Protein AF-A0A0D0V431-F1 (afdb_monomer)

Solvent-accessible surface area (backbone atoms only — not comparable to full-atom values): 23111 Å² total; per-residue (Å²): 105,38,61,81,45,87,90,55,52,66,93,66,70,54,90,31,53,43,36,49,50,66,66,40,48,51,54,52,68,71,40,66,52,34,37,44,30,37,68,58,95,88,39,84,45,76,44,79,44,57,50,37,68,58,91,61,30,42,33,37,67,46,49,50,86,36,69,73,56,52,58,14,60,82,96,27,26,64,36,38,40,39,35,76,47,68,45,21,43,27,37,25,61,48,84,85,36,45,50,62,25,33,44,31,36,43,37,42,48,59,25,31,64,59,79,52,69,65,61,47,50,53,51,56,42,48,43,39,32,70,75,36,73,64,43,50,78,79,41,82,77,80,50,75,65,58,54,67,47,42,38,39,36,39,30,60,71,59,41,42,26,26,42,46,40,80,84,75,52,72,64,57,83,85,47,69,83,51,98,48,79,62,39,66,49,80,42,78,93,74,86,77,76,88,79,81,61,92,89,66,80,72,77,82,57,71,81,77,50,76,93,66,59,76,88,63,55,50,70,72,44,81,55,85,49,26,29,35,38,55,56,58,70,86,47,18,56,50,42,34,66,34,45,64,54,68,80,57,34,75,74,45,74,49,74,72,55,92,46,41,67,50,30,33,51,56,43,48,56,46,52,51,35,30,66,73,61,48,30,29,47,25,33,32,25,31,51,80,80,67,44,52,36,33,36,34,25,43,27,71,61,33,78,92,77,21,31,34,25,54,38,78,65,45,52,14,74,91,56,58,97,49,62,37,64,58,49,51,48,50,53,53,48,48,43,39,44,74,74,67,55,24,53,35,40,33,37,74,43,44,65,85,37,56,68,57,51,57,53,45,46,71,57,62,33,47,79,77,50,72,43,73,65,66,40,66,37,73,86,70,48,72,32,39,28,35,36,31,35,39,39,50,88,52,37,66,63,27,51,54,55,53,54,59,71,66,48,79,74,83,75,78,83,128

Nearest PDB structures (foldseek):
  6rk0-assembly1_B  TM=9.348E-01  e=2.453E-20  Azotobacter vinelandii DJ
  8gxk-assembly2_C  TM=9.310E-01  e=1.494E-16  Pseudomonas jinjuensis
  3tcv-assembly1_A  TM=9.463E-01  e=6.865E-16  Brucella abortus 2308
  8gxf-assembly2_C  TM=9.580E-01  e=4.877E-15  Pseudomonas flexibilis
  8gxj-assembly1_A  TM=9.113E-01  e=2.987E-15  Pseudomonas aeruginosa PAO1

InterPro domains:
  IPR000182 GNAT domain [PF13302] (226-365)
  IPR000182 GNAT domain [PS51186] (226-393)
  IPR012349 FMN-binding split barrel [G3DSA:2.30.110.10] (3-211)
  IPR016181 Acyl-CoA N-acyltransferase [SSF55729] (217-391)
  IPR024747 Pyridoxamine 5'-phosphate oxidase-related [PF12900] (20-163)

Foldseek 3Di:
DFDADPVQQDPPPNVQKDPDPVLQVVQLLPFQWKWKWFDDPNDIDTDIFGWFDDPQKIKTKDFCPDDQNVCQPDPATWIKIKGKDWFWWWDALDPVQTDTWIKMKIATDGWHKDPDPVVLQVRVLRSLVSVPNCRSVVDDRDDPVRSVRMIMIIDGRRHMMMGGDDDHTDDDPVSPPRPDDTTIGTDDDDDAQDDDDPPDPDDDDPRSDDDDDPLLDLDWFDDQFKIWAFQDLVCLQLQLVLAVDQVLCPFPQDHRDPHSVSSSVVSVVQVRCSVVVFKGKTFIATPVPRGGFHIKIWGPRDLPQLEIEIDPDTGRPVCPPHLRVLVVVLRVLCCSCPVSNHFKYKYKGFPVPVVVVVVCVLLVWDWDDWDWQPGAHPVRDGTIITMTMDGSVSNVVSNVSSVVVPDDDDDPDD

Secondary structure (DSSP, 8-state):
-PPP-TTTS-SS-GGGEE--HHHHHHHHHH-SEEEEEEEETTEEEEEEEEEEEETTEEEEEEETTSHHHHHTSSS-EEEEEEEEEEEEEEE-SSGGG-EEEEEEEEEEEEEEE---HHHHHHHHHHHHHHHSTTTTTSSPPPPHHHHHHEEEEEEE-SEEEEEEE-S-----GGGTTSS---EEEE---------PPTT--SPPPGGGSPP--GGG----EE-SSEEEEE--GGGHHHHHHHT--HHHHTTSSSPPPSSHHHHHHHHHHHHHHHHTTSEEEEEEEETTT--EEEEEEEEEEETTTTEEEEEEEEE-GGGTTSSHHHHHHHHHHHIIIIIS--SEEEEEEETT-HHHHHHHHTTTPEEEEEEEEEEE-TTSPEEEEEEEEEETTTHHHHHHHHHHHHSPPPPPP-

Organism: NCBI:txid686309

Radius of gyration: 29.63 Å; Cα contacts (8 Å, |Δi|>4): 752; chains: 1; bounding box: 70×59×83 Å

pLDDT: mean 94.59, std 6.97, range [38.5, 98.81]

Mean predicted aligned error: 6.69 Å

Structure (mmCIF, N/CA/C/O backbone):
data_AF-A0A0D0V431-F1
#
_entry.id   AF-A0A0D0V431-F1
#
loop_
_atom_site.group_PDB
_atom_site.id
_atom_site.type_symbol
_atom_site.label_atom_id
_atom_site.label_alt_id
_atom_site.label_comp_id
_atom_site.label_asym_id
_atom_site.label_entity_id
_atom_site.label_seq_id
_atom_site.pdbx_PDB_ins_code
_atom_site.Cartn_x
_atom_site.Cartn_y
_atom_site.Cartn_z
_atom_site.occupancy
_atom_site.B_iso_or_equiv
_atom_site.auth_seq_id
_atom_site.auth_comp_id
_atom_site.auth_asym_id
_atom_site.auth_atom_id
_atom_site.pdbx_PDB_model_num
ATOM 1 N N . MET A 1 1 ? -31.379 -3.787 16.919 1.00 91.00 1 MET A N 1
ATOM 2 C CA . MET A 1 1 ? -30.887 -2.483 17.415 1.00 91.00 1 MET A CA 1
ATOM 3 C C . MET A 1 1 ? -30.539 -2.607 18.888 1.00 91.00 1 MET A C 1
ATOM 5 O O . MET A 1 1 ? -31.145 -3.436 19.558 1.00 91.00 1 MET A O 1
ATOM 9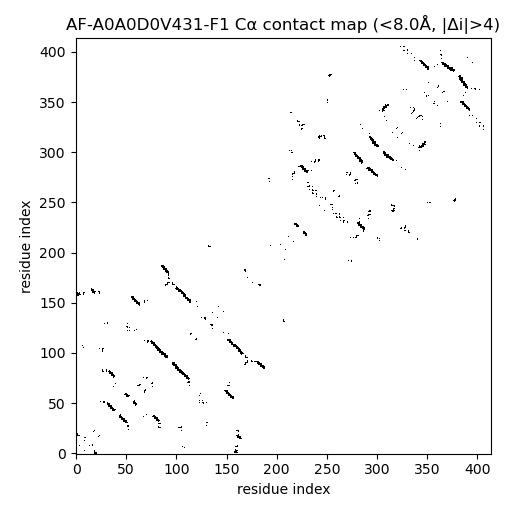 N N . TYR A 1 2 ? -29.579 -1.826 19.379 1.00 95.94 2 TYR A N 1
ATOM 10 C CA . TYR A 1 2 ? -29.318 -1.686 20.812 1.00 95.94 2 TYR A CA 1
ATOM 11 C C . TYR A 1 2 ? -30.394 -0.811 21.471 1.00 95.94 2 TYR A C 1
ATOM 13 O O . TYR A 1 2 ? -30.866 0.137 20.838 1.00 95.94 2 TYR A O 1
ATOM 21 N N . PRO A 1 3 ? -30.805 -1.104 22.715 1.00 94.06 3 PRO A N 1
ATOM 22 C CA . PRO A 1 3 ? -31.742 -0.254 23.436 1.00 94.06 3 PRO A CA 1
ATOM 23 C C . PRO A 1 3 ? -31.058 1.065 23.842 1.00 94.06 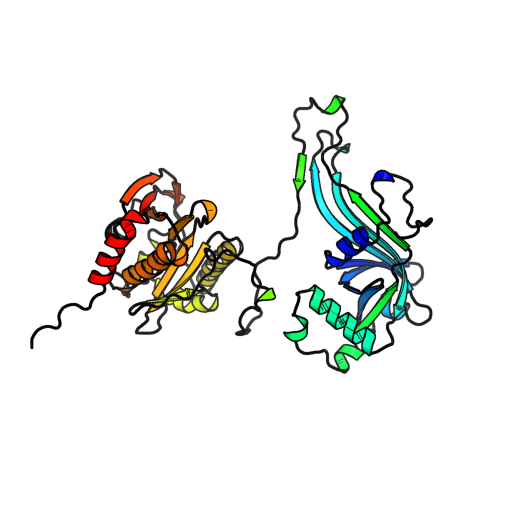3 PRO A C 1
ATOM 25 O O . PRO A 1 3 ? -30.007 1.025 24.486 1.00 94.06 3 PRO A O 1
ATOM 28 N N . PRO A 1 4 ? -31.632 2.237 23.510 1.00 93.81 4 PRO A N 1
ATOM 29 C CA . PRO A 1 4 ? -31.137 3.510 24.017 1.00 93.81 4 PRO A CA 1
ATOM 30 C C . PRO A 1 4 ? -31.278 3.588 25.541 1.00 93.81 4 PRO A C 1
ATOM 32 O O . PRO A 1 4 ? -32.282 3.172 26.116 1.00 93.81 4 PRO A O 1
ATOM 35 N N . THR A 1 5 ? -30.283 4.172 26.196 1.00 95.38 5 THR A N 1
ATOM 36 C CA . THR A 1 5 ? -30.221 4.378 27.650 1.00 95.38 5 THR A CA 1
ATOM 37 C C . THR A 1 5 ? -29.939 5.850 27.960 1.00 95.38 5 THR A C 1
ATOM 39 O O . THR A 1 5 ? -29.529 6.597 27.062 1.00 95.38 5 THR A O 1
ATOM 42 N N . PRO A 1 6 ? -30.066 6.294 29.224 1.00 94.12 6 PRO A N 1
ATOM 43 C CA . PRO A 1 6 ? -29.651 7.641 29.609 1.00 94.12 6 PRO A CA 1
ATOM 44 C C . PRO A 1 6 ? -28.185 7.967 29.274 1.00 94.12 6 PRO A C 1
ATOM 46 O O . PRO A 1 6 ? -27.893 9.113 28.951 1.00 94.12 6 PRO A O 1
ATOM 49 N N . ARG A 1 7 ? -27.266 6.983 29.296 1.00 93.06 7 ARG A N 1
ATOM 50 C CA . ARG A 1 7 ? -25.840 7.209 28.970 1.00 93.06 7 ARG A CA 1
ATOM 51 C C . ARG A 1 7 ? -25.556 7.238 27.469 1.00 93.06 7 ARG A C 1
ATOM 53 O O . ARG A 1 7 ? -24.603 7.879 27.045 1.00 93.06 7 ARG A O 1
ATOM 60 N N . THR A 1 8 ? -26.376 6.564 26.665 1.00 93.75 8 THR A N 1
ATOM 61 C CA . THR A 1 8 ? -26.176 6.437 25.209 1.00 93.75 8 THR A CA 1
ATOM 62 C C . THR A 1 8 ? -27.062 7.370 24.382 1.00 93.75 8 THR A C 1
ATOM 64 O O . THR A 1 8 ? -26.904 7.460 23.163 1.00 93.75 8 THR A O 1
ATOM 67 N N . THR A 1 9 ? -28.002 8.080 25.012 1.00 92.75 9 THR A N 1
ATOM 68 C CA . THR A 1 9 ? -28.903 9.023 24.337 1.00 92.75 9 THR A CA 1
ATOM 69 C C . THR A 1 9 ? -28.322 10.431 24.337 1.00 92.75 9 THR A C 1
ATOM 71 O O . THR A 1 9 ? -28.214 11.076 25.377 1.00 92.75 9 THR A O 1
ATOM 74 N N . ALA A 1 10 ? -27.978 10.944 23.154 1.00 89.19 10 ALA A N 1
ATOM 75 C CA . ALA A 1 10 ? -27.425 12.288 23.026 1.00 89.19 10 ALA A CA 1
ATOM 76 C C . ALA A 1 10 ? -28.473 13.382 23.305 1.00 89.19 10 ALA A C 1
ATOM 78 O O . ALA A 1 10 ? -29.624 13.322 22.861 1.00 89.19 10 ALA A O 1
ATOM 79 N N . THR A 1 11 ? -28.057 14.452 23.980 1.00 90.06 11 THR A N 1
ATOM 80 C CA . THR A 1 11 ? -28.893 15.644 24.201 1.00 90.06 11 THR A CA 1
ATOM 81 C C . THR A 1 11 ? -28.865 16.617 23.017 1.00 90.06 11 THR A C 1
ATOM 83 O O . THR A 1 11 ? -29.824 17.358 22.826 1.00 90.06 11 THR A O 1
ATOM 86 N N . ARG A 1 12 ? -27.816 16.587 22.180 1.00 86.69 12 ARG A N 1
ATOM 87 C CA . ARG A 1 12 ? -27.648 17.428 20.975 1.00 86.69 12 ARG A CA 1
ATOM 88 C C . ARG A 1 12 ? -27.281 16.579 19.756 1.00 86.69 12 ARG A C 1
ATOM 90 O O . ARG A 1 12 ? -26.637 15.543 19.899 1.00 86.69 12 ARG A O 1
ATOM 97 N N . SER A 1 13 ? -27.650 17.051 18.562 1.00 85.00 13 SER A N 1
ATOM 98 C CA . SER A 1 13 ? -27.398 16.372 17.275 1.00 85.00 13 SER A CA 1
ATOM 99 C C . SER A 1 13 ? -27.880 14.915 17.250 1.00 85.00 13 SER A C 1
ATOM 101 O O . SER A 1 13 ? -27.138 14.011 16.865 1.00 85.00 13 SER A O 1
ATOM 103 N N . ARG A 1 14 ? -29.116 14.685 17.713 1.00 88.50 14 ARG A N 1
ATOM 104 C CA . ARG A 1 14 ? -29.741 13.351 17.772 1.00 88.50 14 ARG A CA 1
ATOM 105 C C . ARG A 1 14 ? -29.864 12.697 16.397 1.00 88.50 14 ARG A C 1
ATOM 107 O O . ARG A 1 14 ? -29.797 11.481 16.310 1.00 88.50 14 ARG A O 1
ATOM 114 N N . ASP A 1 15 ? -29.953 13.507 15.346 1.00 90.19 15 ASP A N 1
ATOM 115 C CA . ASP A 1 15 ? -29.922 13.103 13.936 1.00 90.19 15 ASP A CA 1
ATOM 116 C C . ASP A 1 15 ? -28.649 12.333 13.547 1.00 90.19 15 ASP A C 1
ATOM 118 O O . ASP A 1 15 ? -28.644 11.605 12.562 1.00 90.19 15 ASP A O 1
ATOM 122 N N . ARG A 1 16 ? -27.569 12.477 14.325 1.00 92.00 16 ARG A N 1
ATOM 123 C CA . ARG A 1 16 ? -26.289 11.786 14.109 1.00 92.00 16 ARG A CA 1
ATOM 124 C C . ARG A 1 16 ? -26.169 10.474 14.875 1.00 92.00 16 ARG A C 1
ATOM 126 O O . ARG A 1 16 ? -25.158 9.789 14.724 1.00 92.00 16 ARG A O 1
ATOM 133 N N . MET A 1 17 ? -27.133 10.167 15.742 1.00 96.31 17 MET A N 1
ATOM 134 C CA . MET A 1 17 ? -27.103 8.973 16.577 1.00 96.31 17 MET A CA 1
ATOM 135 C C . MET A 1 17 ? -27.781 7.810 15.861 1.00 96.31 17 MET A C 1
ATOM 137 O O . MET A 1 17 ? -28.864 7.954 15.302 1.00 96.31 17 MET A O 1
ATOM 141 N N . SER A 1 18 ? -27.159 6.642 15.931 1.00 96.25 18 SER A N 1
ATOM 142 C CA . SER A 1 18 ? -27.737 5.374 15.508 1.00 96.25 18 SER A CA 1
ATOM 143 C C . SER A 1 18 ? -27.533 4.331 16.602 1.00 96.25 18 SER A C 1
ATOM 145 O O . SER A 1 18 ? -26.538 4.342 17.328 1.00 96.25 18 SER A O 1
ATOM 147 N N . TYR A 1 19 ? -28.493 3.421 16.710 1.00 96.75 19 TYR A N 1
ATOM 148 C CA . TYR A 1 19 ? -28.442 2.252 17.591 1.00 96.75 19 TYR A CA 1
ATOM 149 C C . TYR A 1 19 ? -28.487 0.958 16.774 1.00 96.75 19 TYR A C 1
ATOM 151 O O . TYR A 1 19 ? -28.797 -0.122 17.287 1.00 96.75 19 TYR A O 1
ATOM 159 N N . ASP A 1 20 ? -28.212 1.063 15.475 1.00 97.38 20 ASP A N 1
ATOM 160 C CA . ASP A 1 20 ? -28.136 -0.090 14.604 1.00 97.38 20 ASP A CA 1
ATOM 161 C C . ASP A 1 20 ? -26.921 -0.959 14.955 1.00 97.38 20 ASP A C 1
ATOM 163 O O . ASP A 1 20 ? -25.795 -0.481 15.122 1.00 97.38 20 ASP A O 1
ATOM 167 N N . ARG A 1 21 ? -27.171 -2.264 15.095 1.00 97.50 21 ARG A N 1
ATOM 168 C CA . ARG A 1 21 ? -26.154 -3.218 15.544 1.00 97.50 21 ARG A CA 1
ATOM 169 C C . ARG A 1 21 ? -25.123 -3.475 14.452 1.00 97.50 21 ARG A C 1
ATOM 171 O O . ARG A 1 21 ? -23.941 -3.555 14.772 1.00 97.50 21 ARG A O 1
ATOM 178 N N . ALA A 1 22 ? -25.551 -3.545 13.192 1.00 97.81 22 ALA A N 1
ATOM 179 C CA . ALA A 1 22 ? -24.646 -3.748 12.069 1.00 97.81 22 ALA A CA 1
ATOM 180 C C . ALA A 1 22 ? -23.731 -2.530 11.877 1.00 97.81 22 ALA A C 1
ATOM 182 O O . ALA A 1 22 ? -22.528 -2.701 11.710 1.00 97.81 22 ALA A O 1
ATOM 183 N N . ALA A 1 23 ? -24.261 -1.310 12.008 1.00 97.31 23 ALA A N 1
ATOM 184 C CA . ALA A 1 23 ? -23.470 -0.083 11.957 1.00 97.31 23 ALA A CA 1
ATOM 185 C C . ALA A 1 23 ? -22.407 -0.023 13.068 1.00 97.31 23 ALA A C 1
ATOM 187 O O . ALA A 1 23 ? -21.259 0.331 12.804 1.00 97.31 23 ALA A O 1
ATOM 188 N N . ALA A 1 24 ? -22.763 -0.398 14.302 1.00 98.25 24 ALA A N 1
ATOM 189 C CA . ALA A 1 24 ? -21.804 -0.452 15.404 1.00 98.25 24 ALA A CA 1
ATOM 190 C C . ALA A 1 24 ? -20.726 -1.520 15.172 1.00 98.25 24 ALA A C 1
ATOM 192 O O . ALA A 1 24 ? -19.539 -1.254 15.346 1.00 98.25 24 ALA A O 1
ATOM 193 N N . HIS A 1 25 ? -21.136 -2.727 14.771 1.00 98.50 25 HIS A N 1
ATOM 194 C CA . HIS A 1 25 ? -20.22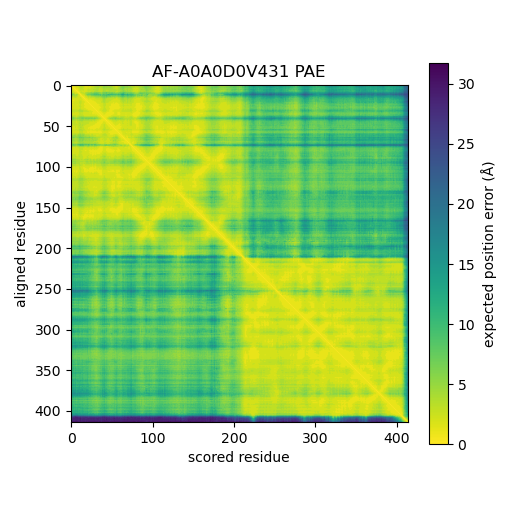3 -3.840 14.510 1.00 98.50 25 HIS A CA 1
ATOM 195 C C . HIS A 1 25 ? -19.251 -3.510 13.376 1.00 98.50 25 HIS A C 1
ATOM 197 O O . HIS A 1 25 ? -18.058 -3.703 13.564 1.00 98.50 25 HIS A O 1
ATOM 203 N N . ALA A 1 26 ? -19.715 -2.892 12.287 1.00 98.00 26 ALA A N 1
ATOM 204 C CA . ALA A 1 26 ? -18.856 -2.476 11.178 1.00 98.00 26 ALA A CA 1
ATOM 205 C C . ALA A 1 26 ? -17.727 -1.527 11.620 1.00 98.00 26 ALA A C 1
ATOM 207 O O . ALA A 1 26 ? -16.576 -1.720 11.241 1.00 98.00 26 ALA A O 1
ATOM 208 N N . VAL A 1 27 ? -18.023 -0.538 12.472 1.00 98.31 27 VAL A N 1
ATOM 209 C CA . VAL A 1 27 ? -16.994 0.376 13.006 1.00 98.31 27 VAL A CA 1
ATOM 210 C C . VAL A 1 27 ? -16.007 -0.361 13.917 1.00 98.31 27 VAL A C 1
ATOM 212 O O . VAL A 1 27 ? -14.803 -0.122 13.840 1.00 98.31 27 VAL A O 1
ATOM 215 N N . LEU A 1 28 ? -16.498 -1.259 14.779 1.00 98.44 28 LEU A N 1
ATOM 216 C CA . LEU A 1 28 ? -15.648 -2.052 15.674 1.00 98.44 28 LEU A CA 1
ATOM 217 C C . LEU A 1 28 ? -14.754 -3.041 14.912 1.00 98.44 28 LEU A C 1
ATOM 219 O O . LEU A 1 28 ? -13.643 -3.323 15.367 1.00 98.44 28 LEU A O 1
ATOM 223 N N . ASP A 1 29 ? -15.224 -3.568 13.787 1.00 97.88 29 ASP A N 1
ATOM 224 C CA . ASP A 1 29 ? -14.480 -4.522 12.967 1.00 97.88 29 ASP A CA 1
ATOM 225 C C . ASP A 1 29 ? -13.410 -3.824 12.123 1.00 97.88 29 ASP A C 1
ATOM 227 O O . ASP A 1 29 ? -12.290 -4.321 12.041 1.00 97.88 29 ASP A O 1
ATOM 231 N N . GLU A 1 30 ? -13.722 -2.648 11.567 1.00 96.94 30 GLU A N 1
ATOM 232 C CA . GLU A 1 30 ? -12.792 -1.841 10.765 1.00 96.94 30 GLU A CA 1
ATOM 233 C C . GLU A 1 30 ? -11.672 -1.214 11.613 1.00 96.94 30 GLU A C 1
ATOM 235 O O . GLU A 1 30 ? -10.516 -1.168 11.196 1.00 96.94 30 GLU A O 1
ATOM 240 N N . ALA A 1 31 ? -11.982 -0.727 12.817 1.00 96.88 31 ALA A N 1
ATOM 241 C CA . ALA A 1 31 ? -10.993 -0.057 13.656 1.00 96.88 31 ALA A CA 1
ATOM 242 C C . ALA A 1 31 ? -10.046 -1.045 14.351 1.00 96.88 31 ALA A C 1
ATOM 244 O O . ALA A 1 31 ? -10.490 -1.935 15.074 1.00 96.88 31 ALA A O 1
ATOM 245 N N . TYR A 1 32 ? -8.732 -0.833 14.244 1.00 95.38 32 TYR A N 1
ATOM 246 C CA . TYR A 1 32 ? -7.735 -1.651 14.952 1.00 95.38 32 TYR A CA 1
ATOM 247 C C . TYR A 1 32 ? -7.638 -1.364 16.457 1.00 95.38 32 TYR A C 1
ATOM 249 O O . TYR A 1 32 ? -7.293 -2.257 17.229 1.00 95.38 32 TYR A O 1
ATOM 257 N N . HIS A 1 33 ? -7.923 -0.130 16.875 1.00 96.50 33 HIS A N 1
ATOM 258 C CA . HIS A 1 33 ? -7.717 0.331 18.246 1.00 96.50 33 HIS A CA 1
ATOM 259 C C . HIS A 1 33 ? -8.959 1.016 18.818 1.00 96.50 33 HIS A C 1
ATOM 261 O O . HIS A 1 33 ? -9.848 1.468 18.092 1.00 96.50 33 HIS A O 1
ATOM 267 N N . CYS A 1 34 ? -8.977 1.127 20.141 1.00 98.31 34 CYS A N 1
ATOM 268 C CA . CYS A 1 34 ? -9.995 1.816 20.917 1.00 98.31 34 CYS A CA 1
ATOM 269 C C . CYS A 1 34 ? -9.362 2.605 22.072 1.00 98.31 34 CYS A C 1
ATOM 271 O O . CYS A 1 34 ? -8.199 2.393 22.427 1.00 98.31 34 CYS A O 1
ATOM 273 N N . ALA A 1 35 ? -10.149 3.485 22.684 1.00 98.62 35 ALA A N 1
ATOM 274 C CA . ALA A 1 35 ? -9.853 4.105 23.966 1.00 98.62 35 ALA A CA 1
ATOM 275 C C . ALA A 1 35 ? -10.718 3.456 25.056 1.00 98.62 35 ALA A C 1
ATOM 277 O O . ALA A 1 35 ? -11.939 3.624 25.074 1.00 98.62 35 ALA A O 1
ATOM 278 N N . LEU A 1 36 ? -10.081 2.724 25.969 1.00 98.44 36 LEU A N 1
ATOM 279 C CA . LEU A 1 36 ? -10.713 2.135 27.146 1.00 98.44 36 LEU A CA 1
ATOM 280 C C . LEU A 1 36 ? -10.677 3.139 28.302 1.00 98.44 36 LEU A C 1
ATOM 282 O O . LEU A 1 36 ? -9.613 3.396 28.866 1.00 98.44 36 LEU A O 1
ATOM 286 N N . ALA A 1 37 ? -11.831 3.681 28.673 1.00 98.38 37 ALA A N 1
ATOM 287 C CA . ALA A 1 37 ? -11.999 4.540 29.835 1.00 98.38 37 ALA A CA 1
ATOM 288 C C . ALA A 1 37 ? -12.545 3.754 31.036 1.00 98.38 37 ALA A C 1
ATOM 290 O O . ALA A 1 37 ? -13.488 2.972 30.908 1.00 98.38 37 ALA A O 1
ATOM 291 N N . PHE A 1 38 ? -11.950 3.970 32.206 1.00 97.00 38 PHE A N 1
ATOM 292 C CA . PHE A 1 38 ? -12.283 3.292 33.463 1.00 97.00 38 PHE A CA 1
ATOM 293 C C . PHE A 1 38 ? -11.855 4.152 34.656 1.00 97.00 38 PHE A C 1
ATOM 295 O O . PHE A 1 38 ? -11.142 5.140 34.485 1.00 97.00 38 PHE A O 1
ATOM 302 N N . THR A 1 39 ? -12.276 3.787 35.865 1.00 95.12 39 THR A N 1
ATOM 303 C CA . THR A 1 39 ? -11.891 4.488 37.099 1.00 95.12 39 THR A CA 1
ATOM 304 C C . THR A 1 39 ? -11.039 3.601 37.995 1.00 95.12 39 THR A C 1
ATOM 306 O O . THR A 1 39 ? -11.365 2.432 38.187 1.00 95.12 39 THR A O 1
ATOM 309 N N . VAL A 1 40 ? -9.981 4.161 38.577 1.00 88.19 40 VAL A N 1
ATOM 310 C CA . VAL A 1 40 ? -9.166 3.524 39.625 1.00 88.19 40 VAL A CA 1
ATOM 311 C C . VAL A 1 40 ? -8.969 4.549 40.730 1.00 88.19 40 VAL A C 1
ATOM 313 O O . VAL A 1 40 ? -8.614 5.686 40.429 1.00 88.19 40 VAL A O 1
ATOM 316 N N . ASP A 1 41 ? -9.237 4.161 41.977 1.00 88.00 41 ASP A N 1
ATOM 317 C CA . ASP A 1 41 ? -9.163 5.044 43.152 1.00 88.00 41 ASP A CA 1
ATOM 318 C C . ASP A 1 41 ? -9.996 6.333 42.992 1.00 88.00 41 ASP A C 1
ATOM 320 O O . ASP A 1 41 ? -9.603 7.416 43.408 1.00 88.00 41 ASP A O 1
ATOM 324 N N . GLY A 1 42 ? -11.152 6.221 42.326 1.00 90.75 42 GLY A N 1
ATOM 325 C CA . GLY A 1 42 ? -12.042 7.351 42.031 1.00 90.75 42 GLY A CA 1
ATOM 326 C C . GLY A 1 42 ? -11.582 8.259 40.884 1.00 90.75 42 GLY A C 1
ATOM 327 O O . GLY A 1 42 ? -12.334 9.141 40.477 1.00 90.75 42 GLY A O 1
ATOM 328 N N . GLU A 1 43 ? -10.398 8.034 40.309 1.00 94.75 43 GLU A N 1
ATOM 329 C CA . GLU A 1 43 ? -9.865 8.859 39.225 1.00 94.75 43 GLU A CA 1
ATOM 330 C C . GLU A 1 43 ? -10.107 8.239 37.841 1.00 94.75 43 GLU A C 1
ATOM 332 O O . GLU A 1 43 ? -9.868 7.039 37.647 1.00 94.75 43 GLU A O 1
ATOM 337 N N . PRO A 1 44 ? -10.519 9.038 36.837 1.00 97.12 44 PRO A N 1
ATOM 338 C CA . PRO A 1 44 ? -10.674 8.555 35.475 1.00 97.12 44 PRO A CA 1
ATOM 339 C C . PRO A 1 44 ? -9.315 8.264 34.831 1.00 97.12 44 PRO A C 1
ATOM 341 O O . PRO A 1 44 ? -8.341 9.009 34.969 1.00 97.12 44 PRO A O 1
ATOM 344 N N . ARG A 1 45 ? -9.268 7.173 34.072 1.00 96.81 45 ARG A N 1
ATOM 345 C CA . ARG A 1 45 ? -8.133 6.733 33.261 1.00 96.81 45 ARG A CA 1
ATOM 346 C C . ARG A 1 45 ? -8.616 6.447 31.848 1.00 96.81 45 ARG A C 1
ATOM 348 O O . ARG A 1 45 ? -9.747 6.004 31.664 1.00 96.81 45 ARG A O 1
ATOM 355 N N . VAL A 1 46 ? -7.746 6.667 30.866 1.00 97.81 46 VAL A N 1
ATOM 356 C CA . VAL A 1 46 ? -7.978 6.292 29.466 1.00 97.81 46 VAL A CA 1
ATOM 357 C C . VAL A 1 46 ? -6.755 5.542 28.958 1.00 97.81 46 VAL A C 1
ATOM 359 O O . VAL A 1 46 ? -5.635 6.037 29.066 1.00 97.81 46 VAL A O 1
ATOM 362 N N . LEU A 1 47 ? -6.976 4.348 28.417 1.00 97.06 47 LEU A N 1
ATOM 363 C CA . LEU A 1 47 ? -5.945 3.489 27.850 1.00 97.06 47 LEU A CA 1
ATOM 364 C C . LEU A 1 47 ? -6.231 3.245 26.361 1.00 97.06 47 LEU A C 1
ATOM 366 O O . LEU A 1 47 ? -7.212 2.568 26.042 1.00 97.06 47 LEU A O 1
ATOM 370 N N . PRO A 1 48 ? -5.387 3.746 25.445 1.00 97.69 48 PRO A N 1
ATOM 371 C CA . PRO A 1 48 ? -5.387 3.302 24.058 1.00 97.69 48 PRO A CA 1
ATOM 372 C C . PRO A 1 48 ? -4.930 1.842 23.980 1.00 97.69 48 PRO A C 1
ATOM 374 O O . PRO A 1 48 ? -3.882 1.494 24.521 1.00 97.69 48 PRO A O 1
ATOM 377 N N . THR A 1 49 ? -5.708 0.981 23.330 1.00 97.25 49 THR A N 1
ATOM 378 C CA . THR A 1 49 ? -5.358 -0.439 23.171 1.00 97.25 49 THR A CA 1
ATOM 379 C C . THR A 1 49 ? -6.030 -1.058 21.946 1.00 97.25 49 THR A C 1
ATOM 381 O O . THR A 1 49 ? -6.984 -0.497 21.402 1.00 97.25 49 THR A O 1
ATOM 384 N N . LEU A 1 50 ? -5.534 -2.218 21.515 1.00 97.62 50 LEU A N 1
ATOM 385 C CA . LEU A 1 50 ? -6.161 -3.031 20.474 1.00 97.62 50 LEU A CA 1
ATOM 386 C C . LEU A 1 50 ? -7.399 -3.749 21.018 1.00 97.62 50 LEU A C 1
ATOM 388 O O . LEU A 1 50 ? -7.448 -4.144 22.187 1.00 97.62 50 LEU A O 1
ATOM 392 N N . HIS A 1 51 ? -8.370 -3.985 20.143 1.00 98.19 51 HIS A N 1
ATOM 393 C CA . HIS A 1 51 ? -9.573 -4.746 20.468 1.00 98.19 51 HIS A CA 1
ATOM 394 C C . HIS A 1 51 ? -9.959 -5.696 19.343 1.00 98.19 51 HIS A C 1
ATOM 396 O O . HIS A 1 51 ? -9.680 -5.458 18.164 1.00 98.19 51 HIS A O 1
ATOM 402 N N . VAL A 1 52 ? -10.717 -6.724 19.700 1.00 98.38 52 VAL A N 1
ATOM 403 C CA . VAL A 1 52 ? -11.417 -7.580 18.742 1.00 98.38 52 VAL A CA 1
ATOM 404 C C . VAL A 1 52 ? -12.858 -7.767 19.190 1.00 98.38 52 VAL A C 1
ATOM 406 O O . VAL A 1 52 ? -13.138 -7.870 20.382 1.00 98.38 52 VAL A O 1
ATOM 409 N N . ARG A 1 53 ? -13.789 -7.783 18.239 1.00 98.31 53 ARG A N 1
ATOM 410 C CA . ARG A 1 53 ? -15.177 -8.157 18.495 1.00 98.31 53 ARG A CA 1
ATOM 411 C C . ARG A 1 53 ? -15.371 -9.603 18.059 1.00 98.31 53 ARG A C 1
ATOM 413 O O . ARG A 1 53 ? -15.027 -9.952 16.935 1.00 98.31 53 ARG A O 1
ATOM 420 N N . VAL A 1 54 ? -15.957 -10.424 18.924 1.00 98.12 54 VAL A N 1
ATOM 421 C CA . VAL A 1 54 ? -16.399 -11.781 18.577 1.00 98.12 54 VAL A CA 1
ATOM 422 C C . VAL A 1 54 ? -17.874 -11.883 18.943 1.00 98.12 54 VAL A C 1
ATOM 424 O O . VAL A 1 54 ? -18.244 -11.779 20.112 1.00 98.12 54 VAL A O 1
ATOM 427 N N . GLY A 1 55 ? -18.736 -12.007 17.930 1.00 96.94 55 GLY A N 1
ATOM 428 C CA . GLY A 1 55 ? -20.187 -11.955 18.122 1.00 96.94 55 GLY A CA 1
ATOM 429 C C . GLY A 1 55 ? -20.635 -10.644 18.781 1.00 96.94 55 GLY A C 1
ATOM 430 O O . GLY A 1 55 ? -20.422 -9.560 18.238 1.00 96.94 55 GLY A O 1
ATOM 431 N N . ASP A 1 56 ? -21.250 -10.745 19.956 1.00 97.56 56 ASP A N 1
ATOM 432 C CA . ASP A 1 56 ? -21.747 -9.607 20.744 1.00 97.56 56 ASP A CA 1
ATOM 433 C C . ASP A 1 56 ? -20.812 -9.133 21.846 1.00 97.56 56 ASP A C 1
ATOM 435 O O . ASP A 1 56 ? -21.218 -8.347 22.699 1.00 97.56 56 ASP A O 1
ATOM 439 N N . THR A 1 57 ? -19.567 -9.586 21.853 1.00 98.62 57 THR A N 1
ATOM 440 C CA . THR A 1 57 ? -18.635 -9.246 22.922 1.00 98.62 57 THR A CA 1
ATOM 441 C C . THR A 1 57 ? -17.426 -8.540 22.340 1.00 98.62 57 THR A C 1
ATOM 443 O O . THR A 1 57 ? -16.840 -8.971 21.344 1.00 98.62 57 THR A O 1
ATOM 446 N N . LEU A 1 58 ? -17.067 -7.422 22.963 1.00 98.62 58 LEU A N 1
ATOM 447 C CA . LEU A 1 58 ? -15.836 -6.706 22.688 1.00 98.62 58 LEU A CA 1
ATOM 448 C C . LEU A 1 58 ? -14.763 -7.188 23.657 1.00 98.62 58 LEU A C 1
ATOM 450 O O . LEU A 1 58 ? -14.954 -7.125 24.870 1.00 98.62 58 LEU A O 1
ATOM 454 N N . TYR A 1 59 ? -13.639 -7.640 23.122 1.00 98.69 59 TYR A N 1
ATOM 455 C CA . TYR A 1 59 ? -12.528 -8.141 23.906 1.00 98.69 59 TYR A CA 1
ATOM 456 C C . TYR A 1 59 ? -11.321 -7.218 23.818 1.00 98.69 59 TYR A C 1
ATOM 458 O O . TYR A 1 59 ? -10.960 -6.734 22.741 1.00 98.69 59 TYR A O 1
ATOM 466 N N . LEU A 1 60 ? -10.677 -7.010 24.964 1.00 97.75 60 LEU A N 1
ATOM 467 C CA . LEU A 1 60 ? -9.427 -6.264 25.095 1.00 97.75 60 LEU A CA 1
ATOM 468 C C . LEU A 1 60 ? -8.425 -7.130 25.853 1.00 97.75 60 LEU A C 1
ATOM 470 O O . LEU A 1 60 ? -8.808 -7.817 26.796 1.00 97.75 60 LEU A O 1
ATOM 474 N N . HIS A 1 61 ? -7.150 -7.095 25.483 1.00 96.44 61 HIS A N 1
ATOM 475 C CA . HIS A 1 61 ? -6.114 -7.873 26.164 1.00 96.44 61 HIS A CA 1
ATOM 476 C C . HIS A 1 61 ? -5.031 -6.965 26.751 1.00 96.44 61 HIS A C 1
ATOM 478 O O . HIS A 1 61 ? -4.894 -5.799 26.375 1.00 96.44 61 HIS A O 1
ATOM 484 N N . GLY A 1 62 ? -4.257 -7.508 27.684 1.00 95.12 62 GLY A N 1
ATOM 485 C CA . GLY A 1 62 ? -3.094 -6.840 28.253 1.00 95.12 62 GLY A CA 1
ATOM 486 C C . GLY A 1 62 ? -2.349 -7.741 29.228 1.00 95.12 62 GLY A C 1
ATOM 487 O O . GLY A 1 62 ? -2.747 -8.879 29.472 1.00 95.12 62 GLY A O 1
ATOM 488 N N . SER A 1 63 ? -1.270 -7.227 29.817 1.00 95.56 63 SER A N 1
ATOM 489 C CA . SER A 1 63 ? -0.562 -7.937 30.888 1.00 95.56 63 SER A CA 1
ATOM 490 C C . SER A 1 63 ? -1.489 -8.181 32.085 1.00 95.56 63 SER A C 1
ATOM 492 O O . SER A 1 63 ? -2.240 -7.284 32.484 1.00 95.56 63 SER A O 1
ATOM 494 N N . THR A 1 64 ? -1.386 -9.352 32.716 1.00 93.69 64 THR A N 1
ATOM 495 C CA . THR A 1 64 ? -2.084 -9.679 33.977 1.00 93.69 64 THR A CA 1
ATOM 496 C C . THR A 1 64 ? -1.795 -8.703 35.121 1.00 93.69 64 THR A C 1
ATOM 498 O O . THR A 1 64 ? -2.606 -8.598 36.043 1.00 93.69 64 THR A O 1
ATOM 501 N N . GLY A 1 65 ? -0.660 -7.997 35.073 1.00 92.75 65 GLY A N 1
ATOM 502 C CA . GLY A 1 65 ? -0.263 -6.978 36.049 1.00 92.75 65 GLY A CA 1
ATOM 503 C C . GLY A 1 65 ? -0.700 -5.554 35.698 1.00 92.75 65 GLY A C 1
ATOM 504 O O . GLY A 1 65 ? -0.430 -4.625 36.456 1.00 92.75 65 GLY A O 1
ATOM 505 N N . SER A 1 66 ? -1.351 -5.341 34.553 1.00 93.19 66 SER A N 1
ATOM 506 C CA . SER A 1 66 ? -1.783 -4.000 34.154 1.00 93.19 66 SER A CA 1
ATOM 507 C C . SER A 1 66 ? -2.996 -3.527 34.964 1.00 93.19 66 SER A C 1
ATOM 509 O O . SER A 1 66 ? -3.869 -4.310 35.338 1.00 93.19 66 SER A O 1
ATOM 511 N N . ARG A 1 67 ? -3.065 -2.216 35.229 1.00 92.00 67 ARG A N 1
ATOM 512 C CA . ARG A 1 67 ? -4.092 -1.604 36.094 1.00 92.00 67 ARG A CA 1
ATOM 513 C C . ARG A 1 67 ? -5.543 -1.992 35.758 1.00 92.00 67 ARG A C 1
ATOM 515 O O . ARG A 1 67 ? -6.230 -2.401 36.689 1.00 92.00 67 ARG A O 1
ATOM 522 N N . PRO A 1 68 ? -6.033 -1.910 34.502 1.00 91.00 68 PRO A N 1
ATOM 523 C CA . PRO A 1 68 ? -7.422 -2.282 34.216 1.00 91.00 68 PRO A CA 1
ATOM 524 C C . PRO A 1 68 ? -7.687 -3.776 34.446 1.00 91.00 68 PRO A C 1
ATOM 526 O O . PRO A 1 68 ? -8.768 -4.149 34.887 1.00 91.00 68 PRO A O 1
ATOM 529 N N . LEU A 1 69 ? -6.692 -4.635 34.216 1.00 92.38 69 LEU A N 1
ATOM 530 C CA . LEU A 1 69 ? -6.821 -6.080 34.402 1.00 92.38 69 LEU A CA 1
ATOM 531 C C . LEU A 1 69 ? -6.815 -6.463 35.887 1.00 92.38 69 LEU A C 1
ATOM 533 O O . LEU A 1 69 ? -7.546 -7.362 36.294 1.00 92.38 69 LEU A O 1
ATOM 537 N N . LEU A 1 70 ? -6.036 -5.756 36.710 1.00 92.81 70 LEU A N 1
ATOM 538 C CA . LEU A 1 70 ? -6.085 -5.885 38.167 1.00 92.81 70 LEU A CA 1
ATOM 539 C C . LEU A 1 70 ? -7.418 -5.383 38.734 1.00 92.81 70 LEU A C 1
ATOM 541 O O . LEU A 1 70 ? -8.013 -6.065 39.563 1.00 92.81 70 LEU A O 1
ATOM 545 N N . ALA A 1 71 ? -7.899 -4.229 38.261 1.00 91.75 71 ALA A N 1
ATOM 546 C CA . ALA A 1 71 ? -9.144 -3.615 38.722 1.00 91.75 71 ALA A CA 1
ATOM 547 C C . ALA A 1 71 ? -10.400 -4.414 38.333 1.00 91.75 71 ALA A C 1
ATOM 549 O O . ALA A 1 71 ? -11.427 -4.287 38.985 1.00 91.75 71 ALA A O 1
ATOM 550 N N . ALA A 1 72 ? -10.322 -5.253 37.297 1.00 93.81 72 ALA A N 1
ATOM 551 C CA . ALA A 1 72 ? -11.412 -6.138 36.888 1.00 93.81 72 ALA A CA 1
ATOM 552 C C . ALA A 1 72 ? -11.495 -7.452 37.690 1.00 93.81 72 ALA A C 1
ATOM 554 O O . ALA A 1 72 ? -12.376 -8.270 37.419 1.00 93.81 72 ALA A O 1
ATOM 555 N N . ARG A 1 73 ? -10.585 -7.700 38.646 1.00 91.38 73 ARG A N 1
ATOM 556 C CA . ARG A 1 73 ? -10.659 -8.878 39.526 1.00 91.38 73 ARG A CA 1
ATOM 557 C C . ARG A 1 73 ? -11.864 -8.746 40.464 1.00 91.38 73 ARG A C 1
ATOM 559 O O . ARG A 1 73 ? -12.018 -7.723 41.118 1.00 91.38 73 ARG A O 1
ATOM 566 N N . GLY A 1 74 ? -12.683 -9.794 40.561 1.00 89.94 74 GLY A N 1
ATOM 567 C CA . GLY A 1 74 ? -13.931 -9.784 41.333 1.00 89.94 74 GLY A CA 1
ATOM 568 C C . GLY A 1 74 ? -15.143 -9.570 40.427 1.00 89.94 74 GLY A C 1
ATOM 569 O O . GLY A 1 74 ? -15.298 -10.289 39.441 1.00 89.94 74 GLY A O 1
ATOM 570 N N . ASP A 1 75 ? -15.968 -8.568 40.733 1.00 90.81 75 ASP A N 1
ATOM 571 C CA . ASP A 1 75 ? -17.257 -8.319 40.061 1.00 90.81 75 ASP A CA 1
ATOM 572 C C . ASP A 1 75 ? -17.133 -7.663 38.669 1.00 90.81 75 ASP A C 1
ATOM 574 O O . ASP A 1 75 ? -18.134 -7.340 38.027 1.00 90.81 75 ASP A O 1
ATOM 578 N N . GLY A 1 76 ? -15.906 -7.491 38.170 1.00 95.31 76 GLY A N 1
ATOM 579 C CA . GLY A 1 76 ? -15.596 -6.817 36.912 1.00 95.31 76 GLY A CA 1
ATOM 580 C C . GLY A 1 76 ? -15.335 -5.318 37.070 1.00 95.31 76 GLY A C 1
ATOM 581 O O . GLY A 1 76 ? -15.370 -4.754 38.160 1.00 95.31 76 GLY A O 1
ATOM 582 N N . LEU A 1 77 ? -15.038 -4.667 35.948 1.00 96.75 77 LEU A N 1
ATOM 583 C CA . LEU A 1 77 ? -14.656 -3.261 35.874 1.00 96.75 77 LEU A CA 1
ATOM 584 C C . LEU A 1 77 ? -15.706 -2.474 35.084 1.00 96.75 77 LEU A C 1
ATOM 586 O O . LEU A 1 77 ? -15.890 -2.753 33.898 1.00 96.75 77 LEU A O 1
ATOM 590 N N . PRO A 1 78 ? -16.379 -1.475 35.675 1.00 97.62 78 PRO A N 1
ATOM 591 C CA . PRO A 1 78 ? -17.174 -0.522 34.914 1.00 97.62 78 PRO A CA 1
ATOM 592 C C . PRO A 1 78 ? -16.295 0.243 33.919 1.00 97.62 78 PRO A C 1
ATOM 594 O O . PRO A 1 78 ? -15.295 0.859 34.293 1.00 97.62 78 PRO A O 1
ATOM 597 N N . VAL A 1 79 ? -16.671 0.203 32.644 1.00 98.25 79 VAL A N 1
ATOM 598 C CA . VAL A 1 79 ? -15.896 0.769 31.538 1.00 98.25 79 VAL A CA 1
ATOM 599 C C . VAL A 1 79 ? -16.769 1.563 30.570 1.00 98.25 79 VAL A C 1
ATOM 601 O O . VAL A 1 79 ? -17.983 1.366 30.450 1.00 98.25 79 VAL A O 1
ATOM 604 N N . CYS A 1 80 ? -16.109 2.452 29.839 1.00 98.38 80 CYS A N 1
ATOM 605 C CA . CYS A 1 80 ? -16.593 3.074 28.617 1.00 98.38 80 CYS A CA 1
ATOM 606 C C . CYS A 1 80 ? -15.535 2.845 27.535 1.00 98.38 80 CYS A C 1
ATOM 608 O O . CYS A 1 80 ? -14.384 3.230 27.715 1.00 98.38 80 CYS A O 1
ATOM 610 N N . VAL A 1 81 ? -15.900 2.210 26.426 1.00 98.69 81 VAL A N 1
ATOM 611 C CA . VAL A 1 81 ? -14.998 2.004 25.291 1.00 98.69 81 VAL A CA 1
ATOM 612 C C . VAL A 1 81 ? -15.440 2.888 24.140 1.00 98.69 81 VAL A C 1
ATOM 614 O O . VAL A 1 81 ? -16.586 2.799 23.700 1.00 98.69 81 VAL A O 1
ATOM 617 N N . ALA A 1 82 ? -14.525 3.723 23.651 1.00 98.62 82 ALA A N 1
ATOM 618 C CA . ALA A 1 82 ? -14.742 4.584 22.498 1.00 98.62 82 ALA A CA 1
ATOM 619 C C . ALA A 1 82 ? -13.863 4.150 21.318 1.00 98.62 82 ALA A C 1
ATOM 621 O O . ALA A 1 82 ? -12.659 3.942 21.463 1.00 98.62 82 ALA A O 1
ATOM 622 N N . VAL A 1 83 ? -14.466 4.049 20.138 1.00 98.56 83 VAL A N 1
ATOM 623 C CA . VAL A 1 83 ? -13.797 3.773 18.861 1.00 98.56 83 VAL A CA 1
ATOM 624 C C . VAL A 1 83 ? -14.203 4.860 17.880 1.00 98.56 83 VAL A C 1
ATOM 626 O O . VAL A 1 83 ? -15.386 5.176 17.792 1.00 98.56 83 VAL A O 1
ATOM 629 N N . THR A 1 84 ? -13.252 5.434 17.142 1.00 97.94 84 THR A N 1
ATOM 630 C CA . THR A 1 84 ? -13.528 6.513 16.183 1.00 97.94 84 THR A CA 1
ATOM 631 C C . THR A 1 84 ? -12.709 6.332 14.913 1.00 97.94 84 THR A C 1
ATOM 633 O O . THR A 1 84 ? -11.496 6.157 14.971 1.00 97.94 84 THR A O 1
ATOM 636 N N . LEU A 1 85 ? -13.382 6.436 13.771 1.00 98.25 85 LEU A N 1
ATOM 637 C CA . LEU A 1 85 ? -12.806 6.490 12.433 1.00 98.25 85 LEU A CA 1
ATOM 638 C C . LEU A 1 85 ? -13.063 7.885 11.857 1.00 98.25 85 LEU A C 1
ATOM 640 O O . LEU A 1 85 ? -14.206 8.351 11.841 1.00 98.25 85 LEU A O 1
ATOM 644 N N . LEU A 1 86 ? -12.000 8.566 11.428 1.00 98.00 86 LEU A N 1
ATOM 645 C CA . LEU A 1 86 ? -12.073 9.884 10.801 1.00 98.00 86 LEU A CA 1
ATOM 646 C C . LEU A 1 86 ? -12.114 9.717 9.279 1.00 98.00 86 LEU A C 1
ATOM 648 O O . LEU A 1 86 ? -11.129 9.304 8.676 1.00 98.00 86 LEU A O 1
ATOM 652 N N . ASP A 1 87 ? -13.243 10.075 8.672 1.00 97.94 87 ASP A N 1
ATOM 653 C CA . ASP A 1 87 ? -13.517 9.835 7.250 1.00 97.94 87 ASP A CA 1
ATOM 654 C C . ASP A 1 87 ? -13.309 11.092 6.380 1.00 97.94 87 ASP A C 1
ATOM 656 O O . ASP A 1 87 ? -13.272 11.018 5.150 1.00 97.94 87 ASP A O 1
ATOM 660 N N . GLY A 1 88 ? -13.185 12.278 6.984 1.00 98.19 88 GLY A N 1
ATOM 661 C CA . GLY A 1 88 ? -12.864 13.500 6.248 1.00 98.19 88 GLY A CA 1
ATOM 662 C C . GLY A 1 88 ? -12.896 14.774 7.081 1.00 98.19 88 GLY A C 1
ATOM 663 O O . GLY A 1 88 ? -13.553 14.834 8.119 1.00 98.19 88 GLY A O 1
ATOM 664 N N . LEU A 1 89 ? -12.223 15.814 6.599 1.00 98.50 89 LEU A N 1
ATOM 665 C CA . LEU A 1 89 ? -12.269 17.164 7.160 1.00 98.50 89 LEU A CA 1
ATOM 666 C C . LEU A 1 89 ? -13.210 18.037 6.338 1.00 98.50 89 LEU A C 1
ATOM 668 O O . LEU A 1 89 ? -13.221 17.968 5.111 1.00 98.50 89 LEU A O 1
ATOM 672 N N . ILE A 1 90 ? -14.005 18.858 7.015 1.00 98.44 90 ILE A N 1
ATOM 673 C CA . ILE A 1 90 ? -14.941 19.787 6.385 1.00 98.44 90 ILE A CA 1
ATOM 674 C C . ILE A 1 90 ? -14.403 21.199 6.535 1.00 98.44 90 ILE A C 1
ATOM 676 O O . ILE A 1 90 ? -14.174 21.677 7.648 1.00 98.44 90 ILE A O 1
ATOM 680 N N . TYR A 1 91 ? -14.256 21.865 5.398 1.00 98.25 91 TYR A N 1
ATOM 681 C CA . TYR A 1 91 ? -13.810 23.240 5.292 1.00 98.25 91 TYR A CA 1
ATOM 682 C C . TYR A 1 91 ? -15.012 24.132 5.000 1.00 98.25 91 TYR A C 1
ATOM 684 O O . TYR A 1 91 ? -15.514 24.106 3.881 1.00 98.25 91 TYR A O 1
ATOM 692 N N . GLY A 1 92 ? -15.504 24.849 6.015 1.00 97.44 92 GLY A N 1
ATOM 693 C CA . GLY A 1 92 ? -16.568 25.841 5.853 1.00 97.44 92 GLY A CA 1
ATOM 694 C C . GLY A 1 92 ? -16.046 27.174 5.332 1.00 97.44 92 GLY A C 1
ATOM 695 O O . GLY A 1 92 ? -14.843 27.430 5.406 1.00 97.44 92 GLY A O 1
ATOM 696 N N . ARG A 1 93 ? -16.946 28.020 4.819 1.00 98.00 93 ARG A N 1
ATOM 697 C CA . ARG A 1 93 ? -16.593 29.399 4.435 1.00 98.00 93 ARG A CA 1
ATOM 698 C C . ARG A 1 93 ? -16.401 30.284 5.655 1.00 98.00 93 ARG A C 1
ATOM 700 O O . ARG A 1 93 ? -15.541 31.160 5.643 1.00 98.00 93 ARG A O 1
ATOM 707 N N . SER A 1 94 ? -17.167 30.034 6.713 1.00 96.94 94 SER A N 1
ATOM 708 C CA . SER A 1 94 ? -16.965 30.652 8.017 1.00 96.94 94 SER A CA 1
ATOM 709 C C . SER A 1 94 ? -16.333 29.667 8.996 1.00 96.94 94 SER A C 1
ATOM 711 O O . SER A 1 94 ? -16.567 28.455 8.958 1.00 96.94 94 SER A O 1
ATOM 713 N N . GLN A 1 95 ? -15.526 30.205 9.914 1.00 95.62 95 GLN A N 1
ATOM 714 C CA . GLN A 1 95 ? -14.737 29.396 10.847 1.00 95.62 95 GLN A CA 1
ATOM 715 C C . GLN A 1 95 ? -15.601 28.453 11.702 1.00 95.62 95 GLN A C 1
ATOM 717 O O . GLN A 1 95 ? -15.157 27.379 12.104 1.00 95.62 95 GLN A O 1
ATOM 722 N N . PHE A 1 96 ? -16.852 28.839 11.956 1.00 96.06 96 PHE A N 1
ATOM 723 C CA . PHE A 1 96 ? -17.801 28.070 12.751 1.00 96.06 96 PHE A CA 1
ATOM 724 C C . PHE A 1 96 ? -18.276 26.776 12.065 1.00 96.06 96 PHE A C 1
ATOM 726 O O . PHE A 1 96 ? -18.608 25.808 12.750 1.00 96.06 96 PHE A O 1
ATOM 733 N N . HIS A 1 97 ? -18.277 26.724 10.728 1.00 96.31 97 HIS A N 1
ATOM 734 C CA . HIS A 1 97 ? -18.788 25.582 9.959 1.00 96.31 97 HIS A CA 1
ATOM 735 C C . HIS A 1 97 ? -17.708 24.573 9.548 1.00 96.31 97 HIS A C 1
ATOM 737 O O . HIS A 1 97 ? -18.015 23.568 8.893 1.00 96.31 97 HIS A O 1
ATOM 743 N N . HIS A 1 98 ? -16.458 24.773 9.984 1.00 97.31 98 HIS A N 1
ATOM 744 C CA . HIS A 1 98 ? -15.455 23.711 9.950 1.00 97.31 98 HIS A CA 1
ATOM 745 C C . HIS A 1 98 ? -15.906 22.514 10.793 1.00 97.31 98 HIS A C 1
ATOM 747 O O . HIS A 1 98 ? -16.467 22.647 11.881 1.00 97.31 98 HIS A O 1
ATOM 753 N N . SER A 1 99 ? -15.687 21.305 10.281 1.00 96.94 99 SER A N 1
ATOM 754 C CA . SER A 1 99 ? -16.122 20.082 10.958 1.00 96.94 99 SER A CA 1
ATOM 755 C C . SER A 1 99 ? -15.365 18.854 10.452 1.00 96.94 99 SER A C 1
ATOM 757 O O . SER A 1 99 ? -14.339 18.969 9.789 1.00 96.94 99 SER A O 1
ATOM 759 N N . ALA A 1 100 ? -15.887 17.665 10.743 1.00 97.62 100 ALA A N 1
ATOM 760 C CA . ALA A 1 100 ? -15.365 16.404 10.240 1.00 97.62 100 ALA A CA 1
ATOM 761 C C . ALA A 1 100 ? -16.492 15.436 9.874 1.00 97.62 100 ALA A C 1
ATOM 763 O O . ALA A 1 100 ? -17.577 15.461 10.465 1.00 97.62 100 ALA A O 1
ATOM 764 N N . ASN A 1 101 ? -16.226 14.572 8.903 1.00 98.19 101 ASN A N 1
ATOM 765 C CA . ASN A 1 101 ? -16.967 13.337 8.699 1.00 98.19 101 ASN A CA 1
ATOM 766 C C . ASN A 1 101 ? -16.281 12.227 9.495 1.00 98.19 101 ASN A C 1
ATOM 768 O O . ASN A 1 101 ? -15.055 12.137 9.506 1.00 98.19 101 ASN A O 1
ATOM 772 N N . TYR A 1 102 ? -17.066 11.428 10.208 1.00 97.94 102 TYR A N 1
ATOM 773 C CA . TYR A 1 102 ? -16.556 10.394 11.104 1.00 97.94 102 TYR A CA 1
ATOM 774 C C . TYR A 1 102 ? -17.619 9.344 11.399 1.00 97.94 102 TYR A C 1
ATOM 776 O O . TYR A 1 102 ? -18.823 9.607 11.288 1.00 97.94 102 TYR A O 1
ATOM 784 N N . ARG A 1 103 ? -17.164 8.194 11.890 1.00 98.06 103 ARG A N 1
ATOM 785 C CA . ARG A 1 103 ? -17.986 7.148 12.501 1.00 98.06 103 ARG A CA 1
ATOM 786 C C . ARG A 1 103 ? -17.392 6.802 13.858 1.00 98.06 103 ARG A C 1
ATOM 788 O O . ARG A 1 103 ? -16.193 6.571 13.967 1.00 98.06 103 ARG A O 1
ATOM 795 N N . SER A 1 104 ? -18.210 6.798 14.902 1.00 98.19 104 SER A N 1
ATOM 796 C CA . SER A 1 104 ? -17.757 6.524 16.263 1.00 98.19 104 SER A CA 1
ATOM 797 C C . SER A 1 104 ? -18.722 5.601 16.987 1.00 98.19 104 SER A C 1
ATOM 799 O O . SER A 1 104 ? -19.935 5.740 16.840 1.00 98.19 104 SER A O 1
ATOM 801 N N . VAL A 1 105 ? -18.181 4.670 17.765 1.00 98.56 105 VAL A N 1
ATOM 802 C CA . VAL A 1 105 ? -18.924 3.779 18.657 1.00 98.56 105 VAL A CA 1
ATOM 803 C C . VAL A 1 105 ? -18.520 4.082 20.088 1.00 98.56 105 VAL A C 1
ATOM 805 O O . VAL A 1 105 ? -17.331 4.131 20.396 1.00 98.56 105 VAL A O 1
ATOM 808 N N . VAL A 1 106 ? -19.513 4.238 20.961 1.00 98.44 106 VAL A N 1
ATOM 809 C CA . VAL A 1 106 ? -19.322 4.297 22.413 1.00 98.44 106 VAL A CA 1
ATOM 810 C C . VAL A 1 106 ? -20.119 3.167 23.050 1.00 98.44 106 VAL A C 1
ATOM 812 O O . VAL A 1 106 ? -21.341 3.105 22.890 1.00 98.44 106 VAL A O 1
ATOM 815 N N . ALA A 1 107 ? -19.424 2.277 23.756 1.00 98.44 107 ALA A N 1
ATOM 816 C CA . ALA A 1 107 ? -19.997 1.142 24.470 1.00 98.44 107 ALA A CA 1
ATOM 817 C C . ALA A 1 107 ? -19.755 1.281 25.977 1.00 98.44 107 ALA A C 1
ATOM 819 O O . ALA A 1 107 ? -18.619 1.455 26.417 1.00 98.44 107 ALA A O 1
ATOM 820 N N . HIS A 1 108 ? -20.818 1.174 26.769 1.00 98.31 108 HIS A N 1
ATOM 821 C CA . HIS A 1 108 ? -20.757 1.176 28.228 1.00 98.31 108 HIS A CA 1
ATOM 822 C C . HIS A 1 108 ? -21.065 -0.214 28.779 1.00 98.31 108 HIS A C 1
ATOM 824 O O . HIS A 1 108 ? -21.859 -0.962 28.209 1.00 98.31 108 HIS A O 1
ATOM 830 N N . GLY A 1 109 ? -20.489 -0.544 29.930 1.00 97.56 109 GLY A N 1
ATOM 831 C CA . GLY A 1 109 ? -20.852 -1.757 30.654 1.00 97.56 109 GLY A CA 1
ATOM 832 C C . GLY A 1 109 ? -19.851 -2.107 31.740 1.00 97.56 109 GLY A C 1
ATOM 833 O O . GLY A 1 109 ? -19.002 -1.293 32.093 1.00 97.56 109 GLY A O 1
ATOM 834 N N . THR A 1 110 ? -19.964 -3.326 32.251 1.00 98.06 110 THR A N 1
ATOM 835 C CA . THR A 1 110 ? -18.974 -3.923 33.146 1.00 98.06 110 THR A CA 1
ATOM 836 C C . THR A 1 110 ? -18.197 -4.958 32.346 1.00 98.06 110 THR A C 1
ATOM 838 O O . THR A 1 110 ? -18.787 -5.876 31.779 1.00 98.06 110 THR A O 1
ATOM 841 N N . ALA A 1 111 ? -16.885 -4.771 32.240 1.00 98.19 111 ALA A N 1
ATOM 842 C CA . ALA A 1 111 ? -15.988 -5.718 31.604 1.00 98.19 111 ALA A CA 1
ATOM 843 C C . ALA A 1 111 ? -15.508 -6.753 32.625 1.00 98.19 111 ALA A C 1
ATOM 845 O O . ALA A 1 111 ? -15.114 -6.396 33.735 1.00 98.19 111 ALA A O 1
ATOM 846 N N . HIS A 1 112 ? -15.502 -8.026 32.246 1.00 98.06 112 HIS A N 1
ATOM 847 C CA . HIS A 1 112 ? -15.119 -9.131 33.126 1.00 98.06 112 HIS A CA 1
ATOM 848 C C . HIS A 1 112 ? -13.869 -9.834 32.610 1.00 98.06 112 HIS A C 1
ATOM 850 O O . HIS A 1 112 ? -13.625 -9.874 31.405 1.00 98.06 112 HIS A O 1
ATOM 856 N N . LEU A 1 113 ? -13.073 -10.401 33.515 1.00 98.06 113 LEU A N 1
ATOM 857 C CA . LEU A 1 113 ? -11.943 -11.237 33.125 1.00 98.06 113 LEU A CA 1
ATOM 858 C C . LEU A 1 113 ? -12.443 -12.537 32.488 1.00 98.06 113 LEU A C 1
ATOM 860 O O . LEU A 1 113 ? -13.267 -13.239 33.069 1.00 98.06 113 LEU A O 1
ATOM 864 N N . VAL A 1 114 ? -11.893 -12.879 31.324 1.00 97.94 114 VAL A N 1
ATOM 865 C CA . VAL A 1 114 ? -12.096 -14.192 30.704 1.00 97.94 114 VAL A CA 1
ATOM 866 C C . VAL A 1 114 ? -11.294 -15.227 31.489 1.00 97.94 114 VAL A C 1
ATOM 868 O O . VAL A 1 114 ? -10.059 -15.179 31.517 1.00 97.94 114 VAL A O 1
ATOM 871 N N . THR A 1 115 ? -11.997 -16.149 32.144 1.00 95.50 115 THR A N 1
ATOM 872 C CA . THR A 1 115 ? -11.406 -17.214 32.969 1.00 95.50 115 THR A CA 1
ATOM 873 C C . THR A 1 115 ? -11.339 -18.556 32.249 1.00 95.50 115 THR A C 1
ATOM 875 O O . THR A 1 115 ? -10.449 -19.352 32.552 1.00 95.50 115 THR A O 1
ATOM 878 N N . ASP A 1 116 ? -12.225 -18.801 31.279 1.00 96.62 116 ASP A N 1
ATOM 879 C CA . ASP A 1 116 ? -12.174 -20.005 30.455 1.00 96.62 116 ASP A CA 1
ATOM 880 C C . ASP A 1 116 ? -10.959 -19.982 29.514 1.00 96.62 116 ASP A C 1
ATOM 882 O O . ASP A 1 116 ? -10.716 -19.024 28.772 1.00 96.62 116 ASP A O 1
ATOM 886 N N . ALA A 1 117 ? -10.167 -21.055 29.546 1.00 95.06 117 ALA A N 1
ATOM 887 C CA . ALA A 1 117 ? -8.937 -21.148 28.766 1.00 95.06 117 ALA A CA 1
ATOM 888 C C . ALA A 1 117 ? -9.201 -21.290 27.256 1.00 95.06 117 ALA A C 1
ATOM 890 O O . ALA A 1 117 ? -8.390 -20.819 26.448 1.00 95.06 117 ALA A O 1
ATOM 891 N N . GLY A 1 118 ? -10.316 -21.925 26.881 1.00 95.62 118 GLY A N 1
ATOM 892 C CA . GLY A 1 118 ? -10.727 -22.100 25.491 1.00 95.62 118 GLY A CA 1
ATOM 893 C C . GLY A 1 118 ? -11.146 -20.771 24.871 1.00 95.62 118 GLY A C 1
ATOM 894 O O . GLY A 1 118 ? -10.596 -20.377 23.843 1.00 95.62 118 GLY A O 1
ATOM 895 N N . GLU A 1 119 ? -12.033 -20.037 25.544 1.00 97.19 119 GLU A N 1
ATOM 896 C CA . GLU A 1 119 ? -12.482 -18.700 25.150 1.00 97.19 119 GLU A CA 1
ATOM 897 C C . GLU A 1 119 ? -11.296 -17.744 25.025 1.00 97.19 119 GLU A C 1
ATOM 899 O O . GLU A 1 119 ? -11.115 -17.103 23.990 1.00 97.19 119 GLU A O 1
ATOM 904 N N . LYS A 1 120 ? -10.430 -17.698 26.045 1.00 96.88 120 LYS A N 1
ATOM 905 C CA . LYS A 1 120 ? -9.232 -16.854 26.029 1.00 96.88 120 LYS A CA 1
ATOM 906 C C . LYS A 1 120 ? -8.343 -17.136 24.820 1.00 96.88 120 LYS A C 1
ATOM 908 O O . LYS A 1 120 ? -7.888 -16.198 24.169 1.00 96.88 120 LYS A O 1
ATOM 913 N N . SER A 1 121 ? -8.100 -18.410 24.513 1.00 95.69 121 SER A N 1
ATOM 914 C CA . SER A 1 121 ? -7.284 -18.788 23.355 1.00 95.69 121 SER A CA 1
ATOM 915 C C . SER A 1 121 ? -7.962 -18.386 22.044 1.00 95.69 121 SER A C 1
ATOM 917 O O . SER A 1 121 ? -7.321 -17.765 21.202 1.00 95.69 121 SER A O 1
ATOM 919 N N . ALA A 1 122 ? -9.264 -18.652 21.901 1.00 96.12 122 ALA A N 1
ATOM 920 C CA . ALA A 1 122 ? -10.024 -18.301 20.703 1.00 96.12 122 ALA A CA 1
ATOM 921 C C . ALA A 1 122 ? -10.047 -16.785 20.444 1.00 96.12 122 ALA A C 1
ATOM 923 O O . ALA A 1 122 ? -9.889 -16.348 19.306 1.00 96.12 122 ALA A O 1
ATOM 924 N N . VAL A 1 123 ? -10.188 -15.973 21.493 1.00 97.12 123 VAL A N 1
ATOM 925 C CA . VAL A 1 123 ? -10.181 -14.508 21.395 1.00 97.12 123 VAL A CA 1
ATOM 926 C C . VAL A 1 123 ? -8.804 -13.971 21.010 1.00 97.12 123 VAL A C 1
ATOM 928 O O . VAL A 1 123 ? -8.711 -13.079 20.167 1.00 97.12 123 VAL A O 1
ATOM 931 N N . LEU A 1 124 ? -7.726 -14.506 21.592 1.00 96.81 124 LEU A N 1
ATOM 932 C CA . LEU A 1 124 ? -6.367 -14.112 21.211 1.00 96.81 124 LEU A CA 1
ATOM 933 C C . LEU A 1 124 ? -6.068 -14.496 19.755 1.00 96.81 124 LEU A C 1
ATOM 935 O O . LEU A 1 124 ? -5.500 -13.688 19.025 1.00 96.81 124 LEU A O 1
ATOM 939 N N . THR A 1 125 ? -6.526 -15.666 19.300 1.00 96.94 125 THR A N 1
ATOM 940 C CA . THR A 1 125 ? -6.492 -16.042 17.879 1.00 96.94 125 THR A CA 1
ATOM 941 C C . THR A 1 125 ? -7.288 -15.058 17.020 1.00 96.94 125 THR A C 1
ATOM 943 O O . THR A 1 125 ? -6.764 -14.570 16.023 1.00 96.94 125 THR A O 1
ATOM 946 N N . ALA A 1 126 ? -8.511 -14.693 17.418 1.00 97.25 126 ALA A N 1
ATOM 947 C CA . ALA A 1 126 ? -9.335 -13.732 16.684 1.00 97.25 126 ALA A CA 1
ATOM 948 C C . ALA A 1 126 ? -8.673 -12.346 16.579 1.00 97.25 126 ALA A C 1
ATOM 950 O O . ALA A 1 126 ? -8.796 -11.674 15.556 1.00 97.25 126 ALA A O 1
ATOM 951 N N . LEU A 1 127 ? -7.942 -11.914 17.610 1.00 96.06 127 LEU A N 1
ATOM 952 C CA . LEU A 1 127 ? -7.177 -10.669 17.570 1.00 96.06 127 LEU A CA 1
ATOM 953 C C . LEU A 1 127 ? -6.045 -10.725 16.531 1.00 96.06 127 LEU A C 1
ATOM 955 O O . LEU A 1 127 ? -5.816 -9.745 15.825 1.00 96.06 127 LEU A O 1
ATOM 959 N N . VAL A 1 128 ? -5.361 -11.867 16.413 1.00 96.00 128 VAL A N 1
ATOM 960 C CA . VAL A 1 128 ? -4.336 -12.086 15.382 1.00 96.00 128 VAL A CA 1
ATOM 961 C C . VAL A 1 128 ? -4.963 -12.116 13.983 1.00 96.00 128 VAL A C 1
ATOM 963 O O . VAL A 1 128 ? -4.442 -11.475 13.074 1.00 96.00 128 VAL A O 1
ATOM 966 N N . GLU A 1 129 ? -6.110 -12.777 13.819 1.00 95.31 129 GLU A N 1
ATOM 967 C CA . GLU A 1 129 ? -6.868 -12.800 12.557 1.00 95.31 129 GLU A CA 1
ATOM 968 C C . GLU A 1 129 ? -7.365 -11.413 12.137 1.00 95.31 129 GLU A C 1
ATOM 970 O O . GLU A 1 129 ? -7.414 -11.095 10.951 1.00 95.31 129 GLU A O 1
ATOM 975 N N . LYS A 1 130 ? -7.673 -10.541 13.103 1.00 94.88 130 LYS A N 1
ATOM 976 C CA . LYS A 1 130 ? -8.011 -9.145 12.816 1.00 94.88 130 LYS A CA 1
ATOM 977 C C . LYS A 1 130 ? -6.830 -8.364 12.230 1.00 94.88 130 LYS A C 1
ATOM 979 O O . LYS A 1 130 ? -7.052 -7.434 11.459 1.00 94.88 130 LYS A O 1
ATOM 984 N N . ALA A 1 131 ? -5.589 -8.717 12.575 1.00 92.06 131 ALA A N 1
ATOM 985 C CA . ALA A 1 131 ? -4.411 -8.088 11.979 1.00 92.06 131 ALA A CA 1
ATOM 986 C C . ALA A 1 131 ? -4.277 -8.455 10.493 1.00 92.06 131 ALA A C 1
ATOM 988 O O . ALA A 1 131 ? -4.033 -7.578 9.668 1.00 92.06 131 ALA A O 1
ATOM 989 N N . ALA A 1 132 ? -4.464 -9.734 10.160 1.00 91.69 132 ALA A N 1
ATOM 990 C CA . ALA A 1 132 ? -4.660 -10.206 8.795 1.00 91.69 132 ALA A CA 1
ATOM 991 C C . ALA A 1 132 ? -5.283 -11.608 8.805 1.00 91.69 132 ALA A C 1
ATOM 993 O O . ALA A 1 132 ? -4.868 -12.467 9.585 1.00 91.69 132 ALA A O 1
ATOM 994 N N . ALA A 1 133 ? -6.233 -11.852 7.901 1.00 90.75 133 ALA A N 1
ATOM 995 C CA . ALA A 1 133 ? -6.850 -13.165 7.751 1.00 90.75 133 ALA A CA 1
ATOM 996 C C . ALA A 1 133 ? -5.792 -14.226 7.394 1.00 90.75 133 ALA A C 1
ATOM 998 O O . ALA A 1 133 ? -5.017 -14.047 6.453 1.00 90.75 133 ALA A O 1
ATOM 999 N N . GLY A 1 134 ? -5.755 -15.321 8.152 1.00 91.56 134 GLY A N 1
ATOM 1000 C CA . GLY A 1 134 ? -4.762 -16.393 8.052 1.00 91.56 134 GLY A CA 1
ATOM 1001 C C . GLY A 1 134 ? -3.504 -16.181 8.900 1.00 91.56 134 GLY A C 1
ATOM 1002 O O . GLY A 1 134 ? -2.699 -17.105 9.039 1.00 91.56 134 GLY A O 1
ATOM 1003 N N . ARG A 1 135 ? -3.320 -15.007 9.524 1.00 94.88 135 ARG A N 1
ATOM 1004 C CA . ARG A 1 135 ? -2.099 -14.702 10.285 1.00 94.88 135 ARG A CA 1
ATOM 1005 C C . ARG A 1 135 ? -1.886 -15.636 11.474 1.00 94.88 135 ARG A C 1
ATOM 1007 O O . ARG A 1 135 ? -0.735 -15.876 11.851 1.00 94.88 135 ARG A O 1
ATOM 1014 N N . SER A 1 136 ? -2.955 -16.156 12.074 1.00 95.00 136 SER A N 1
ATOM 1015 C CA . SER A 1 136 ? -2.830 -17.059 13.220 1.00 95.00 136 SER A CA 1
ATOM 1016 C C . SER A 1 136 ? -2.263 -18.431 12.845 1.00 95.00 136 SER A C 1
ATOM 1018 O O . SER A 1 136 ? -1.611 -19.048 13.681 1.00 95.00 136 SER A O 1
ATOM 1020 N N . ALA A 1 137 ? -2.443 -18.881 11.599 1.00 93.69 137 ALA A N 1
ATOM 1021 C CA . ALA A 1 137 ? -1.831 -20.106 11.080 1.00 93.69 137 ALA A CA 1
ATOM 1022 C C . ALA A 1 137 ? -0.368 -19.883 10.650 1.00 93.69 137 ALA A C 1
ATOM 1024 O O . ALA A 1 137 ? 0.471 -20.766 10.818 1.00 93.69 137 ALA A O 1
ATOM 1025 N N . ASP A 1 138 ? -0.050 -18.673 10.181 1.00 93.75 138 ASP A N 1
ATOM 1026 C CA . ASP A 1 138 ? 1.295 -18.246 9.762 1.00 93.75 138 ASP A CA 1
ATOM 1027 C C . ASP A 1 138 ? 2.171 -17.747 10.935 1.00 93.75 138 ASP A C 1
ATOM 1029 O O . ASP A 1 138 ? 3.198 -17.079 10.753 1.00 93.75 138 ASP A O 1
ATOM 1033 N N . SER A 1 139 ? 1.768 -18.039 12.172 1.00 93.88 139 SER A N 1
ATOM 1034 C CA . SER A 1 139 ? 2.542 -17.788 13.388 1.00 93.88 139 SER A CA 1
ATOM 1035 C C . SER A 1 139 ? 2.361 -18.933 14.384 1.00 93.88 139 SER A C 1
ATOM 1037 O O . SER A 1 139 ? 1.366 -19.651 14.358 1.00 93.88 139 SER A O 1
ATOM 1039 N N . ARG A 1 140 ? 3.348 -19.155 15.264 1.00 94.56 140 ARG A N 1
ATOM 1040 C CA . ARG A 1 140 ? 3.208 -20.197 16.292 1.00 94.56 140 ARG A CA 1
ATOM 1041 C C . ARG A 1 140 ? 2.109 -19.812 17.295 1.00 94.56 140 ARG A C 1
ATOM 1043 O O . ARG A 1 140 ? 2.008 -18.634 17.645 1.00 94.56 140 ARG A O 1
ATOM 1050 N N . PRO A 1 141 ? 1.360 -20.783 17.844 1.00 92.25 141 PRO A N 1
ATOM 1051 C CA . PRO A 1 141 ? 0.450 -20.507 18.945 1.00 92.25 141 PRO A CA 1
ATOM 1052 C C . PRO A 1 141 ? 1.213 -19.999 20.185 1.00 92.25 141 PRO A C 1
ATOM 1054 O O . PRO A 1 141 ? 2.421 -20.251 20.337 1.00 92.25 141 PRO A O 1
ATOM 1057 N N . PRO A 1 142 ? 0.521 -19.293 21.097 1.00 93.94 142 PRO A N 1
ATOM 1058 C CA . PRO A 1 142 ? 1.124 -18.844 22.340 1.00 93.94 142 PRO A CA 1
ATOM 1059 C C . PRO A 1 142 ? 1.481 -20.042 23.229 1.00 93.94 142 PRO A C 1
ATOM 1061 O O . PRO A 1 142 ? 0.742 -21.020 23.349 1.00 93.94 142 PRO A O 1
ATOM 1064 N N . SER A 1 143 ? 2.633 -19.956 23.883 1.00 95.50 143 SER A N 1
ATOM 1065 C CA . SER A 1 143 ? 3.056 -20.899 24.911 1.00 95.50 143 SER A CA 1
ATOM 1066 C C . SER A 1 143 ? 2.193 -20.764 26.168 1.00 95.50 143 SER A C 1
ATOM 1068 O O . SER A 1 143 ? 1.550 -19.740 26.413 1.00 95.50 143 SER A O 1
ATOM 1070 N N . ARG A 1 144 ? 2.238 -21.779 27.041 1.00 93.88 144 ARG A N 1
ATOM 1071 C CA . ARG A 1 144 ? 1.542 -21.738 28.341 1.00 93.88 144 ARG A CA 1
ATOM 1072 C C . ARG A 1 144 ? 1.956 -20.533 29.189 1.00 93.88 144 ARG A C 1
ATOM 1074 O O . ARG A 1 144 ? 1.116 -19.960 29.874 1.00 93.88 144 ARG A O 1
ATOM 1081 N N . ARG A 1 145 ? 3.235 -20.147 29.130 1.00 95.56 145 ARG A N 1
ATOM 1082 C CA . ARG A 1 145 ? 3.765 -18.989 29.857 1.00 95.56 145 ARG A CA 1
ATOM 1083 C C . ARG A 1 145 ? 3.187 -17.680 29.319 1.00 95.56 145 ARG A C 1
ATOM 1085 O O . ARG A 1 145 ? 2.670 -16.893 30.099 1.00 95.56 145 ARG A O 1
ATOM 1092 N N . GLU A 1 146 ? 3.210 -17.484 28.002 1.00 95.88 146 GLU A N 1
ATOM 1093 C CA . GLU A 1 146 ? 2.655 -16.280 27.361 1.00 95.88 146 GLU A CA 1
ATOM 1094 C C . GLU A 1 146 ? 1.150 -16.135 27.641 1.00 95.88 146 GLU A C 1
ATOM 1096 O O . GLU A 1 146 ? 0.672 -15.046 27.962 1.00 95.88 146 GLU A O 1
ATOM 1101 N N . LEU A 1 147 ? 0.402 -17.247 27.610 1.00 94.69 147 LEU A N 1
ATOM 1102 C CA . LEU A 1 147 ? -1.007 -17.261 28.010 1.00 94.69 147 LEU A CA 1
ATOM 1103 C C . LEU A 1 147 ?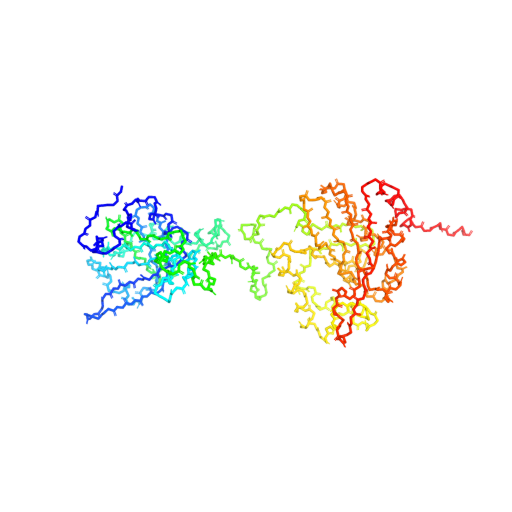 -1.196 -16.903 29.489 1.00 94.69 147 LEU A C 1
ATOM 1105 O O . LEU A 1 147 ? -2.154 -16.207 29.815 1.00 94.69 147 LEU A O 1
ATOM 1109 N N . ALA A 1 148 ? -0.325 -17.364 30.386 1.00 93.50 148 ALA A N 1
ATOM 1110 C CA . ALA A 1 148 ? -0.411 -17.055 31.813 1.00 93.50 148 ALA A CA 1
ATOM 1111 C C . ALA A 1 148 ? -0.087 -15.583 32.128 1.00 93.50 148 ALA A C 1
ATOM 1113 O O . ALA A 1 148 ? -0.652 -15.025 33.064 1.00 93.50 148 ALA A O 1
ATOM 1114 N N . GLU A 1 149 ? 0.780 -14.939 31.344 1.00 96.25 149 GLU A N 1
ATOM 1115 C CA . GLU A 1 149 ? 1.160 -13.525 31.506 1.00 96.25 149 GLU A CA 1
ATOM 1116 C C . GLU A 1 149 ? 0.157 -12.549 30.852 1.00 96.25 149 GLU A C 1
ATOM 1118 O O . GLU A 1 149 ? 0.158 -11.351 31.151 1.00 96.25 149 GLU A O 1
ATOM 1123 N N . THR A 1 150 ? -0.749 -13.062 30.016 1.00 97.06 150 THR A N 1
ATOM 1124 C CA . THR A 1 150 ? -1.777 -12.285 29.308 1.00 97.06 150 THR A CA 1
ATOM 1125 C C . THR A 1 150 ? -3.132 -12.423 29.996 1.00 97.06 150 THR A C 1
ATOM 1127 O O . THR A 1 150 ? -3.543 -13.526 30.336 1.00 97.06 150 THR A O 1
ATOM 1130 N N . ALA A 1 151 ? -3.881 -11.341 30.168 1.00 97.19 151 ALA A N 1
ATOM 1131 C CA . ALA A 1 151 ? -5.280 -11.366 30.587 1.00 97.19 151 ALA A CA 1
ATOM 1132 C C . ALA A 1 151 ? -6.174 -10.724 29.521 1.00 97.19 151 ALA A C 1
ATOM 1134 O O . ALA A 1 151 ? -5.719 -9.894 28.734 1.00 97.19 151 ALA A O 1
ATOM 1135 N N . VAL A 1 152 ? -7.442 -11.132 29.495 1.00 98.19 152 VAL A N 1
ATOM 1136 C CA . VAL A 1 152 ? -8.437 -10.676 28.521 1.00 98.19 152 VAL A CA 1
ATOM 1137 C C . VAL A 1 152 ? -9.669 -10.184 29.275 1.00 98.19 152 VAL A C 1
ATOM 1139 O O . VAL A 1 152 ? -10.162 -10.870 30.168 1.00 98.19 152 VAL A O 1
ATOM 1142 N N . LEU A 1 153 ? -10.144 -8.995 28.916 1.00 98.44 153 LEU A N 1
ATOM 1143 C CA . LEU A 1 153 ? -11.416 -8.427 29.340 1.00 98.44 153 LEU A CA 1
ATOM 1144 C C . LEU A 1 153 ? -12.471 -8.691 28.276 1.00 98.44 153 LEU A C 1
ATOM 1146 O O . LEU A 1 153 ? -12.225 -8.435 27.101 1.00 98.44 153 LEU A O 1
ATOM 1150 N N . ALA A 1 154 ? -13.646 -9.131 28.706 1.00 98.62 154 ALA A N 1
ATOM 1151 C CA . ALA A 1 154 ? -14.844 -9.283 27.901 1.00 98.62 154 ALA A CA 1
ATOM 1152 C C . ALA A 1 154 ? -15.863 -8.210 28.296 1.00 98.62 154 ALA A C 1
ATOM 1154 O O . ALA A 1 154 ? -16.293 -8.154 29.448 1.00 98.62 1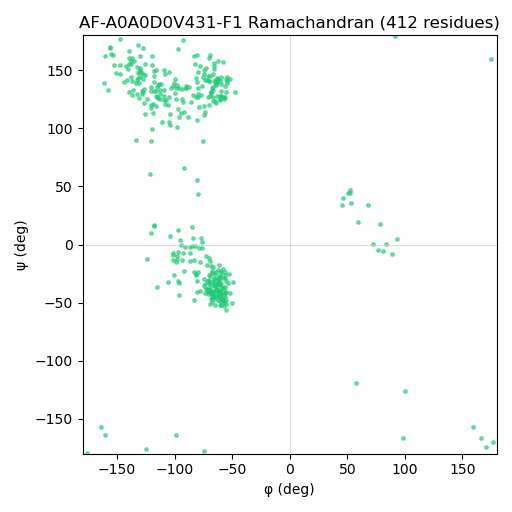54 ALA A O 1
ATOM 1155 N N . LEU A 1 155 ? -16.265 -7.372 27.343 1.00 98.69 155 LEU A N 1
ATOM 1156 C CA . LEU A 1 155 ? -17.345 -6.399 27.484 1.00 98.69 155 LEU A CA 1
ATOM 1157 C C . LEU A 1 155 ? -18.530 -6.831 26.607 1.00 98.69 155 LEU A C 1
ATOM 1159 O O . LEU A 1 155 ? -18.473 -6.659 25.384 1.00 98.69 155 LEU A O 1
ATOM 1163 N N . PRO A 1 156 ? -19.615 -7.365 27.195 1.00 98.25 156 PRO A N 1
ATOM 1164 C CA . PRO A 1 156 ? -20.842 -7.630 26.457 1.00 98.25 156 PRO A CA 1
ATOM 1165 C C . PRO A 1 156 ? -21.413 -6.333 25.874 1.00 98.25 156 PRO A C 1
ATOM 1167 O O . PRO A 1 156 ? -21.699 -5.378 26.600 1.00 98.25 156 PRO A O 1
ATOM 1170 N N . LEU A 1 157 ? -21.622 -6.302 24.561 1.00 98.31 157 LEU A N 1
ATOM 1171 C CA . LEU A 1 157 ? -22.211 -5.169 23.859 1.00 98.31 157 LEU A CA 1
ATOM 1172 C C . LEU A 1 157 ? -23.720 -5.151 24.116 1.00 98.31 157 LEU A C 1
ATOM 1174 O O . LEU A 1 157 ? -24.503 -5.760 23.396 1.00 98.31 157 LEU A O 1
ATOM 1178 N N . ARG A 1 158 ? -24.135 -4.472 25.188 1.00 96.94 158 ARG A N 1
ATOM 1179 C CA . ARG A 1 158 ? -25.555 -4.305 25.555 1.00 96.94 158 ARG A CA 1
ATOM 1180 C C . ARG A 1 158 ? -26.010 -2.854 25.481 1.00 96.94 158 ARG A C 1
ATOM 1182 O O . ARG A 1 158 ? -27.128 -2.582 25.057 1.00 96.94 158 ARG A O 1
ATOM 1189 N N . GLU A 1 159 ? -25.130 -1.934 25.859 1.00 97.88 159 GLU A N 1
ATOM 1190 C CA . GLU A 1 159 ? -25.386 -0.499 25.904 1.00 97.88 159 GLU A CA 1
ATOM 1191 C C . GLU A 1 159 ? -24.392 0.217 24.987 1.00 97.88 159 GLU A C 1
ATOM 1193 O O . GLU A 1 159 ? -23.283 0.576 25.383 1.00 97.88 159 GLU A O 1
ATOM 1198 N N . VAL A 1 160 ? -24.784 0.365 23.722 1.00 98.38 160 VAL A N 1
ATOM 1199 C CA . VAL A 1 160 ? -23.921 0.859 22.646 1.00 98.38 160 VAL A CA 1
ATOM 1200 C C . VAL A 1 160 ? -24.635 1.961 21.880 1.00 98.38 160 VAL A C 1
ATOM 1202 O O . VAL A 1 160 ? -25.822 1.853 21.574 1.00 98.38 160 VAL A O 1
ATOM 1205 N N . SER A 1 161 ? -23.890 3.002 21.529 1.00 98.00 161 SER A N 1
ATOM 1206 C CA . SER A 1 161 ? -24.333 4.039 20.603 1.00 98.00 161 SER A CA 1
ATOM 1207 C C . SER A 1 161 ? -23.343 4.218 19.466 1.00 98.00 161 SER A C 1
ATOM 1209 O O . SER A 1 161 ? -22.133 4.093 19.657 1.00 98.00 161 SER A O 1
ATOM 1211 N N . VAL A 1 162 ? -23.870 4.541 18.291 1.00 98.12 162 VAL A N 1
ATOM 1212 C CA . VAL A 1 162 ? -23.096 4.977 17.134 1.00 98.12 162 VAL A CA 1
ATOM 1213 C C . VAL A 1 162 ? -23.362 6.457 16.929 1.00 98.12 162 VAL A C 1
ATOM 1215 O O . VAL A 1 162 ? -24.515 6.884 16.912 1.00 98.12 162 VAL A O 1
ATOM 1218 N N . ARG A 1 163 ? -22.309 7.244 16.733 1.00 97.31 163 ARG A N 1
ATOM 1219 C CA . ARG A 1 163 ? -22.410 8.624 16.267 1.00 97.31 163 ARG A CA 1
ATOM 1220 C C . ARG A 1 163 ? -21.675 8.752 14.946 1.00 97.31 163 ARG A C 1
ATOM 1222 O O . ARG A 1 163 ? -20.476 8.493 14.886 1.00 97.31 163 ARG A O 1
ATOM 1229 N N . ALA A 1 164 ? -22.381 9.169 13.903 1.00 96.88 164 ALA A N 1
ATOM 1230 C CA . ALA A 1 164 ? -21.801 9.326 12.578 1.00 96.88 164 ALA A CA 1
ATOM 1231 C C . ALA A 1 164 ? -22.142 10.685 11.968 1.00 96.88 164 ALA A C 1
ATOM 1233 O O . ALA A 1 164 ? -23.205 11.261 12.208 1.00 96.88 164 ALA A O 1
ATOM 1234 N N . ARG A 1 165 ? -21.225 11.203 11.155 1.00 95.88 165 ARG A N 1
ATOM 1235 C CA . ARG A 1 165 ? -21.453 12.383 10.327 1.00 95.88 165 ARG A CA 1
ATOM 1236 C C . ARG A 1 165 ? -20.874 12.140 8.943 1.00 95.88 165 ARG A C 1
ATOM 1238 O O . ARG A 1 165 ? -19.707 11.789 8.812 1.00 95.88 165 ARG A O 1
ATOM 1245 N N . THR A 1 166 ? -21.698 12.371 7.933 1.00 94.56 166 THR A N 1
ATOM 1246 C CA . THR A 1 166 ? -21.325 12.366 6.519 1.00 94.56 166 THR A CA 1
ATOM 1247 C C . THR A 1 166 ? -21.872 13.629 5.849 1.00 94.56 166 THR A C 1
ATOM 1249 O O . THR A 1 166 ? -22.642 14.390 6.450 1.00 94.56 166 THR A O 1
ATOM 1252 N N . GLY A 1 167 ? -21.479 13.862 4.597 1.00 93.81 167 GLY A N 1
ATOM 1253 C CA . GLY A 1 167 ? -21.942 14.993 3.795 1.00 93.81 167 GLY A CA 1
ATOM 1254 C C . GLY A 1 167 ? -20.968 16.170 3.778 1.00 93.81 167 GLY A C 1
ATOM 1255 O O . GLY A 1 167 ? -19.795 16.027 4.124 1.00 93.81 167 GLY A O 1
ATOM 1256 N N . GLY A 1 168 ? -21.459 17.314 3.303 1.00 95.81 168 GLY A N 1
ATOM 1257 C CA . GLY A 1 168 ? -20.657 18.501 3.023 1.00 95.81 168 GLY A CA 1
ATOM 1258 C C . GLY A 1 168 ? -20.673 19.569 4.114 1.00 95.81 168 GLY A C 1
ATOM 1259 O O . GLY A 1 168 ? -21.053 19.348 5.272 1.00 95.81 168 GLY A O 1
ATOM 1260 N N . VAL A 1 169 ? -20.234 20.751 3.697 1.00 96.25 169 VAL A N 1
ATOM 1261 C CA . VAL A 1 169 ? -20.308 21.996 4.460 1.00 96.25 169 VAL A CA 1
ATOM 1262 C C . VAL A 1 169 ? -21.773 22.357 4.714 1.00 96.25 169 VAL A C 1
ATOM 1264 O O . VAL A 1 169 ? -22.627 22.120 3.862 1.00 96.25 169 VAL A O 1
ATOM 1267 N N . ARG A 1 170 ? -22.067 22.899 5.897 1.00 94.94 170 ARG A N 1
ATOM 1268 C CA . ARG A 1 170 ? -23.393 23.419 6.264 1.00 94.94 170 ARG A CA 1
ATOM 1269 C C . ARG A 1 170 ? -23.257 24.897 6.633 1.00 94.94 170 ARG A C 1
ATOM 1271 O O . ARG A 1 170 ? -23.459 25.231 7.790 1.00 94.94 170 ARG A O 1
ATOM 1278 N N . ASP A 1 171 ? -22.800 25.704 5.678 1.00 95.81 171 ASP A N 1
ATOM 1279 C CA . ASP A 1 171 ? -22.708 27.160 5.831 1.00 95.81 171 ASP A CA 1
ATOM 1280 C C . ASP A 1 171 ? -24.120 27.760 5.951 1.00 95.81 171 ASP A C 1
ATOM 1282 O O . ASP A 1 171 ? -25.096 27.174 5.469 1.00 95.81 171 ASP A O 1
ATOM 1286 N N . GLU A 1 172 ? -24.227 28.934 6.570 1.00 96.38 172 GLU A N 1
ATOM 1287 C CA . GLU A 1 172 ? -25.473 29.702 6.557 1.00 96.38 172 GLU A CA 1
ATOM 1288 C C . GLU A 1 172 ? -25.703 30.317 5.164 1.00 96.38 172 GLU A C 1
ATOM 1290 O O . GLU A 1 172 ? -24.733 30.636 4.472 1.00 96.38 172 GLU A O 1
ATOM 1295 N N . PRO A 1 173 ? -26.957 30.565 4.738 1.00 96.62 173 PRO A N 1
ATOM 1296 C CA . PRO A 1 173 ? -27.235 31.131 3.416 1.00 96.62 173 PRO A CA 1
ATOM 1297 C C . PRO A 1 173 ? -26.477 32.433 3.113 1.00 96.62 173 PRO A C 1
ATOM 1299 O O . PRO A 1 173 ? -26.090 32.655 1.969 1.00 96.62 173 PRO A O 1
ATOM 1302 N N . GLY A 1 174 ? -26.233 33.270 4.130 1.00 96.38 174 GLY A N 1
ATOM 1303 C CA . GLY A 1 174 ? -25.472 34.518 3.994 1.00 96.38 174 GLY A CA 1
ATOM 1304 C C . GLY A 1 174 ? -23.965 34.334 3.779 1.00 96.38 174 GLY A C 1
ATOM 1305 O O . GLY A 1 174 ? -23.308 35.255 3.305 1.00 96.38 174 GLY A O 1
ATOM 1306 N N . ASP A 1 175 ? -23.420 33.153 4.078 1.00 97.06 175 ASP A N 1
ATOM 1307 C CA . ASP A 1 175 ? -22.000 32.845 3.890 1.00 97.06 175 ASP A CA 1
ATOM 1308 C C . ASP A 1 175 ? -21.698 32.349 2.464 1.00 97.06 175 ASP A C 1
ATOM 1310 O O . ASP A 1 175 ? -20.534 32.286 2.073 1.00 97.06 175 ASP A O 1
ATOM 1314 N N . HIS A 1 176 ? -22.711 31.979 1.670 1.00 95.62 176 HIS A N 1
ATOM 1315 C CA . HIS A 1 176 ? -22.518 31.320 0.371 1.00 95.62 176 HIS A CA 1
ATOM 1316 C C . HIS A 1 176 ? -21.751 32.164 -0.656 1.00 95.62 176 HIS A C 1
ATOM 1318 O O . HIS A 1 176 ? -20.984 31.598 -1.440 1.00 95.62 176 HIS A O 1
ATOM 1324 N N . ASP A 1 177 ? -21.923 33.487 -0.613 1.00 95.94 177 ASP A N 1
ATOM 1325 C CA . ASP A 1 177 ? -21.276 34.435 -1.528 1.00 95.94 177 ASP A CA 1
ATOM 1326 C C . ASP A 1 177 ? -19.881 34.878 -1.048 1.00 95.94 177 ASP A C 1
ATOM 1328 O O . ASP A 1 177 ? -19.191 35.629 -1.743 1.00 95.94 177 ASP A O 1
ATOM 1332 N N . LEU A 1 178 ? -19.428 34.419 0.129 1.00 96.75 178 LEU A N 1
ATOM 1333 C CA . LEU A 1 178 ? -18.082 34.720 0.613 1.00 96.75 178 LEU A CA 1
ATOM 1334 C C . LEU A 1 178 ? -17.024 34.110 -0.326 1.00 96.75 178 LEU A C 1
ATOM 1336 O O . LEU A 1 178 ? -17.158 32.955 -0.744 1.00 96.75 178 LEU A O 1
ATOM 1340 N N . PRO A 1 179 ? -15.917 34.824 -0.610 1.00 97.00 179 PRO A N 1
ATOM 1341 C CA . PRO A 1 179 ? -14.884 34.385 -1.549 1.00 97.00 179 PRO A CA 1
ATOM 1342 C C . PRO A 1 179 ? -13.918 33.357 -0.924 1.00 97.00 179 PRO A C 1
ATOM 1344 O O . PRO A 1 179 ? -12.700 33.443 -1.085 1.00 97.00 179 PRO A O 1
ATOM 1347 N N . HIS A 1 180 ? -14.446 32.385 -0.178 1.00 97.75 180 HIS A N 1
ATOM 1348 C CA . HIS A 1 180 ? -13.681 31.333 0.487 1.00 97.75 180 HIS A CA 1
ATOM 1349 C C . HIS A 1 180 ? -14.001 29.966 -0.121 1.00 97.75 180 HIS A C 1
ATOM 1351 O O . HIS A 1 180 ? -15.154 29.645 -0.407 1.00 97.75 180 HIS A O 1
ATOM 1357 N N . TRP A 1 181 ? -12.969 29.142 -0.319 1.00 97.62 181 TRP A N 1
ATOM 1358 C CA . TRP A 1 181 ? -13.167 27.758 -0.737 1.00 97.62 181 TRP A CA 1
ATOM 1359 C C . TRP A 1 181 ? -13.831 26.965 0.391 1.00 97.62 181 TRP A C 1
ATOM 1361 O O . TRP A 1 181 ? -13.410 27.050 1.543 1.00 97.62 181 TRP A O 1
ATOM 1371 N N . ALA A 1 182 ? -14.836 26.167 0.041 1.00 97.94 182 ALA A N 1
ATOM 1372 C CA . ALA A 1 182 ? -15.538 25.290 0.963 1.00 97.94 182 ALA A CA 1
ATOM 1373 C C . ALA A 1 182 ? -15.687 23.900 0.350 1.00 97.94 182 ALA A C 1
ATOM 1375 O O . ALA A 1 182 ? -15.985 23.754 -0.837 1.00 97.94 182 ALA A O 1
ATOM 1376 N N . GLY A 1 183 ? -15.498 22.868 1.163 1.00 97.94 183 GLY A N 1
ATOM 1377 C CA . GLY A 1 183 ? -15.519 21.500 0.673 1.00 97.94 183 GLY A CA 1
ATOM 1378 C C . GLY A 1 183 ? -15.207 20.461 1.734 1.00 97.94 183 GLY A C 1
ATOM 1379 O O . GLY A 1 183 ? -15.144 20.740 2.932 1.00 97.94 183 GLY A O 1
ATOM 1380 N N . VAL A 1 184 ? -15.023 19.231 1.268 1.00 98.50 184 VAL A N 1
ATOM 1381 C CA . VAL A 1 184 ? -14.621 18.093 2.094 1.00 98.50 184 VAL A CA 1
ATOM 1382 C C . VAL A 1 184 ? -13.284 17.588 1.586 1.00 98.50 184 VAL A C 1
ATOM 1384 O O . VAL A 1 184 ? -13.133 17.370 0.388 1.00 98.50 184 VAL A O 1
ATOM 1387 N N . LEU A 1 185 ? -12.344 17.373 2.499 1.00 98.12 185 LEU A N 1
ATOM 1388 C CA . LEU A 1 185 ? -11.131 16.601 2.272 1.00 98.12 185 LEU A CA 1
ATOM 1389 C C . LEU A 1 185 ? -11.369 15.185 2.814 1.00 98.12 185 LEU A C 1
ATOM 1391 O O . LEU A 1 185 ? -11.332 15.008 4.035 1.00 98.12 185 LEU A O 1
ATOM 1395 N N . PRO A 1 186 ? -11.663 14.183 1.967 1.00 97.75 186 PRO A N 1
ATOM 1396 C CA . PRO A 1 186 ? -11.833 12.810 2.425 1.00 97.75 186 PRO A CA 1
ATOM 1397 C C . PRO A 1 186 ? -10.524 12.271 3.003 1.00 97.75 186 PRO A C 1
ATOM 1399 O O . PRO A 1 186 ? -9.456 12.500 2.436 1.00 97.75 186 PRO A O 1
ATOM 1402 N N . LEU A 1 187 ? -10.613 11.526 4.101 1.00 97.31 187 LEU A N 1
ATOM 1403 C CA . LEU A 1 187 ? -9.482 10.854 4.734 1.00 97.31 187 LEU A CA 1
ATOM 1404 C C . LEU A 1 187 ? -9.720 9.345 4.717 1.00 97.31 187 LEU A C 1
ATOM 1406 O O . LEU A 1 187 ? -10.841 8.879 4.909 1.00 97.31 187 LEU A O 1
ATOM 1410 N N . ARG A 1 188 ? -8.663 8.578 4.445 1.00 93.00 188 ARG A N 1
ATOM 1411 C CA . ARG A 1 188 ? -8.690 7.111 4.436 1.00 93.00 188 ARG A CA 1
ATOM 1412 C C . ARG A 1 188 ? -7.396 6.583 5.032 1.00 93.00 188 ARG A C 1
ATOM 1414 O O . ARG A 1 188 ? -6.330 7.131 4.760 1.00 93.00 188 ARG A O 1
ATOM 1421 N N . LEU A 1 189 ? -7.491 5.507 5.807 1.00 91.31 189 LEU A N 1
ATOM 1422 C CA . LEU A 1 189 ? -6.324 4.737 6.217 1.00 91.31 189 LEU A CA 1
ATOM 1423 C C . LEU A 1 189 ? -5.948 3.779 5.083 1.00 91.31 189 LEU A C 1
ATOM 1425 O O . LEU A 1 189 ? -6.785 3.011 4.616 1.00 91.31 189 LEU A O 1
ATOM 1429 N N . THR A 1 190 ? -4.692 3.814 4.656 1.00 87.56 190 THR A N 1
ATOM 1430 C CA . THR A 1 190 ? -4.145 2.884 3.663 1.00 87.56 190 THR A CA 1
ATOM 1431 C C . THR A 1 190 ? -2.869 2.268 4.209 1.00 87.56 190 THR A C 1
ATOM 1433 O O . THR A 1 190 ? -2.005 2.992 4.703 1.00 87.56 190 THR A O 1
ATOM 1436 N N . ALA A 1 191 ? -2.738 0.945 4.113 1.00 87.06 191 ALA A N 1
ATOM 1437 C CA . ALA A 1 191 ? -1.527 0.256 4.537 1.00 87.06 191 ALA A CA 1
ATOM 1438 C C . ALA A 1 191 ? -0.314 0.681 3.686 1.00 87.06 191 ALA A C 1
ATOM 1440 O O . ALA A 1 191 ? -0.398 0.787 2.457 1.00 87.06 191 ALA A O 1
ATOM 1441 N N . GLY A 1 192 ? 0.820 0.909 4.348 1.00 87.31 192 GLY A N 1
ATOM 1442 C CA . GLY A 1 192 ? 2.115 1.095 3.693 1.00 87.31 192 GLY A CA 1
ATOM 1443 C C . GLY A 1 192 ? 2.691 -0.220 3.158 1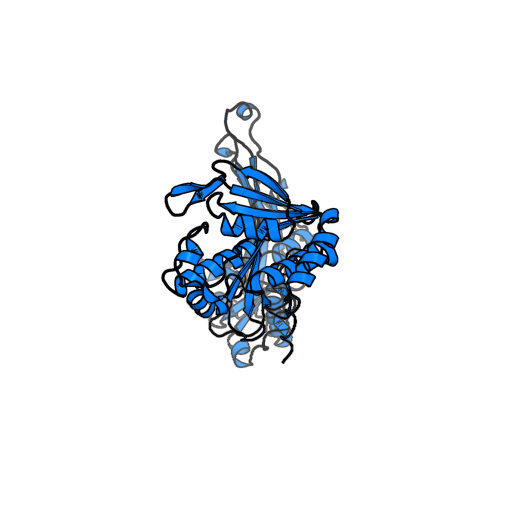.00 87.31 192 GLY A C 1
ATOM 1444 O O . GLY A 1 192 ? 2.068 -1.279 3.260 1.00 87.31 192 GLY A O 1
ATOM 1445 N N . ARG A 1 193 ? 3.897 -0.153 2.584 1.00 86.88 193 ARG A N 1
ATOM 1446 C CA . ARG A 1 193 ? 4.649 -1.349 2.190 1.00 86.88 193 ARG A CA 1
ATOM 1447 C C . ARG A 1 193 ? 5.047 -2.130 3.453 1.00 86.88 193 ARG A C 1
ATOM 1449 O O . ARG A 1 193 ? 5.519 -1.502 4.396 1.00 86.88 193 ARG A O 1
ATOM 1456 N N . PRO A 1 194 ? 4.906 -3.466 3.488 1.00 89.31 194 PRO A N 1
ATOM 1457 C CA . PRO A 1 194 ? 5.432 -4.259 4.593 1.00 89.31 194 PRO A CA 1
ATOM 1458 C C . PRO A 1 194 ? 6.950 -4.101 4.728 1.00 89.31 194 PRO A C 1
ATOM 1460 O O . PRO A 1 194 ? 7.690 -4.223 3.748 1.00 89.31 194 PRO A O 1
ATOM 1463 N N . GLU A 1 195 ? 7.404 -3.850 5.951 1.00 89.38 195 GLU A N 1
ATOM 1464 C CA . GLU A 1 195 ? 8.816 -3.711 6.302 1.00 89.38 195 GLU A CA 1
ATOM 1465 C C . GLU A 1 195 ? 9.269 -4.989 7.026 1.00 89.38 195 GLU A C 1
ATOM 1467 O O . GLU A 1 195 ? 8.850 -5.218 8.163 1.00 89.38 195 GLU A O 1
ATOM 1472 N N . PRO A 1 196 ? 10.048 -5.875 6.376 1.00 89.19 196 PRO A N 1
ATOM 1473 C CA . PRO A 1 196 ? 10.542 -7.083 7.027 1.00 89.19 196 PRO A CA 1
ATOM 1474 C C . PRO A 1 196 ? 11.586 -6.741 8.098 1.00 89.19 196 PRO A C 1
ATOM 1476 O O . PRO A 1 196 ? 12.389 -5.824 7.922 1.00 89.19 196 PRO A O 1
ATOM 1479 N N . ASP A 1 197 ? 11.592 -7.509 9.189 1.00 91.50 197 ASP A N 1
ATOM 1480 C CA . ASP A 1 197 ? 12.612 -7.396 10.236 1.00 91.50 197 ASP A CA 1
ATOM 1481 C C . ASP A 1 197 ? 13.985 -7.898 9.745 1.00 91.50 197 ASP A C 1
ATOM 1483 O O . ASP A 1 197 ? 14.099 -8.656 8.773 1.00 91.50 197 ASP A O 1
ATOM 1487 N N . THR A 1 198 ? 15.046 -7.484 10.431 1.00 89.06 198 THR A N 1
ATOM 1488 C CA . THR A 1 198 ? 16.427 -7.842 10.097 1.00 89.06 198 THR A CA 1
ATOM 1489 C C . THR A 1 198 ? 16.621 -9.359 10.140 1.00 89.06 198 THR A C 1
ATOM 1491 O O . THR A 1 198 ? 16.331 -10.013 11.137 1.00 89.06 198 THR A O 1
ATOM 1494 N N . GLY A 1 199 ? 17.156 -9.930 9.056 1.00 87.25 199 GLY A N 1
ATOM 1495 C CA . GLY A 1 199 ? 17.443 -11.366 8.954 1.00 87.25 199 GLY A CA 1
ATOM 1496 C C . GLY A 1 199 ? 16.251 -12.240 8.549 1.00 87.25 199 GLY A C 1
ATOM 1497 O O . GLY A 1 199 ? 16.418 -13.452 8.404 1.00 87.25 199 GLY A O 1
ATOM 1498 N N . VAL A 1 200 ? 15.067 -11.664 8.314 1.00 87.75 200 VAL A N 1
ATOM 1499 C CA . VAL A 1 200 ? 13.924 -12.409 7.770 1.00 87.75 200 VAL A CA 1
ATOM 1500 C C . VAL A 1 200 ? 14.149 -12.684 6.283 1.00 87.75 200 VAL A C 1
ATOM 1502 O O . VAL A 1 200 ? 14.107 -11.779 5.457 1.00 87.75 200 VAL A O 1
ATOM 1505 N N . THR A 1 201 ? 14.359 -13.955 5.938 1.00 84.56 201 THR A N 1
ATOM 1506 C CA . THR A 1 201 ? 14.498 -14.433 4.547 1.00 84.56 201 THR A CA 1
ATOM 1507 C C . THR A 1 201 ? 13.228 -15.088 4.004 1.00 84.56 201 THR A C 1
ATOM 1509 O O . THR A 1 201 ? 13.145 -15.402 2.817 1.00 84.56 201 THR A O 1
ATOM 1512 N N . ALA A 1 202 ? 12.235 -15.318 4.867 1.00 87.62 202 ALA A N 1
ATOM 1513 C CA . ALA A 1 202 ? 10.952 -15.875 4.467 1.00 87.62 202 ALA A CA 1
ATOM 1514 C C . ALA A 1 202 ? 10.215 -14.909 3.518 1.00 87.62 202 ALA A C 1
ATOM 1516 O O . ALA A 1 202 ? 10.260 -13.694 3.726 1.00 87.62 202 ALA A O 1
ATOM 1517 N N . PRO A 1 203 ? 9.514 -15.421 2.489 1.00 85.38 203 PRO A N 1
ATOM 1518 C CA . PRO A 1 203 ? 8.780 -14.572 1.563 1.00 85.38 203 PRO A CA 1
ATOM 1519 C C . PRO A 1 203 ? 7.618 -13.862 2.266 1.00 85.38 203 PRO A C 1
ATOM 1521 O O . PRO A 1 203 ? 7.006 -14.407 3.185 1.00 85.38 203 PRO A O 1
ATOM 1524 N N . LEU A 1 204 ? 7.256 -12.672 1.775 1.00 87.06 204 LEU A N 1
ATOM 1525 C CA . LEU A 1 204 ? 6.085 -11.944 2.263 1.00 87.06 204 LEU A CA 1
ATOM 1526 C C . LEU A 1 204 ? 4.815 -12.814 2.108 1.00 87.06 204 LEU A C 1
ATOM 1528 O O . LEU A 1 204 ? 4.539 -13.242 0.973 1.00 87.06 204 LEU A O 1
ATOM 1532 N N . PRO A 1 205 ? 4.037 -13.052 3.186 1.00 90.19 205 PRO A N 1
ATOM 1533 C CA . PRO A 1 205 ? 2.802 -13.829 3.127 1.00 90.19 205 PRO A CA 1
ATOM 1534 C C . PRO A 1 205 ? 1.810 -13.280 2.104 1.00 90.19 205 PRO A C 1
ATOM 1536 O O . PRO A 1 205 ? 1.673 -12.065 1.953 1.00 90.19 205 PRO A O 1
ATOM 1539 N N . ALA A 1 206 ? 1.096 -14.172 1.414 1.00 86.50 206 ALA A N 1
ATOM 1540 C CA . ALA A 1 206 ? 0.192 -13.799 0.325 1.00 86.50 206 ALA A CA 1
ATOM 1541 C C . ALA A 1 206 ? -0.914 -12.828 0.774 1.00 86.50 206 ALA A C 1
ATOM 1543 O O . ALA A 1 206 ? -1.218 -11.892 0.048 1.00 86.50 206 ALA A O 1
ATOM 1544 N N . TYR A 1 207 ? -1.443 -12.980 1.992 1.00 86.75 207 TYR A N 1
ATOM 1545 C CA . TYR A 1 207 ? -2.485 -12.102 2.542 1.00 86.75 207 TYR A CA 1
ATOM 1546 C C . TYR A 1 207 ? -1.998 -10.680 2.889 1.00 86.75 207 TYR A C 1
ATOM 1548 O O . TYR A 1 207 ? -2.817 -9.810 3.169 1.00 86.75 207 TYR A O 1
ATOM 1556 N N . LEU A 1 208 ? -0.682 -10.425 2.898 1.00 88.25 208 LEU A N 1
ATOM 1557 C CA . LEU A 1 208 ? -0.109 -9.075 3.022 1.00 88.25 208 LEU A CA 1
ATOM 1558 C C . LEU A 1 208 ? 0.260 -8.474 1.665 1.00 88.25 208 LEU A C 1
ATOM 1560 O O . LEU A 1 208 ? 0.668 -7.312 1.595 1.00 88.25 208 LEU A O 1
ATOM 1564 N N . ARG A 1 209 ? 0.158 -9.257 0.586 1.00 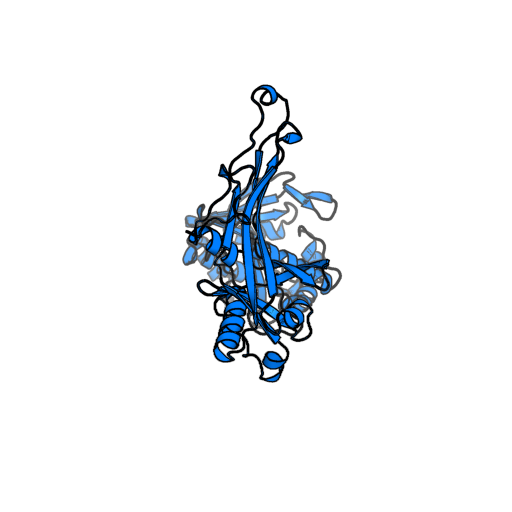80.31 209 ARG A N 1
ATOM 1565 C CA . ARG A 1 209 ? 0.361 -8.750 -0.764 1.00 80.31 209 ARG A CA 1
ATOM 1566 C C . ARG A 1 209 ? -0.927 -8.048 -1.184 1.00 80.31 209 ARG A C 1
ATOM 1568 O O . ARG A 1 209 ? -1.998 -8.641 -1.078 1.00 80.31 209 ARG A O 1
ATOM 1575 N N . PRO A 1 210 ? -0.855 -6.790 -1.630 1.00 76.88 210 PRO A N 1
ATOM 1576 C CA . PRO A 1 210 ? -2.031 -6.122 -2.160 1.00 76.88 210 PRO A CA 1
ATOM 1577 C C . PRO A 1 210 ? -2.524 -6.868 -3.400 1.00 76.88 210 PRO A C 1
ATOM 1579 O O . PRO A 1 210 ? -1.713 -7.336 -4.201 1.00 76.88 210 PRO A O 1
ATOM 1582 N N . ASP A 1 211 ? -3.842 -6.950 -3.555 1.00 74.06 211 ASP A N 1
ATOM 1583 C CA . ASP A 1 211 ? -4.448 -7.432 -4.791 1.00 74.06 211 ASP A CA 1
ATOM 1584 C C . ASP A 1 211 ? -4.098 -6.451 -5.918 1.00 74.06 211 ASP A C 1
ATOM 1586 O O . ASP A 1 211 ? -4.315 -5.239 -5.804 1.00 74.06 211 ASP A O 1
ATOM 1590 N N . ARG A 1 212 ? -3.450 -6.954 -6.968 1.00 78.19 212 ARG A N 1
ATOM 1591 C CA . ARG A 1 212 ? -2.874 -6.140 -8.040 1.00 78.19 212 ARG A CA 1
ATOM 1592 C C . ARG A 1 212 ? -3.274 -6.702 -9.390 1.00 78.19 212 ARG A C 1
ATOM 1594 O O . ARG A 1 212 ? -3.277 -7.908 -9.613 1.00 78.19 212 ARG A O 1
ATOM 1601 N N . SER A 1 213 ? -3.515 -5.790 -10.330 1.00 88.06 213 SER A N 1
ATOM 1602 C CA . SER A 1 213 ? -3.592 -6.131 -11.750 1.00 88.06 213 SER A CA 1
ATOM 1603 C C . SER A 1 213 ? -2.344 -6.925 -12.177 1.00 88.06 213 SER A C 1
ATOM 1605 O O . SER A 1 213 ? -1.243 -6.558 -11.756 1.00 88.06 213 SER A O 1
ATOM 1607 N N . PRO A 1 214 ? -2.457 -7.930 -13.070 1.00 92.75 214 PRO A N 1
ATOM 1608 C CA . PRO A 1 214 ? -1.304 -8.652 -13.628 1.00 92.75 214 PRO A CA 1
ATOM 1609 C C . PRO A 1 214 ? -0.233 -7.737 -14.243 1.00 92.75 214 PRO A C 1
ATOM 1611 O O . PRO A 1 214 ? 0.953 -8.073 -14.274 1.00 92.75 214 PRO A O 1
ATOM 1614 N N . TRP A 1 215 ? -0.642 -6.546 -14.688 1.00 95.50 215 TRP A N 1
ATOM 1615 C CA . TRP A 1 215 ? 0.230 -5.492 -15.204 1.00 95.50 215 TRP A CA 1
ATOM 1616 C C . TRP A 1 215 ? 1.208 -4.931 -14.168 1.00 95.50 215 TRP A C 1
ATOM 1618 O O . TRP A 1 215 ? 2.247 -4.380 -14.530 1.00 95.50 215 TRP A O 1
ATOM 1628 N N . LEU A 1 216 ? 0.872 -5.070 -12.887 1.00 94.69 216 LEU A N 1
ATOM 1629 C CA . LEU A 1 216 ? 1.669 -4.644 -11.747 1.00 94.69 216 LEU A CA 1
ATOM 1630 C C . LEU A 1 216 ? 2.367 -5.817 -11.052 1.00 94.69 216 LEU A C 1
ATOM 1632 O O . LEU A 1 216 ? 2.962 -5.600 -10.008 1.00 94.69 216 LEU A O 1
ATOM 1636 N N . GLU A 1 217 ? 2.324 -7.034 -11.596 1.00 91.88 217 GLU A N 1
ATOM 1637 C CA . GLU A 1 217 ? 3.021 -8.187 -11.016 1.00 91.88 217 GLU A CA 1
ATOM 1638 C C . GLU A 1 217 ? 4.481 -8.237 -11.511 1.00 91.88 217 GLU A C 1
ATOM 1640 O O . GLU A 1 217 ? 4.706 -8.321 -12.729 1.00 91.88 217 GLU A O 1
ATOM 1645 N N . PRO A 1 218 ? 5.492 -8.224 -10.616 1.00 91.00 218 PRO A N 1
ATOM 1646 C CA . PRO A 1 218 ? 6.904 -8.285 -10.986 1.00 91.00 218 PRO A CA 1
ATOM 1647 C C . PRO A 1 218 ? 7.348 -9.725 -11.292 1.00 91.00 218 PRO A C 1
ATOM 1649 O O . PRO A 1 218 ? 8.301 -10.227 -10.707 1.00 91.00 218 PRO A O 1
ATOM 1652 N N . ALA A 1 219 ? 6.671 -10.404 -12.221 1.00 92.56 219 ALA A N 1
ATOM 1653 C CA . ALA A 1 219 ? 6.962 -11.796 -12.565 1.00 92.56 219 ALA A CA 1
ATOM 1654 C C . ALA A 1 219 ? 8.436 -12.002 -12.959 1.00 92.56 219 ALA A C 1
ATOM 1656 O O . ALA A 1 219 ? 9.020 -11.173 -13.661 1.00 92.56 219 ALA A O 1
ATOM 1657 N N . THR A 1 220 ? 9.034 -13.120 -12.537 1.00 97.69 220 THR A N 1
ATOM 1658 C CA . THR A 1 220 ? 10.391 -13.486 -12.959 1.00 97.69 220 THR A CA 1
ATOM 1659 C C . THR A 1 220 ? 10.391 -13.883 -14.434 1.00 97.69 220 THR A C 1
ATOM 1661 O O . THR A 1 220 ? 9.745 -14.862 -14.806 1.00 97.69 220 THR A O 1
ATOM 1664 N N . LEU A 1 221 ? 11.153 -13.171 -15.267 1.00 98.44 221 LEU A N 1
ATOM 1665 C CA . LEU A 1 221 ? 11.272 -13.441 -16.706 1.00 98.44 221 LEU A CA 1
ATOM 1666 C C . LEU A 1 221 ? 12.658 -14.011 -17.014 1.00 98.44 221 LEU A C 1
ATOM 1668 O O . LEU A 1 221 ? 13.672 -13.433 -16.625 1.00 98.44 221 LEU A O 1
ATOM 1672 N N . ARG A 1 222 ? 12.719 -15.153 -17.705 1.00 98.44 222 ARG A N 1
ATOM 1673 C CA . ARG A 1 222 ? 13.965 -15.902 -17.937 1.00 98.44 222 ARG A CA 1
ATOM 1674 C C . ARG A 1 222 ? 14.321 -15.944 -19.421 1.00 98.44 222 ARG A C 1
ATOM 1676 O O . ARG A 1 222 ? 13.506 -16.370 -20.233 1.00 98.44 222 ARG A O 1
ATOM 1683 N N . GLY A 1 223 ? 15.546 -15.543 -19.744 1.00 97.31 223 GLY A N 1
ATOM 1684 C CA . GLY A 1 223 ? 16.178 -15.693 -21.054 1.00 97.31 223 GLY A CA 1
ATOM 1685 C C . GLY A 1 223 ? 17.520 -16.429 -20.964 1.00 97.31 223 GLY A C 1
ATOM 1686 O O . GLY A 1 223 ? 17.921 -16.891 -19.895 1.00 97.31 223 GLY A O 1
ATOM 1687 N N . ALA A 1 224 ? 18.217 -16.548 -22.093 1.00 96.50 224 ALA A N 1
ATOM 1688 C CA . ALA A 1 224 ? 19.509 -17.225 -22.209 1.00 96.50 224 ALA A CA 1
ATOM 1689 C C . ALA A 1 224 ? 20.704 -16.354 -21.773 1.00 96.50 224 ALA A C 1
ATOM 1691 O O . ALA A 1 224 ? 21.742 -16.873 -21.366 1.00 96.50 224 ALA A O 1
ATOM 1692 N N . HIS A 1 225 ? 20.577 -15.030 -21.849 1.00 96.50 225 HIS A N 1
ATOM 1693 C CA . HIS A 1 225 ? 21.579 -14.042 -21.446 1.00 96.50 225 HIS A CA 1
ATOM 1694 C C . HIS A 1 225 ? 21.221 -13.338 -20.133 1.00 96.50 225 HIS A C 1
ATOM 1696 O O . HIS A 1 225 ? 22.129 -12.960 -19.385 1.00 96.50 225 HIS A O 1
ATOM 1702 N N . VAL A 1 226 ? 19.931 -13.143 -19.844 1.00 98.38 226 VAL A N 1
ATOM 1703 C CA . VAL A 1 226 ? 19.453 -12.395 -18.675 1.00 98.38 226 VAL A CA 1
ATOM 1704 C C . VAL A 1 226 ? 18.258 -13.058 -17.990 1.00 98.38 226 VAL A C 1
ATOM 1706 O O . VAL A 1 226 ? 17.362 -13.602 -18.631 1.00 98.38 226 VAL A O 1
ATOM 1709 N N . VAL A 1 227 ? 18.224 -12.957 -16.665 1.00 98.62 227 VAL A N 1
ATOM 1710 C CA . VAL A 1 227 ? 17.038 -13.200 -15.842 1.00 98.62 227 VAL A CA 1
ATOM 1711 C C . VAL A 1 227 ? 16.608 -11.872 -15.224 1.00 98.62 227 VAL A C 1
ATOM 1713 O O . VAL A 1 227 ? 17.429 -11.154 -14.651 1.00 98.62 227 VAL A O 1
ATOM 1716 N N . LEU A 1 228 ? 15.329 -11.533 -15.367 1.00 98.69 228 LEU A N 1
ATOM 1717 C CA . LEU A 1 228 ? 14.692 -10.404 -14.699 1.00 98.69 228 LEU A CA 1
ATOM 1718 C C . LEU A 1 228 ? 13.998 -10.936 -13.450 1.00 98.69 228 LEU A C 1
ATOM 1720 O O . LEU A 1 228 ? 13.014 -11.661 -13.564 1.00 98.69 228 LEU A O 1
ATOM 1724 N N . GLU A 1 229 ? 14.520 -10.604 -12.275 1.00 97.25 229 GLU A N 1
ATOM 1725 C CA . GLU A 1 229 ? 13.957 -11.016 -10.981 1.00 97.25 229 GLU A CA 1
ATOM 1726 C C . GLU A 1 229 ? 13.321 -9.794 -10.305 1.00 97.25 229 GLU A C 1
ATOM 1728 O O . GLU A 1 229 ? 13.818 -8.679 -10.518 1.00 97.25 229 GLU A O 1
ATOM 1733 N N . PRO A 1 230 ? 12.224 -9.952 -9.536 1.00 96.88 230 PRO A N 1
ATOM 1734 C CA . PRO A 1 230 ? 11.674 -8.855 -8.751 1.00 96.88 230 PRO A CA 1
ATOM 1735 C C . PRO A 1 230 ? 12.784 -8.137 -7.977 1.00 96.88 230 PRO A C 1
ATOM 1737 O O . PRO A 1 230 ? 13.629 -8.776 -7.347 1.00 96.88 230 PRO A O 1
ATOM 1740 N N . LEU A 1 231 ? 12.812 -6.806 -8.056 1.00 97.12 231 LEU A N 1
ATOM 1741 C CA . LEU A 1 231 ? 13.775 -6.029 -7.285 1.00 97.12 231 LEU A CA 1
ATOM 1742 C C . LEU A 1 231 ? 13.517 -6.238 -5.783 1.00 97.12 231 LEU A C 1
ATOM 1744 O O . LEU A 1 231 ? 12.374 -6.319 -5.348 1.00 97.12 231 LEU A O 1
ATOM 1748 N N . ASP A 1 232 ? 14.590 -6.281 -5.002 1.00 93.75 232 ASP A N 1
ATOM 1749 C CA . ASP A 1 232 ? 14.572 -6.533 -3.556 1.00 93.75 232 ASP A CA 1
ATOM 1750 C C . ASP A 1 232 ? 15.719 -5.768 -2.888 1.00 93.75 232 ASP A C 1
ATOM 1752 O O . ASP A 1 232 ? 16.725 -5.481 -3.547 1.00 93.75 232 ASP A O 1
ATOM 1756 N N . LEU A 1 233 ? 15.577 -5.436 -1.602 1.00 93.06 233 LEU A N 1
ATOM 1757 C CA . LEU A 1 233 ? 16.597 -4.713 -0.839 1.00 93.06 233 LEU A CA 1
ATOM 1758 C C . LEU A 1 233 ? 17.919 -5.475 -0.721 1.00 93.06 233 LEU A C 1
ATOM 1760 O O . LEU A 1 233 ? 18.968 -4.834 -0.701 1.00 93.06 233 LEU A O 1
ATOM 1764 N N . ALA A 1 234 ? 17.891 -6.808 -0.726 1.00 93.25 234 ALA A N 1
ATOM 1765 C CA . ALA A 1 234 ? 19.090 -7.641 -0.709 1.00 93.25 234 ALA A CA 1
ATOM 1766 C C . ALA A 1 234 ? 19.995 -7.428 -1.938 1.00 93.25 234 ALA A C 1
ATOM 1768 O O . ALA A 1 234 ? 21.176 -7.754 -1.895 1.00 93.25 234 ALA A O 1
ATOM 1769 N N . HIS A 1 235 ? 19.483 -6.835 -3.023 1.00 95.88 235 HIS A N 1
ATOM 1770 C CA . HIS A 1 235 ? 20.283 -6.525 -4.210 1.00 95.88 235 HIS A CA 1
ATOM 1771 C C . HIS A 1 235 ? 21.150 -5.265 -4.067 1.00 95.88 235 HIS A C 1
ATOM 1773 O O . HIS A 1 235 ? 21.855 -4.928 -5.017 1.00 95.88 235 HIS A O 1
ATOM 1779 N N . ALA A 1 236 ? 21.084 -4.532 -2.948 1.00 96.25 236 ALA A N 1
ATOM 1780 C CA . ALA A 1 236 ? 21.748 -3.235 -2.804 1.00 96.25 236 ALA A CA 1
ATOM 1781 C C . ALA A 1 236 ? 23.264 -3.298 -3.046 1.00 96.25 236 ALA A C 1
ATOM 1783 O O . ALA A 1 236 ? 23.772 -2.519 -3.855 1.00 96.25 236 ALA A O 1
ATOM 1784 N N . ASP A 1 237 ? 23.963 -4.240 -2.407 1.00 96.56 237 ASP A N 1
ATOM 1785 C CA . ASP A 1 237 ? 25.421 -4.377 -2.513 1.00 96.56 237 ASP A CA 1
ATOM 1786 C C . ASP A 1 237 ? 25.849 -4.758 -3.937 1.00 96.56 237 ASP A C 1
ATOM 1788 O O . ASP A 1 237 ? 26.657 -4.068 -4.567 1.00 96.56 237 ASP A O 1
ATOM 1792 N N . ASP A 1 238 ? 25.241 -5.811 -4.484 1.00 97.25 238 ASP A N 1
ATOM 1793 C CA . ASP A 1 238 ? 25.547 -6.315 -5.823 1.00 97.25 238 ASP A CA 1
ATOM 1794 C C . ASP A 1 238 ? 25.233 -5.279 -6.914 1.00 97.25 238 ASP A C 1
ATOM 1796 O O . ASP A 1 238 ? 26.011 -5.079 -7.852 1.00 97.25 238 ASP A O 1
ATOM 1800 N N . LEU A 1 239 ? 24.097 -4.583 -6.799 1.00 97.50 239 LEU A N 1
ATOM 1801 C CA . LEU A 1 239 ? 23.694 -3.557 -7.757 1.00 97.50 239 LEU A CA 1
ATOM 1802 C C . LEU A 1 239 ? 24.593 -2.320 -7.663 1.00 97.50 239 LEU A C 1
ATOM 1804 O O . LEU A 1 239 ? 24.922 -1.734 -8.701 1.00 97.50 239 LEU A O 1
ATOM 1808 N N . HIS A 1 240 ? 25.016 -1.939 -6.452 1.00 97.56 240 HIS A N 1
ATOM 1809 C CA . HIS A 1 240 ? 25.984 -0.865 -6.244 1.00 97.56 240 HIS A CA 1
ATOM 1810 C C . HIS A 1 240 ? 27.309 -1.195 -6.937 1.00 97.56 240 HIS A C 1
ATOM 1812 O O . HIS A 1 240 ? 27.777 -0.420 -7.776 1.00 97.56 240 HIS A O 1
ATOM 1818 N N . ALA A 1 241 ? 27.864 -2.382 -6.673 1.00 96.81 241 ALA A N 1
ATOM 1819 C CA . ALA A 1 241 ? 29.111 -2.842 -7.275 1.00 96.81 241 ALA A CA 1
ATOM 1820 C C . ALA A 1 241 ? 29.022 -2.908 -8.811 1.00 96.81 241 ALA A C 1
ATOM 1822 O O . ALA A 1 241 ? 29.888 -2.382 -9.515 1.00 96.81 241 ALA A O 1
ATOM 1823 N N . ALA A 1 242 ? 27.939 -3.478 -9.350 1.00 96.62 242 ALA A N 1
ATOM 1824 C CA . ALA A 1 242 ? 27.743 -3.627 -10.791 1.00 96.62 242 ALA A CA 1
ATOM 1825 C C . ALA A 1 242 ? 27.620 -2.286 -11.535 1.00 96.62 242 ALA A C 1
ATOM 1827 O O . ALA A 1 242 ? 27.918 -2.209 -12.730 1.00 96.62 242 ALA A O 1
ATOM 1828 N N . THR A 1 243 ? 27.171 -1.227 -10.857 1.00 96.06 243 THR A N 1
ATOM 1829 C CA . THR A 1 243 ? 26.832 0.065 -11.477 1.00 96.06 243 THR A CA 1
ATOM 1830 C C . THR A 1 243 ? 27.683 1.229 -10.973 1.00 96.06 243 THR A C 1
ATOM 1832 O O . THR A 1 243 ? 27.365 2.387 -11.242 1.00 96.06 243 THR A O 1
ATOM 1835 N N . ALA A 1 244 ? 28.810 0.938 -10.316 1.00 93.94 244 ALA A N 1
ATOM 1836 C CA . ALA A 1 244 ? 29.704 1.934 -9.730 1.00 93.94 244 ALA A CA 1
ATOM 1837 C C . ALA A 1 244 ? 30.327 2.901 -10.755 1.00 93.94 244 ALA A C 1
ATOM 1839 O O . ALA A 1 244 ? 30.741 4.002 -10.396 1.00 93.94 244 ALA A O 1
ATOM 1840 N N . ASP A 1 245 ? 30.398 2.540 -12.036 1.00 94.75 245 ASP A N 1
ATOM 1841 C CA . ASP A 1 245 ? 31.012 3.382 -13.063 1.00 94.75 245 ASP A CA 1
ATOM 1842 C C . ASP A 1 245 ? 30.207 4.686 -13.313 1.00 94.75 245 ASP A C 1
ATOM 1844 O O . ASP A 1 245 ? 29.030 4.615 -13.682 1.00 94.75 245 ASP A O 1
ATOM 1848 N N . PRO A 1 246 ? 30.809 5.891 -13.184 1.00 92.62 246 PRO A N 1
ATOM 1849 C CA . PRO A 1 246 ? 30.103 7.169 -13.356 1.00 92.62 246 PRO A CA 1
ATOM 1850 C C . PRO A 1 246 ? 29.394 7.331 -14.707 1.00 92.62 246 PRO A C 1
ATOM 1852 O O . PRO A 1 246 ? 28.362 7.998 -14.796 1.00 92.62 246 PRO A O 1
ATOM 1855 N N . GLN A 1 247 ? 29.905 6.696 -15.764 1.00 93.50 247 GLN A N 1
ATOM 1856 C CA . GLN A 1 247 ? 29.323 6.779 -17.102 1.00 93.50 247 GLN A CA 1
ATOM 1857 C C . GLN A 1 247 ? 27.960 6.068 -17.192 1.00 93.50 247 GLN A C 1
ATOM 1859 O O . GLN A 1 247 ? 27.181 6.336 -18.107 1.00 93.50 247 GLN A O 1
ATOM 1864 N N . VAL A 1 248 ? 27.634 5.178 -16.247 1.00 94.38 248 VAL A N 1
ATOM 1865 C CA . VAL A 1 248 ? 26.293 4.579 -16.124 1.00 94.38 248 VAL A CA 1
ATOM 1866 C C . VAL A 1 248 ? 25.248 5.637 -15.760 1.00 94.38 248 VAL A C 1
ATOM 1868 O O . VAL A 1 248 ? 24.128 5.589 -16.268 1.00 94.38 248 VAL A O 1
ATOM 1871 N N . TRP A 1 249 ? 25.634 6.632 -14.961 1.00 93.38 249 TRP A N 1
ATOM 1872 C CA . TRP A 1 249 ? 24.729 7.610 -14.354 1.00 93.38 249 TRP A CA 1
ATOM 1873 C C . TRP A 1 249 ? 24.640 8.935 -15.114 1.00 93.38 249 TRP A C 1
ATOM 1875 O O . TRP A 1 249 ? 23.739 9.724 -14.850 1.00 93.38 249 TRP A O 1
ATOM 1885 N N . GLN A 1 250 ? 25.513 9.157 -16.103 1.00 91.31 250 GLN A N 1
ATOM 1886 C CA . GLN A 1 250 ? 25.650 10.414 -16.856 1.00 91.31 250 GLN A CA 1
ATOM 1887 C C . GLN A 1 250 ? 24.327 10.996 -17.398 1.00 91.31 250 GLN A C 1
ATOM 1889 O O . GLN A 1 250 ? 24.192 12.211 -17.520 1.00 91.31 250 GLN A O 1
ATOM 1894 N N . HIS A 1 251 ? 23.362 10.144 -17.752 1.00 90.06 251 HIS A N 1
ATOM 1895 C CA . HIS A 1 251 ? 22.080 10.557 -18.339 1.00 90.06 251 HIS A CA 1
ATOM 1896 C C . HIS A 1 251 ? 20.857 10.128 -17.518 1.00 90.06 251 HIS A C 1
ATOM 1898 O O . HIS A 1 251 ? 19.726 10.206 -18.008 1.00 90.06 251 HIS A O 1
ATOM 1904 N N . LEU A 1 252 ? 21.067 9.621 -16.302 1.00 89.31 252 LEU A N 1
ATOM 1905 C CA . LEU A 1 252 ? 19.977 9.228 -15.417 1.00 89.31 252 LEU A CA 1
ATOM 1906 C C . LEU A 1 252 ? 19.426 10.453 -14.680 1.00 89.31 252 LEU A C 1
ATOM 1908 O O . LEU A 1 252 ? 20.098 11.468 -14.517 1.00 89.31 252 LEU A O 1
ATOM 1912 N N . GLY A 1 253 ? 18.164 10.365 -14.259 1.00 83.88 253 GLY A N 1
ATOM 1913 C CA . GLY A 1 253 ? 17.482 11.444 -13.534 1.00 83.88 253 GLY A CA 1
ATOM 1914 C C . GLY A 1 253 ? 17.896 11.571 -12.065 1.00 83.88 253 GLY A C 1
ATOM 1915 O O . GLY A 1 253 ? 17.341 12.402 -11.361 1.00 83.88 253 GLY A O 1
ATOM 1916 N N . SER A 1 254 ? 18.835 10.747 -11.603 1.00 85.69 254 SER A N 1
ATOM 1917 C CA . SER A 1 254 ? 19.311 10.692 -10.223 1.00 85.69 254 SER A CA 1
ATOM 1918 C C . SER A 1 254 ? 20.836 10.674 -10.187 1.00 85.69 254 SER A C 1
ATOM 1920 O O . SER A 1 254 ? 21.486 10.190 -11.118 1.00 85.69 254 SER A O 1
ATOM 1922 N N . HIS A 1 255 ? 21.410 11.170 -9.092 1.00 87.88 255 HIS A N 1
ATOM 1923 C CA . HIS A 1 255 ? 22.838 11.024 -8.834 1.00 87.88 255 HIS A CA 1
ATOM 1924 C C . HIS A 1 255 ? 23.207 9.554 -8.613 1.00 87.88 255 HIS A C 1
ATOM 1926 O O . HIS A 1 255 ? 22.385 8.752 -8.166 1.00 87.88 255 HIS A O 1
ATOM 1932 N N . ARG A 1 256 ? 24.467 9.219 -8.905 1.00 92.19 256 ARG A N 1
ATOM 1933 C CA . ARG A 1 256 ? 25.051 7.934 -8.522 1.00 92.19 256 ARG A CA 1
ATOM 1934 C C . ARG A 1 256 ? 25.079 7.831 -6.990 1.00 92.19 256 ARG A C 1
ATOM 1936 O O . ARG A 1 256 ? 25.647 8.732 -6.369 1.00 92.19 256 ARG A O 1
ATOM 1943 N N . PRO A 1 257 ? 24.556 6.750 -6.391 1.00 93.19 257 PRO A N 1
ATOM 1944 C CA . PRO A 1 257 ? 24.748 6.478 -4.973 1.00 93.19 257 PRO A CA 1
ATOM 1945 C C . PRO A 1 257 ? 26.233 6.423 -4.601 1.00 93.19 257 PRO A C 1
ATOM 1947 O O . PRO A 1 257 ? 27.035 5.836 -5.329 1.00 93.19 257 PRO A O 1
ATOM 1950 N N . ALA A 1 258 ? 26.604 7.043 -3.481 1.00 93.19 258 ALA A N 1
ATOM 1951 C CA . ALA A 1 258 ? 27.992 7.057 -3.017 1.00 93.19 258 ALA A CA 1
ATOM 1952 C C . ALA A 1 258 ? 28.444 5.688 -2.485 1.00 93.19 258 ALA A C 1
ATOM 1954 O O . ALA A 1 258 ? 29.611 5.336 -2.627 1.00 93.19 258 ALA A O 1
ATOM 1955 N N . ASP A 1 259 ? 27.509 4.930 -1.918 1.00 94.69 259 ASP A N 1
ATOM 1956 C CA . ASP A 1 259 ? 27.736 3.671 -1.220 1.00 94.69 259 ASP A CA 1
ATOM 1957 C C . ASP A 1 259 ? 26.531 2.711 -1.400 1.00 94.69 259 ASP A C 1
ATOM 1959 O O . ASP A 1 259 ? 25.515 3.066 -2.032 1.00 94.69 259 ASP A O 1
ATOM 1963 N N . PRO A 1 260 ? 26.613 1.475 -0.872 1.00 94.00 260 PRO A N 1
ATOM 1964 C CA . PRO A 1 260 ? 25.486 0.552 -0.904 1.00 94.00 260 PRO A CA 1
ATOM 1965 C C . PRO A 1 260 ? 24.248 1.049 -0.148 1.00 94.00 260 PRO A C 1
ATOM 1967 O O . PRO A 1 260 ? 23.130 0.778 -0.584 1.00 94.00 260 PRO A O 1
ATOM 1970 N N . ALA A 1 261 ? 24.408 1.846 0.915 1.00 93.81 261 ALA A N 1
ATOM 1971 C CA . ALA A 1 261 ? 23.282 2.404 1.666 1.00 93.81 261 ALA A CA 1
ATOM 1972 C C . ALA A 1 261 ? 22.431 3.357 0.805 1.00 93.81 261 ALA A C 1
ATOM 1974 O O . ALA A 1 261 ? 21.208 3.230 0.758 1.00 93.81 261 ALA A O 1
ATOM 1975 N N . GLY A 1 262 ? 23.056 4.243 0.025 1.00 95.62 262 GLY A N 1
ATOM 1976 C CA . GLY A 1 262 ? 22.352 5.086 -0.947 1.00 95.62 262 GLY A CA 1
ATOM 1977 C C . GLY A 1 262 ? 21.716 4.285 -2.092 1.00 95.62 262 GLY A C 1
ATOM 1978 O O . GLY A 1 262 ? 20.685 4.679 -2.650 1.00 95.62 262 GLY A O 1
ATOM 1979 N N . THR A 1 263 ? 22.296 3.133 -2.440 1.00 96.12 263 THR A N 1
ATOM 1980 C CA . THR A 1 263 ? 21.693 2.209 -3.414 1.00 96.12 263 THR A CA 1
ATOM 1981 C C . THR A 1 263 ? 20.449 1.548 -2.821 1.00 96.12 263 THR A C 1
ATOM 1983 O O . THR A 1 263 ? 19.424 1.476 -3.500 1.00 96.12 263 THR A O 1
ATOM 1986 N N . ALA A 1 264 ? 20.487 1.169 -1.540 1.00 95.62 264 ALA A N 1
ATOM 1987 C CA . ALA A 1 264 ? 19.323 0.684 -0.809 1.00 95.62 264 ALA A CA 1
ATOM 1988 C C . ALA A 1 264 ? 18.203 1.738 -0.759 1.00 95.62 264 ALA A C 1
ATOM 1990 O O . ALA A 1 264 ? 17.054 1.382 -1.004 1.00 95.62 264 ALA A O 1
ATOM 1991 N N . GLU A 1 265 ? 18.506 3.031 -0.568 1.00 95.19 265 GLU A N 1
ATOM 1992 C CA . GLU A 1 265 ? 17.487 4.099 -0.659 1.00 95.19 265 GLU A CA 1
ATOM 1993 C C . GLU A 1 265 ? 16.841 4.174 -2.047 1.00 95.19 265 GLU A C 1
ATOM 1995 O O . GLU A 1 265 ? 15.621 4.288 -2.178 1.00 95.19 265 GLU A O 1
ATOM 2000 N N . THR A 1 266 ? 17.644 4.042 -3.104 1.00 94.69 266 THR A N 1
ATOM 2001 C CA . THR A 1 266 ? 17.134 4.019 -4.484 1.00 94.69 266 THR A CA 1
ATOM 2002 C C . THR A 1 266 ? 16.214 2.814 -4.719 1.00 94.69 266 THR A C 1
ATOM 2004 O O . THR A 1 266 ? 15.187 2.936 -5.395 1.00 94.69 266 THR A O 1
ATOM 2007 N N . ILE A 1 267 ? 16.555 1.656 -4.145 1.00 96.44 267 ILE A N 1
ATOM 2008 C CA . ILE A 1 267 ? 15.719 0.453 -4.185 1.00 96.44 267 ILE A CA 1
ATOM 2009 C C . ILE A 1 267 ? 14.431 0.663 -3.378 1.00 96.44 267 ILE A C 1
ATOM 2011 O O . ILE A 1 267 ? 13.360 0.384 -3.913 1.00 96.44 267 ILE A O 1
ATOM 2015 N N . ARG A 1 268 ? 14.485 1.216 -2.155 1.00 95.06 268 ARG A N 1
ATOM 2016 C CA . ARG A 1 268 ? 13.282 1.530 -1.355 1.00 95.06 268 ARG A CA 1
ATOM 2017 C C . ARG A 1 268 ? 12.326 2.429 -2.127 1.00 95.06 268 ARG A C 1
ATOM 2019 O O . ARG A 1 268 ? 11.165 2.071 -2.279 1.00 95.06 268 ARG A O 1
ATOM 2026 N N . ALA A 1 269 ? 12.827 3.505 -2.732 1.00 94.94 269 ALA A N 1
ATOM 2027 C CA . ALA A 1 269 ? 12.007 4.395 -3.552 1.00 94.94 269 ALA A CA 1
ATOM 2028 C C . ALA A 1 269 ? 11.339 3.667 -4.738 1.00 94.94 269 ALA A C 1
ATOM 2030 O O . ALA A 1 269 ? 10.189 3.951 -5.080 1.00 94.94 269 ALA A O 1
ATOM 2031 N N . ALA A 1 270 ? 12.033 2.708 -5.364 1.00 96.06 270 ALA A N 1
ATOM 2032 C CA . ALA A 1 270 ? 11.468 1.877 -6.427 1.00 96.06 270 ALA A CA 1
ATOM 2033 C C . ALA A 1 270 ? 10.374 0.924 -5.914 1.00 96.06 270 ALA A C 1
ATOM 2035 O O . ALA A 1 270 ? 9.347 0.773 -6.576 1.00 96.06 270 ALA A O 1
ATOM 2036 N N . LEU A 1 271 ? 10.586 0.309 -4.748 1.00 94.94 271 LEU A N 1
ATOM 2037 C CA . LEU A 1 271 ? 9.632 -0.590 -4.097 1.00 94.94 271 LEU A CA 1
ATOM 2038 C C . LEU A 1 271 ? 8.406 0.156 -3.562 1.00 94.94 271 LEU A C 1
ATOM 2040 O O . LEU A 1 271 ? 7.299 -0.367 -3.630 1.00 94.94 271 LEU A O 1
ATOM 2044 N N . ASP A 1 272 ? 8.564 1.392 -3.098 1.00 93.00 272 ASP A N 1
ATOM 2045 C CA . ASP A 1 272 ? 7.446 2.226 -2.660 1.00 93.00 272 ASP A CA 1
ATOM 2046 C C . ASP A 1 272 ? 6.616 2.711 -3.857 1.00 93.00 272 ASP A C 1
ATOM 2048 O O . ASP A 1 272 ? 5.387 2.714 -3.798 1.00 93.00 272 ASP A O 1
ATOM 2052 N N . ALA A 1 273 ? 7.261 3.058 -4.979 1.00 94.12 273 ALA A N 1
ATOM 2053 C CA . ALA A 1 273 ? 6.561 3.335 -6.239 1.00 94.12 273 ALA A CA 1
ATOM 2054 C C . ALA A 1 273 ? 5.808 2.097 -6.747 1.00 94.12 273 ALA A C 1
ATOM 2056 O O . ALA A 1 273 ? 4.673 2.200 -7.211 1.00 94.12 273 ALA A O 1
ATOM 2057 N N . HIS A 1 274 ? 6.400 0.910 -6.603 1.00 93.69 274 HIS A N 1
ATOM 2058 C CA . HIS A 1 274 ? 5.700 -0.341 -6.861 1.00 93.69 274 HIS A CA 1
ATOM 2059 C C . HIS A 1 274 ? 4.509 -0.538 -5.930 1.00 93.69 274 HIS A C 1
ATOM 2061 O O . HIS A 1 274 ? 3.418 -0.854 -6.401 1.00 93.69 274 HIS A O 1
ATOM 2067 N N . HIS A 1 275 ? 4.676 -0.252 -4.634 1.00 88.12 275 HIS A N 1
ATOM 2068 C CA . HIS A 1 275 ? 3.595 -0.335 -3.659 1.00 88.12 275 HIS A CA 1
ATOM 2069 C C . HIS A 1 275 ? 2.395 0.532 -4.066 1.00 88.12 275 HIS A C 1
ATOM 2071 O O . HIS A 1 275 ? 1.256 0.069 -4.035 1.00 88.12 275 HIS A O 1
ATOM 2077 N N . ARG A 1 276 ? 2.657 1.745 -4.563 1.00 88.69 276 ARG A N 1
ATOM 2078 C CA . ARG A 1 276 ? 1.637 2.674 -5.078 1.00 88.69 276 ARG A CA 1
ATOM 2079 C C . ARG A 1 276 ? 1.087 2.326 -6.469 1.00 88.69 276 ARG A C 1
ATOM 2081 O O . ARG A 1 276 ? 0.180 3.000 -6.937 1.00 88.69 276 ARG A O 1
ATOM 2088 N N . GLY A 1 277 ? 1.598 1.280 -7.124 1.00 90.81 277 GLY A N 1
ATOM 2089 C CA . GLY A 1 277 ? 1.159 0.865 -8.463 1.00 90.81 277 GLY A CA 1
ATOM 2090 C C . GLY A 1 277 ? 1.734 1.709 -9.606 1.00 90.81 277 GLY A C 1
ATOM 2091 O O . GLY A 1 277 ? 1.218 1.676 -10.714 1.00 90.81 277 GLY A O 1
ATOM 2092 N N . GLU A 1 278 ? 2.807 2.460 -9.360 1.00 93.62 278 GLU A N 1
ATOM 2093 C CA . GLU A 1 278 ? 3.401 3.393 -10.330 1.00 93.62 278 GLU A CA 1
ATOM 2094 C C . GLU A 1 278 ? 4.519 2.749 -11.171 1.00 93.62 278 GLU A C 1
ATOM 2096 O O . GLU A 1 278 ? 4.860 3.235 -12.253 1.00 93.62 278 GLU A O 1
ATOM 2101 N N . ARG A 1 279 ? 5.137 1.676 -10.657 1.00 96.06 279 ARG A N 1
ATOM 2102 C CA . ARG A 1 279 ? 6.342 1.050 -11.223 1.00 96.06 279 ARG A CA 1
ATOM 2103 C C . ARG A 1 279 ? 6.350 -0.461 -10.991 1.00 96.06 279 ARG A C 1
ATOM 2105 O O . ARG A 1 279 ? 5.932 -0.927 -9.942 1.00 96.06 279 ARG A O 1
ATOM 2112 N N . VAL A 1 280 ? 6.913 -1.235 -11.914 1.00 97.88 280 VAL A N 1
ATOM 2113 C CA . VAL A 1 280 ? 7.237 -2.658 -11.707 1.00 97.88 280 VAL A CA 1
ATOM 2114 C C . VAL A 1 280 ? 8.741 -2.833 -11.891 1.00 97.88 280 VAL A C 1
ATOM 2116 O O . VAL A 1 280 ? 9.215 -2.783 -13.028 1.00 97.88 280 VAL A O 1
ATOM 2119 N N . PRO A 1 281 ? 9.526 -2.899 -10.801 1.00 98.19 281 PRO A N 1
ATOM 2120 C CA . PRO A 1 281 ? 10.977 -2.929 -10.881 1.00 98.19 281 PRO A CA 1
ATOM 2121 C C . PRO A 1 281 ? 11.547 -4.349 -10.886 1.00 98.19 281 PRO A C 1
ATOM 2123 O O . PRO A 1 281 ? 11.223 -5.166 -10.028 1.00 98.19 281 PRO A O 1
ATOM 2126 N N . TRP A 1 282 ? 12.490 -4.590 -11.797 1.00 98.69 282 TRP A N 1
ATOM 2127 C CA . TRP A 1 282 ? 13.307 -5.799 -11.825 1.00 98.69 282 TRP A CA 1
ATOM 2128 C C . TRP A 1 282 ? 14.785 -5.472 -11.632 1.00 98.69 282 TRP A C 1
ATOM 2130 O O . TRP A 1 282 ? 15.296 -4.461 -12.140 1.00 98.69 282 TRP A O 1
ATOM 2140 N N . VAL A 1 283 ? 15.488 -6.367 -10.946 1.00 98.50 283 VAL A N 1
ATOM 2141 C CA . VAL A 1 283 ? 16.935 -6.502 -11.091 1.00 98.50 283 VAL A CA 1
ATOM 2142 C C . VAL A 1 283 ? 17.222 -7.339 -12.341 1.00 98.50 283 VAL A C 1
ATOM 2144 O O . VAL A 1 283 ? 16.484 -8.265 -12.673 1.00 98.50 283 VAL A O 1
ATOM 2147 N N . GLN A 1 284 ? 18.280 -6.994 -13.068 1.00 98.62 284 GLN A N 1
ATOM 2148 C CA . GLN A 1 284 ? 18.779 -7.791 -14.184 1.00 98.62 284 GLN A CA 1
ATOM 2149 C C . GLN A 1 284 ? 19.959 -8.624 -13.692 1.00 98.62 284 GLN A C 1
ATOM 2151 O O . GLN A 1 284 ? 20.935 -8.061 -13.189 1.00 98.62 284 GLN A O 1
ATOM 2156 N N . ARG A 1 285 ? 19.894 -9.943 -13.873 1.00 98.38 285 ARG A N 1
ATOM 2157 C CA . ARG A 1 285 ? 20.961 -10.895 -13.554 1.00 98.38 285 ARG A CA 1
ATOM 2158 C C . ARG A 1 285 ? 21.472 -11.550 -14.831 1.00 98.38 285 ARG A C 1
ATOM 2160 O O . ARG A 1 285 ? 20.672 -11.962 -15.664 1.00 98.38 285 ARG A O 1
ATOM 2167 N N . CYS A 1 286 ? 22.783 -11.673 -15.008 1.00 97.62 286 CYS A N 1
ATOM 2168 C CA . CYS A 1 286 ? 23.339 -12.452 -16.110 1.00 97.62 286 CYS A CA 1
ATOM 2169 C C . CYS A 1 286 ? 22.968 -13.928 -15.927 1.00 97.62 286 CYS A C 1
ATOM 2171 O O . CYS A 1 286 ? 23.313 -14.528 -14.911 1.00 97.62 286 CYS A O 1
ATOM 2173 N N . ALA A 1 287 ? 22.306 -14.524 -16.919 1.00 96.25 287 ALA A N 1
ATOM 2174 C CA . ALA A 1 287 ? 21.879 -15.921 -16.853 1.00 96.25 287 ALA A CA 1
ATOM 2175 C C . ALA A 1 287 ? 23.062 -16.909 -16.838 1.00 96.25 287 ALA A C 1
ATOM 2177 O O . ALA A 1 287 ? 22.928 -18.012 -16.321 1.00 96.25 287 ALA A O 1
ATOM 2178 N N . VAL A 1 288 ? 24.222 -16.507 -17.373 1.00 93.88 288 VAL A N 1
ATOM 2179 C CA . VAL A 1 288 ? 25.426 -17.352 -17.445 1.00 93.88 288 VAL A CA 1
ATOM 2180 C C . VAL A 1 288 ? 26.219 -17.321 -16.140 1.00 93.88 288 VAL A C 1
ATOM 2182 O O . VAL A 1 288 ? 26.625 -18.364 -15.644 1.00 93.88 288 VAL A O 1
ATOM 2185 N N . THR A 1 289 ? 26.469 -16.130 -15.589 1.00 95.50 289 THR A N 1
ATOM 2186 C CA . THR A 1 289 ? 27.348 -15.972 -14.416 1.00 95.50 289 THR A CA 1
ATOM 2187 C C . THR A 1 289 ? 26.593 -15.858 -13.097 1.00 95.50 289 THR A C 1
ATOM 2189 O O . THR A 1 289 ? 27.208 -15.936 -12.040 1.00 95.50 289 THR A O 1
ATOM 2192 N N . GLY A 1 290 ? 25.283 -15.605 -13.133 1.00 95.81 290 GLY A N 1
ATOM 2193 C CA . GLY A 1 290 ? 24.487 -15.303 -11.944 1.00 95.81 290 GLY A CA 1
ATOM 2194 C C . GLY A 1 290 ? 24.736 -13.910 -11.351 1.00 95.81 290 GLY A C 1
ATOM 2195 O O . GLY A 1 290 ? 24.100 -13.562 -10.359 1.00 95.81 290 GLY A O 1
ATOM 2196 N N . ALA A 1 291 ? 25.611 -13.087 -11.939 1.00 96.88 291 ALA A N 1
ATOM 2197 C CA . ALA A 1 291 ? 25.915 -11.751 -11.424 1.00 96.88 291 ALA A CA 1
ATOM 2198 C C . ALA A 1 291 ? 24.749 -10.775 -11.645 1.00 96.88 291 ALA A C 1
ATOM 2200 O O . ALA A 1 291 ? 24.138 -10.782 -12.715 1.00 96.88 291 ALA A O 1
ATOM 2201 N N . VAL A 1 292 ? 24.471 -9.891 -10.683 1.00 98.25 292 VAL A N 1
ATOM 2202 C CA . VAL A 1 292 ? 23.619 -8.713 -10.916 1.00 98.25 292 VAL A CA 1
ATOM 2203 C C . VAL A 1 292 ? 24.338 -7.767 -11.876 1.00 98.25 292 VAL A C 1
ATOM 2205 O O . VAL A 1 292 ? 25.526 -7.489 -11.724 1.00 98.25 292 VAL A O 1
ATOM 2208 N N . VAL A 1 293 ? 23.625 -7.274 -12.888 1.00 98.12 293 VAL A N 1
ATOM 2209 C CA . VAL A 1 293 ? 24.208 -6.465 -13.972 1.00 98.12 293 VAL A CA 1
ATOM 2210 C C . VAL A 1 293 ? 23.545 -5.103 -14.144 1.00 98.12 293 VAL A C 1
ATOM 2212 O O . VAL A 1 293 ? 24.084 -4.246 -14.846 1.00 98.12 293 VAL A O 1
ATOM 2215 N N . GLY A 1 294 ? 22.394 -4.879 -13.509 1.00 97.94 294 GLY A N 1
ATOM 2216 C CA . GLY A 1 294 ? 21.683 -3.606 -13.538 1.00 97.94 294 GLY A CA 1
ATOM 2217 C C . GLY A 1 294 ? 20.206 -3.736 -13.178 1.00 97.94 294 GLY A C 1
ATOM 2218 O O . GLY A 1 294 ? 19.800 -4.695 -12.530 1.00 97.94 294 GLY A O 1
ATOM 2219 N N . SER A 1 295 ? 19.390 -2.778 -13.613 1.00 98.12 295 SER A N 1
ATOM 2220 C CA . SER A 1 295 ? 17.943 -2.753 -13.353 1.00 98.12 295 SER A CA 1
ATOM 2221 C C . SER A 1 295 ? 17.164 -2.301 -14.588 1.00 98.12 295 SER A C 1
ATOM 2223 O O . SER A 1 295 ? 17.732 -1.748 -15.533 1.00 98.12 295 SER A O 1
ATOM 2225 N N . THR A 1 296 ? 15.870 -2.610 -14.630 1.00 98.50 296 THR A N 1
ATOM 2226 C CA . THR A 1 296 ? 14.893 -2.112 -15.608 1.00 98.50 296 THR A CA 1
ATOM 2227 C C . THR A 1 296 ? 13.503 -2.142 -14.980 1.00 98.50 296 THR A C 1
ATOM 2229 O O . THR A 1 296 ? 13.299 -2.751 -13.927 1.00 98.50 296 THR A O 1
ATOM 2232 N N . SER A 1 297 ? 12.532 -1.436 -15.552 1.00 98.69 297 SER A N 1
ATOM 2233 C CA . SER A 1 297 ? 11.179 -1.403 -14.994 1.00 98.69 297 SER A CA 1
ATOM 2234 C C . SER A 1 297 ? 10.116 -1.142 -16.043 1.00 98.69 297 SER A C 1
ATOM 2236 O O . SER A 1 297 ? 10.387 -0.449 -17.029 1.00 98.69 297 SER A O 1
ATOM 2238 N N . TYR A 1 298 ? 8.901 -1.601 -15.755 1.00 98.75 298 TYR A N 1
ATOM 2239 C CA . TYR A 1 298 ? 7.699 -0.936 -16.241 1.00 98.75 298 TYR A CA 1
ATOM 2240 C C . TYR A 1 298 ? 7.385 0.278 -15.367 1.00 98.75 298 TYR A C 1
ATOM 2242 O O . TYR A 1 298 ? 7.680 0.282 -14.172 1.00 98.75 298 TYR A O 1
ATOM 2250 N N . TYR A 1 299 ? 6.805 1.311 -15.961 1.00 98.19 299 TYR A N 1
ATOM 2251 C CA . TYR A 1 299 ? 6.262 2.497 -15.298 1.00 98.19 299 TYR A CA 1
ATOM 2252 C C . TYR A 1 299 ? 5.208 3.124 -16.214 1.00 98.19 299 TYR A C 1
ATOM 2254 O O . TYR A 1 299 ? 5.092 2.698 -17.363 1.00 98.19 299 TYR A O 1
ATOM 2262 N N . GLU A 1 300 ? 4.436 4.097 -15.717 1.00 97.06 300 GLU A N 1
ATOM 2263 C CA . GLU A 1 300 ? 3.272 4.626 -16.459 1.00 97.06 300 GLU A CA 1
ATOM 2264 C C . GLU A 1 300 ? 2.362 3.471 -16.929 1.00 97.06 300 GLU A C 1
ATOM 2266 O O . GLU A 1 300 ? 1.969 3.385 -18.090 1.00 97.06 300 GLU A O 1
ATOM 2271 N N . VAL A 1 301 ? 2.123 2.518 -16.020 1.00 96.62 301 VAL A N 1
ATOM 2272 C CA . VAL A 1 301 ? 1.323 1.318 -16.275 1.00 96.62 301 VAL A CA 1
ATOM 2273 C C . VAL A 1 301 ? -0.147 1.718 -16.318 1.00 96.62 301 VAL A C 1
ATOM 2275 O O . VAL A 1 301 ? -0.679 2.206 -15.323 1.00 96.62 301 VAL A O 1
ATOM 2278 N N . ASP A 1 302 ? -0.799 1.492 -17.452 1.00 96.38 302 ASP A N 1
ATOM 2279 C CA . ASP A 1 302 ? -2.198 1.849 -17.669 1.00 96.38 302 ASP A CA 1
ATOM 2280 C C . ASP A 1 302 ? -2.947 0.666 -18.305 1.00 96.38 302 ASP A C 1
ATOM 2282 O O . ASP A 1 302 ? -2.979 0.535 -19.534 1.00 96.38 302 ASP A O 1
ATOM 2286 N N . PRO A 1 303 ? -3.522 -0.232 -17.481 1.00 95.19 303 PRO A N 1
ATOM 2287 C CA . PRO A 1 303 ? -4.271 -1.385 -17.973 1.00 95.19 303 PRO A CA 1
ATOM 2288 C C . PRO A 1 303 ? -5.515 -0.990 -18.778 1.00 95.19 303 PRO A C 1
ATOM 2290 O O . PRO A 1 303 ? -5.826 -1.655 -19.765 1.00 95.19 303 PRO A O 1
ATOM 2293 N N . ASP A 1 304 ? -6.185 0.109 -18.411 1.00 95.50 304 ASP A N 1
ATOM 2294 C CA . ASP A 1 304 ? -7.406 0.584 -19.077 1.00 95.50 304 ASP A CA 1
ATOM 2295 C C . ASP A 1 304 ? -7.107 1.071 -20.499 1.00 95.50 304 ASP A C 1
ATOM 2297 O O . ASP A 1 304 ? -7.839 0.768 -21.443 1.00 95.50 304 ASP A O 1
ATOM 2301 N N . ARG A 1 305 ? -5.989 1.787 -20.681 1.00 97.44 305 ARG A N 1
ATOM 2302 C CA . ARG A 1 305 ? -5.484 2.192 -22.005 1.00 97.44 305 ARG A CA 1
ATOM 2303 C C . ARG A 1 305 ? -4.628 1.122 -22.680 1.00 97.44 305 ARG A C 1
ATOM 2305 O O . ARG A 1 305 ? -4.166 1.345 -23.799 1.00 97.44 305 ARG A O 1
ATOM 2312 N N . ARG A 1 306 ? -4.408 -0.020 -22.019 1.00 98.31 306 ARG A N 1
ATOM 2313 C CA . ARG A 1 306 ? -3.558 -1.128 -22.479 1.00 98.31 306 ARG A CA 1
ATOM 2314 C C . ARG A 1 306 ? -2.157 -0.645 -22.880 1.00 98.31 306 ARG A C 1
ATOM 2316 O O . ARG A 1 306 ? -1.626 -1.047 -23.918 1.00 98.31 306 ARG A O 1
ATOM 2323 N N . ALA A 1 307 ? -1.559 0.228 -22.071 1.00 98.38 307 ALA A N 1
ATOM 2324 C CA . ALA A 1 307 ? -0.273 0.857 -22.353 1.00 98.38 307 ALA A CA 1
ATOM 2325 C C . ALA A 1 307 ? 0.702 0.755 -21.173 1.00 98.38 307 ALA A C 1
ATOM 2327 O O . ALA A 1 307 ? 0.307 0.722 -20.008 1.00 98.38 307 ALA A O 1
ATOM 2328 N N . VAL A 1 308 ? 2.000 0.711 -21.477 1.00 98.62 308 VAL A N 1
ATOM 2329 C CA . VAL A 1 308 ? 3.061 0.706 -20.460 1.00 98.62 308 VAL A CA 1
ATOM 2330 C C . VAL A 1 308 ? 4.341 1.339 -20.990 1.00 98.62 308 VAL A C 1
ATOM 2332 O O . VAL A 1 308 ? 4.668 1.203 -22.166 1.00 98.62 308 VAL A O 1
ATOM 2335 N N . ALA A 1 309 ? 5.117 2.002 -20.138 1.00 98.75 309 ALA A N 1
ATOM 2336 C CA . ALA A 1 309 ? 6.452 2.456 -20.496 1.00 98.75 309 ALA A CA 1
ATOM 2337 C C . ALA A 1 309 ? 7.536 1.515 -19.949 1.00 98.75 309 ALA A C 1
ATOM 2339 O O . ALA A 1 309 ? 7.446 1.024 -18.826 1.00 98.75 309 ALA A O 1
ATOM 2340 N N . ILE A 1 310 ? 8.610 1.296 -20.714 1.00 98.75 310 ILE A N 1
ATOM 2341 C CA . ILE A 1 310 ? 9.810 0.585 -20.249 1.00 98.75 310 ILE A CA 1
ATOM 2342 C C . ILE A 1 310 ? 10.931 1.592 -20.001 1.00 98.75 310 ILE A C 1
ATOM 2344 O O . ILE A 1 310 ? 11.286 2.408 -20.854 1.00 98.75 310 ILE A O 1
ATOM 2348 N N . GLY A 1 311 ? 11.513 1.558 -18.807 1.00 97.31 311 GLY A N 1
ATOM 2349 C CA . GLY A 1 311 ? 12.445 2.589 -18.367 1.00 97.31 311 GLY A CA 1
ATOM 2350 C C . GLY A 1 311 ? 13.263 2.164 -17.170 1.00 97.31 311 GLY A C 1
ATOM 2351 O O . GLY A 1 311 ? 13.525 0.973 -16.991 1.00 97.31 311 GLY A O 1
ATOM 2352 N N . TYR A 1 312 ? 13.758 3.160 -16.428 1.00 96.62 312 TYR A N 1
ATOM 2353 C CA . TYR A 1 312 ? 14.662 2.969 -15.286 1.00 96.62 312 TYR A CA 1
ATOM 2354 C C . TYR A 1 312 ? 15.783 1.963 -15.590 1.00 96.62 312 TYR A C 1
ATOM 2356 O O . TYR A 1 312 ? 16.183 1.171 -14.746 1.00 96.62 312 TYR A O 1
ATOM 2364 N N . THR A 1 313 ? 16.231 1.950 -16.851 1.00 96.75 313 THR A N 1
ATOM 2365 C CA . THR A 1 313 ? 17.134 0.929 -17.366 1.00 96.75 313 THR A CA 1
ATOM 2366 C C . THR A 1 313 ? 18.551 1.453 -17.300 1.00 96.75 313 THR A C 1
ATOM 2368 O O . THR A 1 313 ? 18.894 2.413 -17.989 1.00 96.75 313 THR A O 1
ATOM 2371 N N . TYR A 1 314 ? 19.372 0.793 -16.500 1.00 96.12 314 TYR A N 1
ATOM 2372 C CA . TYR A 1 314 ? 20.800 1.044 -16.422 1.00 96.12 314 TYR A CA 1
ATOM 2373 C C . TYR A 1 314 ? 21.515 -0.281 -16.199 1.00 96.12 314 TYR A C 1
ATOM 2375 O O . TYR A 1 314 ? 21.028 -1.147 -15.477 1.00 96.12 314 TYR A O 1
ATOM 2383 N N . LEU A 1 315 ? 22.646 -0.441 -16.876 1.00 97.00 315 LEU A N 1
ATOM 2384 C CA . LEU A 1 315 ? 23.490 -1.627 -16.818 1.00 97.00 315 LEU A CA 1
ATOM 2385 C C . LEU A 1 315 ? 24.915 -1.200 -16.503 1.00 97.00 315 LEU A C 1
ATOM 2387 O O . LEU A 1 315 ? 25.354 -0.151 -16.986 1.00 97.00 315 LEU A O 1
ATOM 2391 N N . GLY A 1 316 ? 25.641 -2.041 -15.775 1.00 96.81 316 GLY A N 1
ATOM 2392 C CA . GLY A 1 316 ? 27.080 -1.902 -15.597 1.00 96.81 316 GLY A CA 1
ATOM 2393 C C . GLY A 1 316 ? 27.812 -1.830 -16.936 1.00 96.81 316 GLY A C 1
ATOM 2394 O O . GLY A 1 316 ? 27.433 -2.502 -17.899 1.00 96.81 316 GLY A O 1
ATOM 2395 N N . ARG A 1 317 ? 28.877 -1.021 -17.003 1.00 95.38 317 ARG A N 1
ATOM 2396 C CA . ARG A 1 317 ? 29.653 -0.791 -18.236 1.00 95.38 317 ARG A CA 1
ATOM 2397 C C . ARG A 1 317 ? 30.113 -2.088 -18.937 1.00 95.38 317 ARG A C 1
ATOM 2399 O O . ARG A 1 317 ? 29.973 -2.131 -20.160 1.00 95.38 317 ARG A O 1
ATOM 2406 N N . PRO A 1 318 ? 30.586 -3.146 -18.237 1.00 95.25 318 PRO A N 1
ATOM 2407 C CA . PRO A 1 318 ? 31.003 -4.400 -18.882 1.00 95.25 318 PRO A CA 1
ATOM 2408 C C . PRO A 1 318 ? 29.898 -5.098 -19.686 1.00 95.25 318 PRO A C 1
ATOM 2410 O O . PRO A 1 318 ? 30.182 -5.863 -20.601 1.00 95.25 318 PRO A O 1
ATOM 2413 N N . TRP A 1 319 ? 28.633 -4.814 -19.371 1.00 95.00 319 TRP A N 1
ATOM 2414 C CA . TRP A 1 319 ? 27.467 -5.440 -19.992 1.00 95.00 319 TRP A CA 1
ATOM 2415 C C . TRP A 1 319 ? 26.903 -4.627 -21.161 1.00 95.00 319 TRP A C 1
ATOM 2417 O O . TRP A 1 319 ? 25.931 -5.034 -21.803 1.00 95.00 319 TRP A O 1
ATOM 2427 N N . TRP A 1 320 ? 27.490 -3.472 -21.478 1.00 93.06 320 TRP A N 1
ATOM 2428 C CA . TRP A 1 320 ? 27.087 -2.690 -22.642 1.00 93.06 320 TRP A CA 1
ATOM 2429 C C . TRP A 1 320 ? 27.498 -3.374 -23.938 1.00 93.06 320 TRP A C 1
ATOM 2431 O O . TRP A 1 320 ? 28.567 -3.962 -24.035 1.00 93.06 320 TRP A O 1
ATOM 2441 N N . ARG A 1 321 ? 26.652 -3.239 -24.968 1.00 89.00 321 ARG A N 1
ATOM 2442 C CA . ARG A 1 321 ? 26.845 -3.886 -26.281 1.00 89.00 321 ARG A CA 1
ATOM 2443 C C . ARG A 1 321 ? 26.908 -5.422 -26.210 1.00 89.00 321 ARG A C 1
ATOM 2445 O O . ARG A 1 321 ? 27.354 -6.049 -27.161 1.00 89.00 321 ARG A O 1
ATOM 2452 N N . THR A 1 322 ? 26.413 -6.013 -25.123 1.00 92.06 322 THR A N 1
ATOM 2453 C CA . THR A 1 322 ? 26.127 -7.450 -25.019 1.00 92.06 322 THR A CA 1
ATOM 2454 C C . THR A 1 322 ? 24.669 -7.744 -25.404 1.00 92.06 322 THR A C 1
ATOM 2456 O O . THR A 1 322 ? 23.879 -6.821 -25.633 1.00 92.06 322 THR A O 1
ATOM 2459 N N . GLY A 1 323 ? 24.289 -9.028 -25.433 1.00 93.00 323 GLY A N 1
ATOM 2460 C CA . GLY A 1 323 ? 22.903 -9.469 -25.639 1.00 93.00 323 GLY A CA 1
ATOM 2461 C C . GLY A 1 323 ? 21.945 -9.162 -24.478 1.00 93.00 323 GLY A C 1
ATOM 2462 O O . GLY A 1 323 ? 20.735 -9.177 -24.686 1.00 93.00 323 GLY A O 1
ATOM 2463 N N . VAL A 1 324 ? 22.455 -8.810 -23.287 1.00 95.94 324 VAL A N 1
ATOM 2464 C CA . VAL A 1 324 ? 21.668 -8.671 -22.043 1.00 95.94 324 VAL A CA 1
ATOM 2465 C C . VAL A 1 324 ? 20.491 -7.706 -22.193 1.00 95.94 324 VAL A C 1
ATOM 2467 O O . VAL A 1 324 ? 19.350 -8.091 -21.968 1.00 95.94 324 VAL A O 1
ATOM 2470 N N . ASN A 1 325 ? 20.730 -6.452 -22.600 1.00 96.06 325 ASN A N 1
ATOM 2471 C CA . ASN A 1 325 ? 19.635 -5.475 -22.692 1.00 96.06 325 ASN A CA 1
ATOM 2472 C C . ASN A 1 325 ? 18.661 -5.798 -23.831 1.00 96.06 325 ASN A C 1
ATOM 2474 O O . ASN A 1 325 ? 17.473 -5.510 -23.721 1.00 96.06 325 ASN A O 1
ATOM 2478 N N . THR A 1 326 ? 19.166 -6.356 -24.934 1.00 96.81 326 THR A N 1
ATOM 2479 C CA . THR A 1 326 ? 18.339 -6.763 -26.075 1.00 96.81 326 THR A CA 1
ATOM 2480 C C . THR A 1 326 ? 17.360 -7.848 -25.644 1.00 96.81 326 THR A C 1
ATOM 2482 O O . THR A 1 326 ? 16.164 -7.723 -25.895 1.00 96.81 326 THR A O 1
ATOM 2485 N N . GLU A 1 327 ? 17.843 -8.867 -24.934 1.00 98.19 327 GLU A N 1
ATOM 2486 C CA . GLU A 1 327 ? 16.994 -9.939 -24.426 1.00 98.19 327 GLU A CA 1
ATOM 2487 C C . GLU A 1 327 ? 16.069 -9.464 -23.300 1.00 98.19 327 GLU A C 1
ATOM 2489 O O . GLU A 1 327 ? 14.887 -9.788 -23.323 1.00 98.19 327 GLU A O 1
ATOM 2494 N N . ALA A 1 328 ? 16.535 -8.606 -22.386 1.00 98.44 328 ALA A N 1
ATOM 2495 C CA . ALA A 1 328 ? 15.672 -8.009 -21.363 1.00 98.44 328 ALA A CA 1
ATOM 2496 C C . ALA A 1 328 ? 14.479 -7.268 -21.989 1.00 98.44 328 ALA A C 1
ATOM 2498 O O . ALA A 1 328 ? 13.353 -7.362 -21.504 1.00 98.44 328 ALA A O 1
ATOM 2499 N N . LYS A 1 329 ? 14.709 -6.531 -23.084 1.00 98.38 329 LYS A N 1
ATOM 2500 C CA . LYS A 1 329 ? 13.642 -5.835 -23.814 1.00 98.38 329 LYS A CA 1
ATOM 2501 C C . LYS A 1 329 ? 12.748 -6.805 -24.576 1.00 98.38 329 LYS A C 1
ATOM 2503 O O . LYS A 1 329 ? 11.545 -6.600 -24.552 1.00 98.38 329 LYS A O 1
ATOM 2508 N N . LEU A 1 330 ? 13.291 -7.865 -25.175 1.00 98.62 330 LEU A N 1
ATOM 2509 C CA . LEU A 1 330 ? 12.485 -8.935 -25.771 1.00 98.62 330 LEU A CA 1
ATOM 2510 C C . LEU A 1 330 ? 11.547 -9.569 -24.732 1.00 98.62 330 LEU A C 1
ATOM 2512 O O . LEU A 1 330 ? 10.359 -9.672 -24.997 1.00 98.62 330 LEU A O 1
ATOM 2516 N N . LEU A 1 331 ? 12.046 -9.929 -23.546 1.00 98.75 331 LEU A N 1
ATOM 2517 C CA . LEU A 1 331 ? 11.237 -10.509 -22.466 1.00 98.75 331 LEU A CA 1
ATOM 2518 C C . LEU A 1 331 ? 10.120 -9.558 -22.012 1.00 98.75 331 LEU A C 1
ATOM 2520 O O . LEU A 1 331 ? 8.961 -9.956 -21.937 1.00 98.75 331 LEU A O 1
ATOM 2524 N N . LEU A 1 332 ? 10.454 -8.289 -21.761 1.00 98.75 332 LEU A N 1
ATOM 2525 C CA . LEU A 1 332 ? 9.473 -7.278 -21.360 1.00 98.75 332 LEU A CA 1
ATOM 2526 C C . LEU A 1 332 ? 8.459 -6.965 -22.470 1.00 98.75 332 LEU A C 1
ATOM 2528 O O . LEU A 1 332 ? 7.303 -6.698 -22.174 1.00 98.75 332 LEU A O 1
ATOM 2532 N N . LEU A 1 333 ? 8.853 -6.962 -23.740 1.00 98.81 333 LEU A N 1
ATOM 2533 C CA . LEU A 1 333 ? 7.915 -6.701 -24.832 1.00 98.81 333 LEU A CA 1
ATOM 2534 C C . LEU A 1 333 ? 6.994 -7.902 -25.069 1.00 98.81 333 LEU A C 1
ATOM 2536 O O . LEU A 1 333 ? 5.790 -7.702 -25.186 1.00 98.81 333 LEU A O 1
ATOM 2540 N N . THR A 1 334 ? 7.525 -9.129 -25.028 1.00 98.69 334 THR A N 1
ATOM 2541 C CA . THR A 1 334 ? 6.724 -10.364 -25.085 1.00 98.69 334 THR A CA 1
ATOM 25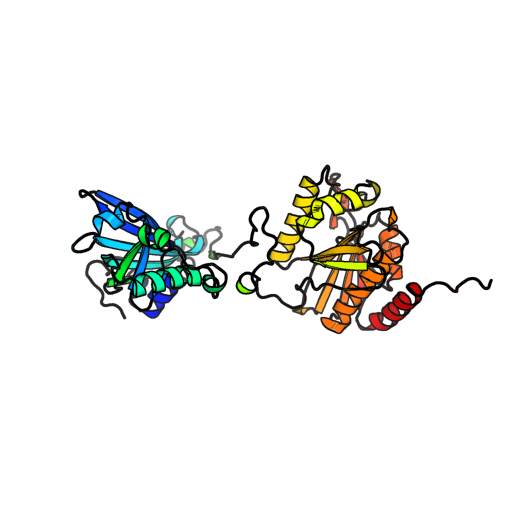42 C C . THR A 1 334 ? 5.663 -10.360 -23.989 1.00 98.69 334 THR A C 1
ATOM 2544 O O . THR A 1 334 ? 4.484 -10.489 -24.292 1.00 98.69 334 THR A O 1
ATOM 2547 N N . ARG A 1 335 ? 6.043 -10.105 -22.729 1.00 98.50 335 ARG A N 1
ATOM 2548 C CA . ARG A 1 335 ? 5.068 -10.002 -21.636 1.00 98.50 335 ARG A CA 1
ATOM 2549 C C . ARG A 1 335 ? 4.022 -8.917 -21.896 1.00 98.50 335 ARG A C 1
ATOM 2551 O O . ARG A 1 335 ? 2.832 -9.167 -21.736 1.00 98.50 335 ARG A O 1
ATOM 2558 N N . ALA A 1 336 ? 4.447 -7.716 -22.290 1.00 98.56 336 ALA A N 1
ATOM 2559 C CA . ALA A 1 336 ? 3.527 -6.604 -22.508 1.00 98.56 336 ALA A CA 1
ATOM 2560 C C . ALA A 1 336 ? 2.489 -6.928 -23.593 1.00 98.56 336 ALA A C 1
ATOM 2562 O O . ALA A 1 336 ? 1.295 -6.805 -23.342 1.00 98.56 336 ALA A O 1
ATOM 2563 N N . PHE A 1 337 ? 2.922 -7.368 -24.774 1.00 98.75 337 PHE A N 1
ATOM 2564 C CA . PHE A 1 337 ? 2.023 -7.588 -25.908 1.00 98.75 337 PHE A CA 1
ATOM 2565 C C . PHE A 1 337 ? 1.270 -8.920 -25.841 1.00 98.75 337 PHE A C 1
ATOM 2567 O O . PHE A 1 337 ? 0.081 -8.954 -26.145 1.00 98.75 337 PHE A O 1
ATOM 2574 N N . GLU A 1 338 ? 1.926 -10.009 -25.436 1.00 98.44 338 GLU A N 1
ATOM 2575 C CA . GLU A 1 338 ? 1.373 -11.367 -25.562 1.00 98.44 338 GLU A CA 1
ATOM 2576 C C . GLU A 1 338 ? 0.681 -11.858 -24.287 1.00 98.44 338 GLU A C 1
ATOM 2578 O O . GLU A 1 338 ? -0.305 -12.583 -24.378 1.00 98.44 338 GLU A O 1
ATOM 2583 N N . GLU A 1 339 ? 1.156 -11.456 -23.103 1.00 97.81 339 GLU A N 1
ATOM 2584 C CA . GLU A 1 339 ? 0.559 -11.886 -21.827 1.00 97.81 339 GLU A CA 1
ATOM 2585 C C . GLU A 1 339 ? -0.433 -10.855 -21.279 1.00 97.81 339 GLU A C 1
ATOM 2587 O O . GLU A 1 339 ? -1.503 -11.211 -20.793 1.00 97.81 339 GLU A O 1
ATOM 2592 N N . LEU A 1 340 ? -0.074 -9.569 -21.339 1.00 97.69 340 LEU A N 1
ATOM 2593 C CA . LEU A 1 340 ? -0.874 -8.481 -20.768 1.00 97.69 340 LEU A CA 1
ATOM 2594 C C . LEU A 1 340 ? -1.833 -7.848 -21.785 1.00 97.69 340 LEU A C 1
ATOM 2596 O O . LEU A 1 340 ? -2.745 -7.117 -21.398 1.00 97.69 340 LEU A O 1
ATOM 2600 N N . GLY A 1 341 ? -1.647 -8.134 -23.076 1.00 98.19 341 GLY A N 1
ATOM 2601 C CA . GLY A 1 341 ? -2.475 -7.594 -24.148 1.00 98.19 341 GLY A CA 1
ATOM 2602 C C . GLY A 1 341 ? -2.292 -6.091 -24.346 1.00 98.19 341 GLY A C 1
ATOM 2603 O O . GLY A 1 341 ? -3.263 -5.402 -24.659 1.00 98.19 341 GLY A O 1
ATOM 2604 N N . ALA A 1 342 ? -1.090 -5.551 -24.147 1.00 98.69 342 ALA A N 1
ATOM 2605 C CA . ALA A 1 342 ? -0.794 -4.161 -24.463 1.00 98.69 342 ALA A CA 1
ATOM 2606 C C . ALA A 1 342 ? -1.015 -3.868 -25.947 1.00 98.69 342 ALA A C 1
ATOM 2608 O O . ALA A 1 342 ? -0.732 -4.701 -26.796 1.00 98.69 342 ALA A O 1
ATOM 2609 N N . VAL A 1 343 ? -1.492 -2.664 -26.252 1.00 98.75 343 VAL A N 1
ATOM 2610 C CA . VAL A 1 343 ? -1.533 -2.129 -27.626 1.00 98.75 343 VAL A CA 1
ATOM 2611 C C . VAL A 1 343 ? -0.347 -1.210 -27.897 1.00 98.75 343 VAL A C 1
ATOM 2613 O O . VAL A 1 343 ? -0.100 -0.805 -29.030 1.00 98.75 343 VAL A O 1
ATOM 2616 N N . ARG A 1 344 ? 0.379 -0.824 -26.839 1.00 98.44 344 ARG A N 1
ATOM 2617 C CA . ARG A 1 344 ? 1.406 0.208 -26.913 1.00 98.44 344 ARG A CA 1
ATOM 2618 C C . ARG A 1 344 ? 2.434 0.101 -25.794 1.00 98.44 344 ARG A C 1
ATOM 2620 O O . ARG A 1 344 ? 2.082 0.066 -24.615 1.00 98.44 344 ARG A O 1
ATOM 2627 N N . VAL A 1 345 ? 3.709 0.179 -26.168 1.00 98.81 345 VAL A N 1
ATOM 2628 C CA . VAL A 1 345 ? 4.836 0.312 -25.239 1.00 98.81 345 VAL A CA 1
ATOM 2629 C C . VAL A 1 345 ? 5.619 1.591 -25.523 1.00 98.81 345 VAL A C 1
ATOM 2631 O O . VAL A 1 345 ? 5.883 1.903 -26.679 1.00 98.81 345 VAL A O 1
ATOM 2634 N N . VAL A 1 346 ? 5.985 2.343 -24.481 1.00 98.69 346 VAL A N 1
ATOM 2635 C CA . VAL A 1 346 ? 6.629 3.668 -24.590 1.00 98.69 346 VAL A CA 1
ATOM 2636 C C . VAL A 1 346 ? 8.032 3.674 -23.973 1.00 98.69 346 VAL A C 1
ATOM 2638 O O . VAL A 1 346 ? 8.311 2.987 -22.989 1.00 98.69 346 VAL A O 1
ATOM 2641 N N . TRP A 1 347 ? 8.933 4.496 -24.511 1.00 98.69 347 TRP A N 1
ATOM 2642 C CA . TRP A 1 347 ? 10.229 4.800 -23.902 1.00 98.69 347 TRP A CA 1
ATOM 2643 C C . TRP A 1 347 ? 10.483 6.301 -23.841 1.00 98.69 347 TRP A C 1
ATOM 2645 O O . TRP A 1 347 ? 10.206 7.040 -24.783 1.00 98.69 347 TRP A O 1
ATOM 2655 N N . HIS A 1 348 ? 11.132 6.722 -22.757 1.00 97.88 348 HIS A N 1
ATOM 2656 C CA . HIS A 1 348 ? 11.556 8.098 -22.533 1.00 97.88 348 HIS A CA 1
ATOM 2657 C C . HIS A 1 348 ? 13.057 8.147 -22.274 1.00 97.88 348 HIS A C 1
ATOM 2659 O O . HIS A 1 348 ? 13.559 7.523 -21.337 1.00 97.88 348 HIS A O 1
ATOM 2665 N N . THR A 1 349 ? 13.790 8.950 -23.043 1.00 96.94 349 THR A N 1
ATOM 2666 C CA . THR A 1 349 ? 15.235 9.126 -22.836 1.00 96.94 349 THR A CA 1
ATOM 2667 C C . THR A 1 349 ? 15.662 10.584 -22.969 1.00 96.94 349 THR A C 1
ATOM 2669 O O . THR A 1 349 ? 14.938 11.398 -23.538 1.00 96.94 349 THR A O 1
ATOM 2672 N N . ASP A 1 350 ? 16.779 10.962 -22.343 1.00 96.38 350 ASP A N 1
ATOM 2673 C CA . ASP A 1 350 ? 17.322 12.321 -22.469 1.00 96.38 350 ASP A CA 1
ATOM 2674 C C . ASP A 1 350 ? 17.736 12.549 -23.926 1.00 96.38 350 ASP A C 1
ATOM 2676 O O . ASP A 1 350 ? 18.345 11.669 -24.541 1.00 96.38 350 ASP A O 1
ATOM 2680 N N . ILE A 1 351 ? 17.442 13.729 -24.475 1.00 96.81 351 ILE A N 1
ATOM 2681 C CA . ILE A 1 351 ? 17.879 14.102 -25.826 1.00 96.81 351 ILE A CA 1
ATOM 2682 C C . ILE A 1 351 ? 19.403 14.013 -25.997 1.00 96.81 351 ILE A C 1
ATOM 2684 O O . ILE A 1 351 ? 19.881 13.740 -27.093 1.00 96.81 351 ILE A O 1
ATOM 2688 N N . ARG A 1 352 ? 20.169 14.164 -24.908 1.00 95.94 352 ARG A N 1
ATOM 2689 C CA . ARG A 1 352 ? 21.632 14.007 -24.890 1.00 95.94 352 ARG A CA 1
ATOM 2690 C C . ARG A 1 352 ? 22.086 12.541 -24.883 1.00 95.94 352 ARG A C 1
ATOM 2692 O O . ARG A 1 352 ? 23.252 12.264 -25.138 1.00 95.94 352 ARG A O 1
ATOM 2699 N N . ASN A 1 353 ? 21.199 11.591 -24.582 1.00 95.94 353 ASN A N 1
ATOM 2700 C CA . ASN A 1 353 ? 21.522 10.165 -24.492 1.00 95.94 353 ASN A CA 1
ATOM 2701 C C . ASN A 1 353 ? 21.305 9.459 -25.836 1.00 95.94 353 ASN A C 1
ATOM 2703 O O . ASN A 1 353 ? 20.452 8.578 -25.982 1.00 95.94 353 ASN A O 1
ATOM 2707 N N . GLU A 1 354 ? 22.101 9.828 -26.835 1.00 95.94 354 GLU A N 1
ATOM 2708 C CA . GLU A 1 354 ? 21.993 9.257 -28.182 1.00 95.94 354 GLU A CA 1
ATOM 2709 C C . GLU A 1 354 ? 22.215 7.739 -28.210 1.00 95.94 354 GLU A C 1
ATOM 2711 O O . GLU A 1 354 ? 21.683 7.027 -29.060 1.00 95.94 354 GLU A O 1
ATOM 2716 N N . ARG A 1 355 ? 23.003 7.207 -27.266 1.00 93.88 355 ARG A N 1
ATOM 2717 C CA . ARG A 1 355 ? 23.200 5.760 -27.136 1.00 93.88 355 ARG A CA 1
ATOM 2718 C C . ARG A 1 355 ? 21.882 5.056 -26.834 1.00 93.88 355 ARG A C 1
ATOM 2720 O O . ARG A 1 355 ? 21.614 4.014 -27.426 1.00 93.88 355 ARG A O 1
ATOM 2727 N N . SER A 1 356 ? 21.092 5.600 -25.911 1.00 95.31 356 SER A N 1
ATOM 2728 C CA . SER A 1 356 ? 19.775 5.059 -25.589 1.00 95.31 356 SER A CA 1
ATOM 2729 C C . SER A 1 356 ? 18.802 5.237 -26.748 1.00 95.31 356 SER A C 1
ATOM 2731 O O . SER A 1 356 ? 18.059 4.304 -27.017 1.00 95.31 356 SER A O 1
ATOM 2733 N N . GLN A 1 357 ? 18.829 6.377 -27.444 1.00 97.88 357 GLN A N 1
ATOM 2734 C CA . GLN A 1 357 ? 18.000 6.617 -28.634 1.00 97.88 357 GLN A CA 1
ATOM 2735 C C . GLN A 1 357 ? 18.257 5.550 -29.707 1.00 97.88 357 GLN A C 1
ATOM 2737 O O . GLN A 1 357 ? 17.350 4.800 -30.054 1.00 97.88 357 GLN A O 1
ATOM 2742 N N . ARG A 1 358 ? 19.526 5.342 -30.088 1.00 96.44 358 ARG A N 1
ATOM 2743 C CA . ARG A 1 358 ? 19.921 4.283 -31.035 1.00 96.44 358 ARG A CA 1
ATOM 2744 C C . ARG A 1 358 ? 19.566 2.878 -30.548 1.00 96.44 358 ARG A C 1
ATOM 2746 O O . ARG A 1 358 ? 19.310 1.990 -31.356 1.00 96.44 358 ARG A O 1
ATOM 2753 N N . ALA A 1 359 ? 19.612 2.632 -29.238 1.00 94.94 359 ALA A N 1
ATOM 2754 C CA . ALA A 1 359 ? 19.220 1.344 -28.674 1.00 94.94 359 ALA A CA 1
ATOM 2755 C C . ALA A 1 359 ? 17.706 1.112 -28.780 1.00 94.94 359 ALA A C 1
ATOM 2757 O O . ALA A 1 359 ? 17.312 0.001 -29.114 1.00 94.94 359 ALA A O 1
ATOM 2758 N N . ILE A 1 360 ? 16.889 2.142 -28.538 1.00 97.62 360 ILE A N 1
ATOM 2759 C CA . ILE A 1 360 ? 15.425 2.096 -28.638 1.00 97.62 360 ILE A CA 1
ATOM 2760 C C . ILE A 1 360 ? 14.986 1.942 -30.100 1.00 97.62 360 ILE A C 1
ATOM 2762 O O . ILE A 1 360 ? 14.217 1.039 -30.406 1.00 97.62 360 ILE A O 1
ATOM 2766 N N . GLU A 1 361 ? 15.552 2.723 -31.021 1.00 97.31 361 GLU A N 1
ATOM 2767 C CA . GLU A 1 361 ? 15.289 2.608 -32.468 1.00 97.31 361 GLU A CA 1
ATOM 2768 C C . GLU A 1 361 ? 15.602 1.198 -32.987 1.00 97.31 361 GLU A C 1
ATOM 2770 O O . GLU A 1 361 ? 14.881 0.620 -33.796 1.00 97.31 361 GLU A O 1
ATOM 2775 N N . ARG A 1 362 ? 16.660 0.578 -32.455 1.00 95.00 362 ARG A N 1
ATOM 2776 C CA . ARG A 1 362 ? 17.021 -0.807 -32.768 1.00 95.00 362 ARG A CA 1
ATOM 2777 C C . ARG A 1 362 ? 16.019 -1.841 -32.263 1.00 95.00 362 ARG A C 1
ATOM 2779 O O . ARG A 1 362 ? 16.067 -2.952 -32.789 1.00 95.00 362 ARG A O 1
ATOM 2786 N N . LEU A 1 363 ? 15.161 -1.520 -31.294 1.00 96.06 363 LEU A N 1
ATOM 2787 C CA . LEU A 1 363 ? 14.050 -2.387 -30.887 1.00 96.06 363 LEU A CA 1
ATOM 2788 C C . LEU A 1 363 ? 12.922 -2.400 -31.929 1.00 96.06 363 LEU A C 1
ATOM 2790 O O . LEU A 1 363 ? 12.036 -3.234 -31.823 1.00 96.06 363 LEU A O 1
ATOM 2794 N N . GLY A 1 364 ? 12.965 -1.510 -32.927 1.00 96.00 364 GLY A N 1
ATOM 2795 C CA . GLY A 1 364 ? 11.872 -1.286 -33.873 1.00 96.00 364 GLY A CA 1
ATOM 2796 C C . GLY A 1 364 ? 10.924 -0.164 -33.453 1.00 96.00 364 GLY A C 1
ATOM 2797 O O . GLY A 1 364 ? 9.933 0.044 -34.133 1.00 96.00 364 GLY A O 1
ATOM 2798 N N . ALA A 1 365 ? 11.222 0.549 -32.362 1.00 98.00 365 ALA A N 1
ATOM 2799 C CA . ALA A 1 365 ? 10.374 1.619 -31.854 1.00 98.00 365 ALA A CA 1
ATOM 2800 C C . ALA A 1 365 ? 10.451 2.887 -32.724 1.00 98.00 365 ALA A C 1
ATOM 2802 O O . ALA A 1 365 ? 11.531 3.300 -33.162 1.00 98.00 365 ALA A O 1
ATOM 2803 N N . THR A 1 366 ? 9.307 3.541 -32.894 1.00 98.50 366 THR A N 1
ATOM 2804 C CA . THR A 1 366 ? 9.121 4.768 -33.667 1.00 98.50 366 THR A CA 1
ATOM 2805 C C . THR A 1 366 ? 9.327 6.001 -32.785 1.00 98.50 366 THR A C 1
ATOM 2807 O O . THR A 1 366 ? 8.830 6.074 -31.662 1.00 98.50 366 THR A O 1
ATOM 2810 N N . ARG A 1 367 ? 10.078 6.997 -33.278 1.00 98.50 367 ARG A N 1
ATOM 2811 C CA . ARG A 1 367 ? 10.283 8.285 -32.591 1.00 98.50 367 ARG A CA 1
ATOM 2812 C C . ARG A 1 367 ? 9.071 9.185 -32.799 1.00 98.50 367 ARG A C 1
ATOM 2814 O O . ARG A 1 367 ? 8.820 9.612 -33.920 1.00 98.50 367 ARG A O 1
ATOM 2821 N N . GLU A 1 368 ? 8.388 9.556 -31.725 1.00 98.19 368 GLU A N 1
ATOM 2822 C CA . GLU A 1 368 ? 7.156 10.350 -31.820 1.00 98.19 368 GLU A CA 1
ATOM 2823 C C . GLU A 1 368 ? 7.382 11.845 -31.609 1.00 98.19 368 GLU A C 1
ATOM 2825 O O . GLU A 1 368 ? 6.686 12.670 -32.196 1.00 98.19 368 GLU A O 1
ATOM 2830 N N . GLY A 1 369 ? 8.364 12.232 -30.790 1.00 98.06 369 GLY A N 1
ATOM 2831 C CA . GLY A 1 369 ? 8.591 13.649 -30.526 1.00 98.06 369 GLY A CA 1
ATOM 2832 C C . GLY A 1 369 ? 9.573 13.959 -29.406 1.00 98.06 369 GLY A C 1
ATOM 2833 O O . GLY A 1 369 ? 10.226 13.077 -28.842 1.00 98.06 369 GLY A O 1
ATOM 2834 N N . VAL A 1 370 ? 9.679 15.257 -29.106 1.00 98.56 370 VAL A N 1
ATOM 2835 C CA . VAL A 1 370 ? 10.496 15.796 -28.014 1.00 98.56 370 VAL A CA 1
ATOM 2836 C C . VAL A 1 370 ? 9.612 16.568 -27.045 1.00 98.56 370 VAL A C 1
ATOM 2838 O O . VAL A 1 370 ? 9.039 17.600 -27.389 1.00 98.56 370 VAL A O 1
ATOM 2841 N N . LEU A 1 371 ? 9.562 16.093 -25.806 1.00 97.88 371 LEU A N 1
ATOM 2842 C CA . LEU A 1 371 ? 8.967 16.794 -24.679 1.00 97.88 371 LEU A CA 1
ATOM 2843 C C . LEU A 1 371 ? 9.981 17.829 -24.173 1.00 97.88 371 LEU A C 1
ATOM 2845 O O . LEU A 1 371 ? 11.013 17.468 -23.597 1.00 97.88 371 LEU A O 1
ATOM 2849 N N . ARG A 1 372 ? 9.717 19.113 -24.432 1.00 97.88 372 ARG A N 1
ATOM 2850 C CA . ARG A 1 372 ? 10.610 20.231 -24.079 1.00 97.88 372 ARG A CA 1
ATOM 2851 C C . ARG A 1 372 ? 10.531 20.546 -22.587 1.00 97.88 372 ARG A C 1
ATOM 2853 O O . ARG A 1 372 ? 9.432 20.615 -22.049 1.00 97.88 372 ARG A O 1
ATOM 2860 N N . ARG A 1 373 ? 11.678 20.772 -21.936 1.00 95.88 373 ARG A N 1
ATOM 2861 C CA . ARG A 1 373 ? 11.803 21.054 -20.490 1.00 95.88 373 ARG A CA 1
ATOM 2862 C C . ARG A 1 373 ? 10.981 20.092 -19.619 1.00 95.88 373 ARG A C 1
ATOM 2864 O O . ARG A 1 373 ? 10.371 20.492 -18.637 1.00 95.88 373 ARG A O 1
ATOM 2871 N N . HIS A 1 374 ? 10.968 18.816 -19.992 1.00 95.88 374 HIS A N 1
ATOM 2872 C CA . HIS A 1 374 ? 10.122 17.798 -19.376 1.00 95.88 374 HIS A CA 1
ATOM 2873 C C . HIS A 1 374 ? 10.541 17.465 -17.937 1.00 95.88 374 HIS A C 1
ATOM 2875 O O . HIS A 1 374 ? 9.684 17.234 -17.092 1.00 95.88 374 HIS A O 1
ATOM 2881 N N . ARG A 1 375 ? 11.847 17.401 -17.637 1.00 93.62 375 ARG A N 1
ATOM 2882 C CA . ARG A 1 375 ? 12.345 17.001 -16.304 1.00 93.62 375 ARG A CA 1
ATOM 2883 C C . ARG A 1 375 ? 13.538 17.848 -15.874 1.00 93.62 375 ARG A C 1
ATOM 2885 O O . ARG A 1 375 ? 14.262 18.351 -16.729 1.00 93.62 375 ARG A O 1
ATOM 2892 N N . LEU A 1 376 ? 13.776 17.971 -14.571 1.00 93.56 376 LEU A N 1
ATOM 2893 C CA . LEU A 1 376 ? 15.037 18.507 -14.053 1.00 93.56 376 LEU A CA 1
ATOM 2894 C C . LEU A 1 376 ? 16.110 17.418 -14.062 1.00 93.56 376 LEU A C 1
ATOM 2896 O O . LEU A 1 376 ? 15.839 16.253 -13.762 1.00 93.56 376 LEU A O 1
ATOM 2900 N N . ARG A 1 377 ? 17.328 17.797 -14.437 1.00 90.50 377 ARG A N 1
ATOM 2901 C CA . ARG A 1 377 ? 18.519 16.969 -14.262 1.00 90.50 377 ARG A CA 1
ATOM 2902 C C . ARG A 1 377 ? 19.068 17.131 -12.843 1.00 90.50 377 ARG A C 1
ATOM 2904 O O . ARG A 1 377 ? 18.777 18.137 -12.195 1.00 90.50 377 ARG A O 1
ATOM 2911 N N . PRO A 1 378 ? 19.918 16.198 -12.385 1.00 89.00 378 PRO A N 1
ATOM 2912 C CA . PRO A 1 378 ? 20.564 16.316 -11.080 1.00 89.00 378 PRO A CA 1
ATOM 2913 C C . PRO A 1 378 ? 21.429 17.585 -10.922 1.00 89.00 378 PRO A C 1
ATOM 2915 O O . PRO A 1 378 ? 21.625 18.066 -9.816 1.00 89.00 378 PRO A O 1
ATOM 2918 N N . ASP A 1 379 ? 21.913 18.164 -12.027 1.00 90.06 379 ASP A N 1
ATOM 2919 C CA . ASP A 1 379 ? 22.667 19.429 -12.049 1.00 90.06 379 ASP A CA 1
ATOM 2920 C C . ASP A 1 379 ? 21.778 20.695 -12.060 1.00 90.06 379 ASP A C 1
ATOM 2922 O O . ASP A 1 379 ? 22.281 21.804 -12.225 1.00 90.06 379 ASP A O 1
ATOM 2926 N N . GLY A 1 380 ? 20.454 20.545 -11.934 1.00 92.38 380 GLY A N 1
ATOM 2927 C CA . GLY A 1 380 ? 19.480 21.640 -11.973 1.00 92.38 380 GLY A CA 1
ATOM 2928 C C . GLY A 1 380 ? 19.105 22.124 -13.380 1.00 92.38 380 GLY A C 1
ATOM 2929 O O . GLY A 1 380 ? 18.199 22.946 -13.522 1.00 92.38 380 GLY A O 1
ATOM 2930 N N . THR A 1 381 ? 19.741 21.618 -14.442 1.00 94.31 381 THR A N 1
ATOM 2931 C CA . THR A 1 381 ? 19.392 21.996 -15.821 1.00 94.31 381 THR A CA 1
ATOM 2932 C C . THR A 1 381 ? 18.125 21.288 -16.311 1.00 94.31 381 THR A C 1
ATOM 2934 O O . THR A 1 381 ? 17.799 20.174 -15.900 1.00 94.31 381 THR A O 1
ATOM 2937 N N . TRP A 1 382 ? 17.404 21.899 -17.256 1.00 95.12 382 TRP A N 1
ATOM 2938 C CA . TRP A 1 382 ? 16.201 21.303 -17.848 1.00 95.12 382 TRP A CA 1
ATOM 2939 C C . TRP A 1 382 ? 16.521 20.257 -18.918 1.00 95.12 382 TRP A C 1
ATOM 2941 O O . TRP A 1 382 ? 17.269 20.517 -19.866 1.00 95.12 382 TRP A O 1
ATOM 2951 N N . ARG A 1 383 ? 15.910 19.077 -18.794 1.00 95.19 383 ARG A N 1
ATOM 2952 C CA . ARG A 1 383 ? 15.964 17.968 -19.747 1.00 95.19 383 ARG A CA 1
ATOM 2953 C C . ARG A 1 383 ? 14.817 18.023 -20.746 1.00 95.19 383 ARG A C 1
ATOM 2955 O O . ARG A 1 383 ? 13.653 17.877 -20.375 1.00 95.19 383 ARG A O 1
ATOM 2962 N N . ASP A 1 384 ? 15.186 18.060 -22.019 1.00 97.81 384 ASP A N 1
ATOM 2963 C CA . ASP A 1 384 ? 14.315 17.648 -23.113 1.00 97.81 384 ASP A CA 1
ATOM 2964 C C . ASP A 1 384 ? 14.330 16.120 -23.222 1.00 97.81 384 ASP A C 1
ATOM 2966 O O . ASP A 1 384 ? 15.379 15.474 -23.125 1.00 97.81 384 ASP A O 1
ATOM 2970 N N . THR A 1 385 ? 13.151 15.527 -23.377 1.00 97.81 385 THR A N 1
ATOM 2971 C CA . THR A 1 385 ? 12.980 14.074 -23.430 1.00 97.81 385 THR A CA 1
ATOM 2972 C C . THR A 1 385 ? 12.500 13.654 -24.799 1.00 97.81 385 THR A C 1
ATOM 2974 O O . THR A 1 385 ? 11.475 14.139 -25.262 1.00 97.81 385 THR A O 1
ATOM 2977 N N . VAL A 1 386 ? 13.209 12.719 -25.418 1.00 98.56 386 VAL A N 1
ATOM 2978 C CA . VAL A 1 386 ? 12.738 12.065 -26.636 1.00 98.56 386 VAL A CA 1
ATOM 2979 C C . VAL A 1 386 ? 11.815 10.921 -26.236 1.00 98.56 386 VAL A C 1
ATOM 2981 O O . VAL A 1 386 ? 12.187 10.101 -25.388 1.00 98.56 386 VAL A O 1
ATOM 2984 N N . GLN A 1 387 ? 10.625 10.900 -26.832 1.00 98.69 387 GLN A N 1
ATOM 2985 C CA . GLN A 1 387 ? 9.635 9.844 -26.659 1.00 98.69 387 GLN A CA 1
ATOM 2986 C C . GLN A 1 387 ? 9.626 8.926 -27.881 1.00 98.69 387 GLN A C 1
ATOM 2988 O O . GLN A 1 387 ? 9.624 9.392 -29.026 1.00 98.69 387 GLN A O 1
ATOM 2993 N N . TYR A 1 388 ? 9.606 7.626 -27.608 1.00 98.81 388 TYR A N 1
ATOM 2994 C CA . TYR A 1 388 ? 9.443 6.568 -28.597 1.00 98.81 388 TYR A CA 1
ATOM 2995 C C . TYR A 1 388 ? 8.283 5.662 -28.208 1.00 98.81 388 TYR A C 1
ATOM 2997 O O . TYR A 1 388 ? 7.994 5.517 -27.018 1.00 98.81 388 TYR A O 1
ATOM 3005 N N . SER A 1 389 ? 7.690 4.994 -29.188 1.00 98.62 389 SER A N 1
ATOM 3006 C CA . SER A 1 389 ? 6.660 3.983 -28.975 1.00 98.62 389 SER A CA 1
ATOM 3007 C C . SER A 1 389 ? 6.862 2.759 -29.868 1.00 98.62 389 SER A C 1
ATOM 3009 O O . SER A 1 389 ? 7.598 2.810 -30.848 1.00 98.62 389 SER A O 1
ATOM 3011 N N . LEU A 1 390 ? 6.242 1.647 -29.491 1.00 98.75 390 LEU A N 1
ATOM 3012 C CA . LEU A 1 390 ? 6.052 0.463 -30.323 1.00 98.75 390 LEU A CA 1
ATOM 3013 C C . LEU A 1 390 ? 4.610 -0.010 -30.121 1.00 98.75 390 LEU A C 1
ATOM 3015 O O . LEU A 1 390 ? 4.161 -0.073 -28.971 1.00 98.75 390 LEU A O 1
ATOM 3019 N N . THR A 1 391 ? 3.890 -0.313 -31.195 1.00 98.81 391 THR A N 1
ATOM 3020 C CA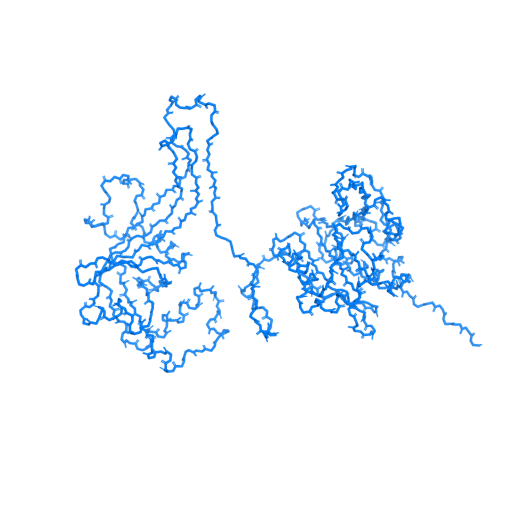 . THR A 1 391 ? 2.514 -0.835 -31.128 1.00 98.81 391 THR A CA 1
ATOM 3021 C C . THR A 1 391 ? 2.466 -2.358 -31.234 1.00 98.81 391 THR A C 1
ATOM 3023 O O . THR A 1 391 ? 3.455 -3.014 -31.568 1.00 98.81 391 THR A O 1
ATOM 3026 N N . ASP A 1 392 ? 1.303 -2.930 -30.937 1.00 98.44 392 ASP A N 1
ATOM 3027 C CA . ASP A 1 392 ? 1.018 -4.353 -31.136 1.00 98.44 392 ASP A CA 1
ATOM 3028 C C . ASP A 1 392 ? 1.094 -4.771 -32.613 1.00 98.44 392 ASP A C 1
ATOM 3030 O O . ASP A 1 392 ? 1.585 -5.857 -32.910 1.00 98.44 392 ASP A O 1
ATOM 3034 N N . GLU A 1 393 ? 0.708 -3.901 -33.548 1.00 98.38 393 GLU A N 1
ATOM 3035 C CA . GLU A 1 393 ? 0.877 -4.133 -34.992 1.00 98.38 393 GLU A CA 1
ATOM 3036 C C . GLU A 1 393 ? 2.357 -4.194 -35.417 1.00 98.38 393 GLU A C 1
ATOM 3038 O O . GLU A 1 393 ? 2.741 -4.981 -36.287 1.00 98.38 393 GLU A O 1
ATOM 3043 N N . GLU A 1 394 ? 3.217 -3.384 -34.793 1.00 98.38 394 GLU A N 1
ATOM 3044 C CA . GLU A 1 394 ? 4.659 -3.355 -35.071 1.00 98.38 394 GLU A CA 1
ATOM 3045 C C . GLU A 1 394 ? 5.412 -4.511 -34.379 1.00 98.38 394 GLU A C 1
ATOM 3047 O O . GLU A 1 394 ? 6.497 -4.916 -34.827 1.00 98.38 394 GLU A O 1
ATOM 3052 N N . TRP A 1 395 ? 4.843 -5.064 -33.301 1.00 98.44 395 TRP A N 1
ATOM 3053 C CA . TRP A 1 395 ? 5.498 -6.042 -32.434 1.00 98.44 395 TRP A CA 1
ATOM 3054 C C . TRP A 1 395 ? 5.969 -7.320 -33.147 1.00 98.44 395 TRP A C 1
ATOM 3056 O O . TRP A 1 395 ? 7.143 -7.657 -32.976 1.00 98.44 395 TRP A O 1
ATOM 3066 N N . PRO A 1 396 ? 5.175 -8.022 -33.983 1.00 98.25 396 PRO A N 1
ATOM 3067 C CA . PRO A 1 396 ? 5.619 -9.269 -34.615 1.00 98.25 396 PRO A CA 1
ATOM 3068 C C . PRO A 1 396 ? 6.923 -9.117 -35.415 1.00 98.25 396 PRO A C 1
ATOM 3070 O O . PRO A 1 396 ? 7.832 -9.948 -35.326 1.00 98.25 396 PRO A O 1
ATOM 3073 N N . ASN A 1 397 ? 7.061 -8.005 -36.144 1.00 97.75 397 ASN A N 1
ATOM 3074 C CA . ASN A 1 397 ? 8.262 -7.698 -36.920 1.00 97.75 397 ASN A CA 1
ATOM 3075 C C . ASN A 1 397 ? 9.453 -7.347 -36.017 1.00 97.75 397 ASN A C 1
ATOM 3077 O O . ASN A 1 397 ? 10.580 -7.797 -36.256 1.00 97.75 397 ASN A O 1
ATOM 3081 N N . ALA A 1 398 ? 9.216 -6.554 -34.969 1.00 97.69 398 ALA A N 1
ATOM 3082 C CA . ALA A 1 398 ? 10.226 -6.224 -33.970 1.00 97.69 398 ALA A CA 1
ATOM 3083 C C . ALA A 1 398 ? 10.735 -7.482 -33.243 1.00 97.69 398 ALA A C 1
ATOM 3085 O O . ALA A 1 398 ? 11.947 -7.685 -33.128 1.00 97.69 398 ALA A O 1
ATOM 3086 N N . GLN A 1 399 ? 9.828 -8.370 -32.830 1.00 98.19 399 GLN A N 1
ATOM 3087 C CA . GLN A 1 399 ? 10.137 -9.622 -32.149 1.00 98.19 399 GLN A CA 1
ATOM 3088 C C . GLN A 1 399 ? 11.038 -10.522 -33.000 1.00 98.19 399 GLN A C 1
ATOM 3090 O O . GLN A 1 399 ? 12.056 -11.017 -32.506 1.00 98.19 399 GLN A O 1
ATOM 3095 N N . ALA A 1 400 ? 10.705 -10.710 -34.282 1.00 97.25 400 ALA A N 1
ATOM 3096 C CA . ALA A 1 400 ? 11.501 -11.522 -35.200 1.00 97.25 400 ALA A CA 1
ATOM 3097 C C . ALA A 1 400 ? 12.945 -11.001 -35.319 1.00 97.25 400 ALA A C 1
ATOM 3099 O O . ALA A 1 400 ? 13.898 -11.766 -35.150 1.00 97.25 400 ALA A O 1
ATOM 3100 N N . ARG A 1 401 ? 13.115 -9.684 -35.509 1.00 95.50 401 ARG A N 1
ATOM 3101 C CA . ARG A 1 401 ? 14.434 -9.031 -35.596 1.00 95.50 401 ARG A CA 1
ATOM 3102 C C . ARG A 1 401 ? 15.234 -9.138 -34.297 1.00 95.50 401 ARG A C 1
ATOM 3104 O O . ARG A 1 401 ? 16.451 -9.315 -34.334 1.00 95.50 401 ARG A O 1
ATOM 3111 N N . LEU A 1 402 ? 14.577 -9.011 -33.142 1.00 95.75 402 LEU A N 1
ATOM 3112 C CA . LEU A 1 402 ? 15.229 -9.155 -31.837 1.00 95.75 402 LEU A CA 1
ATOM 3113 C C . LEU A 1 402 ? 15.722 -10.587 -31.616 1.00 95.75 402 LEU A C 1
ATOM 3115 O O . LEU A 1 402 ? 16.873 -10.773 -31.224 1.00 95.75 402 LEU A O 1
ATOM 3119 N N . ARG A 1 403 ? 14.889 -11.590 -31.923 1.00 95.81 403 ARG A N 1
ATOM 3120 C CA . ARG A 1 403 ? 15.271 -13.008 -31.842 1.00 95.81 403 ARG A CA 1
ATOM 3121 C C . ARG A 1 403 ? 16.436 -13.335 -32.770 1.00 95.81 403 ARG A C 1
ATOM 3123 O O . ARG A 1 403 ? 17.361 -14.017 -32.348 1.00 95.81 403 ARG A O 1
ATOM 3130 N N . GLU A 1 404 ? 16.426 -12.830 -34.002 1.00 94.06 404 GLU A N 1
ATOM 3131 C CA . GLU A 1 404 ? 17.522 -13.035 -34.955 1.00 94.06 404 GLU A CA 1
ATOM 3132 C C . GLU A 1 404 ? 18.855 -12.486 -34.429 1.00 94.06 404 GLU A C 1
ATOM 3134 O O . GLU A 1 404 ? 19.870 -13.170 -34.497 1.00 94.06 404 GLU A O 1
ATOM 3139 N N . ARG A 1 405 ? 18.851 -11.294 -33.823 1.00 89.50 405 ARG A N 1
ATOM 3140 C CA . ARG A 1 405 ? 20.058 -10.683 -33.239 1.00 89.50 405 ARG A CA 1
ATOM 3141 C C . ARG A 1 405 ? 20.613 -11.410 -32.021 1.00 89.50 405 ARG A C 1
ATOM 3143 O O . ARG A 1 405 ? 21.785 -11.230 -31.704 1.00 89.50 405 ARG A O 1
ATOM 3150 N N . LEU A 1 406 ? 19.768 -12.150 -31.311 1.00 92.62 406 LEU A N 1
ATOM 3151 C CA . LEU A 1 406 ? 20.170 -12.956 -30.161 1.00 92.62 406 LEU A CA 1
ATOM 3152 C C . LEU A 1 406 ? 20.659 -14.348 -30.573 1.00 92.62 406 LEU A C 1
ATOM 3154 O O . LEU A 1 406 ? 21.171 -15.082 -29.730 1.00 92.62 406 LEU A O 1
ATOM 3158 N N . ARG A 1 407 ? 20.539 -14.728 -31.854 1.00 87.88 407 ARG A N 1
ATOM 3159 C CA . ARG A 1 407 ? 21.129 -15.980 -32.331 1.00 87.88 407 ARG A CA 1
ATOM 3160 C C . ARG A 1 407 ? 22.655 -15.914 -32.196 1.00 87.88 407 ARG A C 1
ATOM 3162 O O . ARG A 1 407 ? 23.247 -14.876 -32.500 1.00 87.88 407 ARG A O 1
ATOM 3169 N N . PRO A 1 408 ? 23.309 -17.013 -31.782 1.00 70.62 408 PRO A N 1
ATOM 3170 C CA . PRO A 1 408 ? 24.760 -17.110 -31.842 1.00 70.62 408 PRO A CA 1
ATOM 3171 C C . PRO A 1 408 ? 25.241 -16.821 -33.268 1.00 70.62 408 PRO A C 1
ATOM 3173 O O . PRO A 1 408 ? 24.624 -17.280 -34.232 1.00 70.62 408 PRO A O 1
ATOM 3176 N N . GLY A 1 409 ? 26.335 -16.068 -33.412 1.00 60.44 409 GLY A N 1
ATOM 3177 C CA . GLY A 1 409 ? 26.981 -15.902 -34.714 1.00 60.44 409 GLY A CA 1
ATOM 3178 C C . GLY A 1 409 ? 27.401 -17.260 -35.299 1.00 60.44 409 GLY A C 1
ATOM 3179 O O . GLY A 1 409 ? 27.574 -18.219 -34.540 1.00 60.44 409 GLY A O 1
ATOM 3180 N N . PRO A 1 410 ? 27.565 -17.373 -36.629 1.00 47.25 410 PRO A N 1
ATOM 3181 C CA . PRO A 1 410 ? 28.048 -18.607 -37.235 1.00 47.25 410 PRO A CA 1
ATOM 3182 C C . PRO A 1 410 ? 29.390 -19.006 -36.608 1.00 47.25 410 PRO A C 1
ATOM 3184 O O . PRO A 1 410 ? 30.295 -18.180 -36.476 1.00 47.25 410 PRO A O 1
ATOM 3187 N N . VAL A 1 411 ? 29.503 -20.273 -36.199 1.00 41.06 411 VAL A N 1
ATOM 3188 C CA . VAL A 1 411 ? 30.767 -20.849 -35.723 1.00 41.06 411 VAL A CA 1
ATOM 3189 C C . VAL A 1 411 ? 31.771 -20.748 -36.876 1.00 41.06 411 VAL A C 1
ATOM 3191 O O . VAL A 1 411 ? 31.431 -21.184 -37.979 1.00 41.06 411 VAL A O 1
ATOM 3194 N N . PRO A 1 412 ? 32.975 -20.177 -36.679 1.00 38.50 412 PRO A N 1
ATOM 3195 C CA . PRO A 1 412 ? 33.979 -20.145 -37.733 1.00 38.50 412 PRO A CA 1
ATOM 3196 C C . PRO A 1 412 ? 34.260 -21.577 -38.197 1.00 38.50 412 PRO A C 1
ATOM 3198 O O . PRO A 1 412 ? 34.527 -22.451 -37.366 1.00 38.50 412 PRO A O 1
ATOM 3201 N N . ALA A 1 413 ? 34.167 -21.826 -39.504 1.00 46.00 413 ALA A N 1
ATOM 3202 C CA . ALA A 1 413 ? 34.629 -23.083 -40.077 1.00 46.00 413 ALA A CA 1
ATOM 3203 C C . ALA A 1 413 ? 36.119 -23.243 -39.731 1.00 46.00 413 ALA A C 1
ATOM 3205 O O . ALA A 1 413 ? 36.889 -22.297 -39.902 1.00 46.00 413 ALA A O 1
ATOM 3206 N N . ARG A 1 414 ? 36.464 -24.395 -39.147 1.00 49.97 414 ARG A N 1
ATOM 3207 C CA . ARG A 1 414 ? 37.822 -24.728 -38.699 1.00 49.97 414 ARG A CA 1
ATOM 3208 C C . ARG A 1 414 ? 38.802 -24.844 -39.853 1.00 49.97 414 ARG A C 1
ATOM 3210 O O . ARG A 1 414 ? 38.373 -25.339 -40.919 1.00 49.97 414 ARG A O 1
#

Sequence (414 aa):
MYPPTPRTTATRSRDRMSYDRAAAHAVLDEAYHCALAFTVDGEPRVLPTLHVRVGDTLYLHGSTGSRPLLAARGDGLPVCVAVTLLDGLIYGRSQFHHSANYRSVVAHGTAHLVTDAGEKSAVLTALVEKAAAGRSADSRPPSRRELAETAVLALPLREVSVRARTGGVRDEPGDHDLPHWAGVLPLRLTAGRPEPDTGVTAPLPAYLRPDRSPWLEPATLRGAHVVLEPLDLAHADDLHAATADPQVWQHLGSHRPADPAGTAETIRAALDAHHRGERVPWVQRCAVTGAVVGSTSYYEVDPDRRAVAIGYTYLGRPWWRTGVNTEAKLLLLTRAFEELGAVRVVWHTDIRNERSQRAIERLGATREGVLRRHRLRPDGTWRDTVQYSLTDEEWPNAQARLRERLRPGPVPAR